Protein AF-0000000079577106 (afdb_homodimer)

InterPro domains:
  IPR001653 Diaminopimelate epimerase, DapF [MF_00197] (1-279)
  IPR001653 Diaminopimelate epimerase, DapF [PF01678] (3-124)
  IPR001653 Diaminopimelate epimerase, DapF [PF01678] (155-271)
  IPR001653 Diaminopimelate epimerase, DapF [PTHR31689] (1-278)
  IPR001653 Diaminopimelate epimerase, DapF [TIGR00652] (1-277)
  IPR018510 Diaminopimelate epimerase, active site [PS01326] (62-76)

Solvent-accessible surface area (backbone atoms only — not comparable to full-atom values): 28554 Å² total; per-residue (Å²): 85,66,36,33,37,31,21,19,36,43,40,21,33,39,36,31,57,42,82,80,44,86,76,88,37,56,37,57,47,11,36,48,42,14,31,55,42,74,31,55,28,32,58,10,28,33,38,41,31,77,44,94,86,33,75,24,24,50,48,42,25,31,38,83,22,50,74,51,49,78,51,64,34,53,51,35,33,50,51,35,46,33,42,63,71,59,76,39,92,66,50,69,46,39,35,33,35,76,77,44,76,36,50,34,41,52,41,70,54,96,85,30,50,50,34,30,34,35,58,66,43,51,74,41,52,44,20,76,80,43,43,36,70,62,96,49,61,54,42,68,68,36,79,41,78,54,96,87,40,80,42,46,31,29,46,29,12,57,91,53,36,34,38,36,30,76,46,78,68,63,88,75,53,62,51,85,66,51,34,56,56,56,24,67,28,83,48,22,82,80,36,27,23,36,36,43,29,32,80,73,46,54,47,32,36,36,43,49,38,27,38,63,96,69,43,70,57,40,52,51,50,59,57,50,46,38,48,50,53,47,31,37,78,69,63,59,33,51,60,88,46,61,29,36,38,36,36,79,35,41,64,34,39,33,33,56,41,72,89,78,46,35,31,34,42,31,33,50,35,42,80,47,36,42,33,41,36,85,60,79,84,54,105,84,67,37,32,37,32,20,17,36,41,42,20,33,38,35,31,56,41,83,83,44,85,75,88,36,57,38,57,47,12,36,48,42,14,31,56,43,75,32,54,29,32,60,11,27,33,38,41,31,79,45,95,87,33,76,25,22,52,48,40,24,31,36,85,22,48,73,52,48,80,49,65,33,53,51,35,33,50,51,35,46,32,42,63,71,60,75,40,92,66,50,70,47,37,34,33,34,75,77,44,74,37,51,34,42,49,40,69,54,97,85,30,51,51,35,29,35,36,60,65,44,50,74,41,50,44,22,76,80,41,42,39,72,64,96,50,62,54,42,67,69,36,80,42,78,52,93,86,40,79,42,47,32,27,46,31,13,58,93,54,36,34,38,36,32,75,46,78,67,64,89,75,51,62,52,84,65,54,34,56,54,56,24,68,28,82,50,22,83,79,35,26,25,36,36,43,28,31,81,73,44,53,47,32,36,36,42,51,40,26,38,62,94,69,42,70,56,39,53,51,48,56,57,52,47,38,48,50,53,46,32,36,76,70,63,59,33,52,62,89,47,60,29,36,40,35,36,78,35,40,64,34,36,32,32,56,43,73,88,78,45,35,31,34,43,32,34,50,37,41,81,48,34,44,34,42,35,84,59,79,84,54,107

Organism: NCBI:txid418240

Sequence (566 aa):
MKFTKMHGIGNDYVYVNCFEETVENPSAVARYVSDRHFGIGSDGLILIKPSKIADCEMDMYNLDGSQGAMCGNGIRCVAKYAYDYGIVNKEHISVATKSGIKYLDLTVENGKVSQVKVNMGSPILTARQIPVVSEKEEVINEPLDVNGKIYYITAVSMGNPHAIVYMDDIDHLDIEKIGPAFENHVAFPDRVNTEFVEVIDEHTVKMRVWERGSGETLACGTGACAVAVASVLNGHVDGDSPVTVKLLGGDLQIFWNRQENLVYMTGPAATVFDGEIDVSFLKMKFTKMHGIGNDYVYVNCFEETVENPSAVARYVSDRHFGIGSDGLILIKPSKIADCEMDMYNLDGSQGAMCGNGIRCVAKYAYDYGIVNKEHISVATKSGIKYLDLTVENGKVSQVKVNMGSPILTARQIPVVSEKEEVINEPLDVNGKIYYITAVSMGNPHAIVYMDDIDHLDIEKIGPAFENHVAFPDRVNTEFVEVIDEHTVKMRVWERGSGETLACGTGACAVAVASVLNGHVDGDSPVTVKLLGGDLQIFWNRQENLVYMTGPAATVFDGEIDVSFLK

Radius of gyration: 26.55 Å; Cα contacts (8 Å, |Δi|>4): 1518; chains: 2; bounding box: 56×74×55 Å

Secondary structure (DSSP, 8-state):
-EEEEEEETTEEEEEEETTT---S-HHHHHHHHH-TTTSS--SEEEEEE--SSSSEEEEEEETTSPEES--HHHHHHHHHHHHHTTS---SEEEEEETTEEEEEEEEEETTEEEEEEEEEEPPB-BTTTTT---SSSB-SSEEEEETTEEEEEEEEESSSEEEEEE-S-GGG--HHHHHHHHHT-TT-TT--EEEEEEEEETTEEEEEEEETTTEE-S--HHHHHHHHHHHHHTTSS-TTS-EEEEETTEEEEEEEETTTTEEEEEEE-EEEEEEEE--GGG-/-EEEEEEETTEEEEEEETTT---S-HHHHHHHHH-TTTSS--SEEEEEE--SSSSEEEEEEETTSPEES--HHHHHHHHHHHHHTTS---SEEEEEETTEEEEEEEEEETTEEEEEEEEEEPPB-BTTTTT---SSSB-SSEEEEETTEEEEEEEEESSSEEEEEE-S-GGG--HHHHHHHHHT-TT-TT--EEEEEEEEETTEEEEEEEETTTEE-S--HHHHHHHHHHHHHTTSS-TTS-EEEEETTEEEEEEEETTTTEEEEEEE-EEEEEEEE--GGG-

pLDDT: mean 97.53, std 2.1, range [79.69, 98.94]

Foldseek 3Di:
DKWFWKWFLAQIEIEDEVVPDDDDQQLLVFLQQCPVPRHVHHQTYWYWAPDPPWLTEIWTAGNNSHTDFDAPTVVFQVLQCCQLVPSDPDQWTWYQTNVGIKIKGFDDDPSGTFKIKTWLFFKDFACVVQVFDDPDRGQAQCWDQFPNDIFGWGWIDSPHIETETEDPPCVPDPQVVRLVSQQPPPRHVNGHKYWYWYQDAQAEIEIWIQDRPPGTDQDGQRHQQRNLVSCVVNVSHDLVAWHWYAGNSGIWTWHQPPVVNIIMIMGGMDTDDMDDDDPVVVD/DKWFWKWFLAQIEIEDEVVPDDDDQQLLVFLQQCPVPRHVHHQTYWYWAPDPPWLTEIWTAGNNSHTDFDAPTVVFQVLQCCQLVPSDPDQWTWYQTNVGIKIKGFDDDPSGTFKIKTWLFFKDFACVVQVFDDPDRGQAQCWDQFPNDIFGWGWIDSPHIETETEDPPCVPDPQVVRLVSQQPPPRHVNGHKYWYWYQDAQAEIEIWIQDRPPGTDQDGQRHQQRNLVSCVVNVSHDLVAWHWYAGNSGIWTWHQPPVVNIIMIMGGMDTDDMDDDDPVVVD

Structure (mmCIF, N/CA/C/O backbone):
data_AF-0000000079577106-model_v1
#
loop_
_entity.id
_entity.type
_entity.pdbx_description
1 polymer 'Diaminopimelate epimerase'
#
loop_
_atom_site.group_PDB
_atom_site.id
_atom_site.type_symbol
_atom_site.label_atom_id
_atom_site.label_alt_id
_atom_site.label_comp_id
_atom_site.label_asym_id
_atom_site.label_entity_id
_atom_site.label_seq_id
_atom_site.pdbx_PDB_ins_code
_atom_site.Cartn_x
_atom_site.Cartn_y
_atom_site.Cartn_z
_atom_site.occupancy
_atom_site.B_iso_or_equiv
_atom_site.auth_seq_id
_atom_site.auth_comp_id
_atom_site.auth_asym_id
_atom_site.auth_atom_id
_atom_site.pdbx_PDB_model_num
ATOM 1 N N . MET A 1 1 ? 18.891 -4.379 8.164 1 97.69 1 MET A N 1
ATOM 2 C CA . MET A 1 1 ? 18.594 -5.539 7.328 1 97.69 1 MET A CA 1
ATOM 3 C C . MET A 1 1 ? 18.5 -5.141 5.859 1 97.69 1 MET A C 1
ATOM 5 O O . MET A 1 1 ? 17.719 -4.258 5.504 1 97.69 1 MET A O 1
ATOM 9 N N . LYS A 1 2 ? 19.359 -5.691 5.031 1 98.69 2 LYS A N 1
ATOM 10 C CA . LYS A 1 2 ? 19.234 -5.52 3.588 1 98.69 2 LYS A CA 1
ATOM 11 C C . LYS A 1 2 ? 18.047 -6.316 3.035 1 98.69 2 LYS A C 1
ATOM 13 O O . LYS A 1 2 ? 17.812 -7.449 3.455 1 98.69 2 LYS A O 1
ATOM 18 N N . PHE A 1 3 ? 17.328 -5.664 2.113 1 98.88 3 PHE A N 1
ATOM 19 C CA . PHE A 1 3 ? 16.172 -6.344 1.543 1 98.88 3 PHE A CA 1
ATOM 20 C C . PHE A 1 3 ? 15.984 -5.957 0.082 1 98.88 3 PHE A C 1
ATOM 22 O O . PHE A 1 3 ? 16.609 -5.008 -0.4 1 98.88 3 PHE A O 1
ATOM 29 N N . THR A 1 4 ? 15.164 -6.754 -0.605 1 98.94 4 THR A N 1
ATOM 30 C CA . THR A 1 4 ? 14.719 -6.457 -1.961 1 98.94 4 THR A CA 1
ATOM 31 C C . THR A 1 4 ? 13.195 -6.531 -2.057 1 98.94 4 THR A C 1
ATOM 33 O O . THR A 1 4 ? 12.578 -7.461 -1.528 1 98.94 4 THR A O 1
ATOM 36 N N . LYS A 1 5 ? 12.586 -5.531 -2.619 1 98.94 5 LYS A N 1
ATOM 37 C CA . LYS A 1 5 ? 11.164 -5.609 -2.938 1 98.94 5 LYS A CA 1
ATOM 38 C C . LYS A 1 5 ? 10.938 -6.129 -4.355 1 98.94 5 LYS A C 1
ATOM 40 O O . LYS A 1 5 ? 11.555 -5.629 -5.305 1 98.94 5 LYS A O 1
ATOM 45 N N . MET A 1 6 ? 10.148 -7.121 -4.492 1 98.94 6 MET A N 1
ATOM 46 C CA . MET A 1 6 ? 9.82 -7.723 -5.781 1 98.94 6 MET A CA 1
ATOM 47 C C . MET A 1 6 ? 8.336 -8.023 -5.887 1 98.94 6 MET A C 1
ATOM 49 O O . MET A 1 6 ? 7.625 -8.039 -4.875 1 98.94 6 MET A O 1
ATOM 53 N N . HIS A 1 7 ? 7.887 -8.211 -7.117 1 98.81 7 HIS A N 1
ATOM 54 C CA . HIS A 1 7 ? 6.504 -8.641 -7.285 1 98.81 7 HIS A CA 1
ATOM 55 C C . HIS A 1 7 ? 6.363 -9.602 -8.461 1 98.81 7 HIS A C 1
ATOM 57 O O . HIS A 1 7 ? 7.141 -9.547 -9.414 1 98.81 7 HIS A O 1
ATOM 63 N N . GLY A 1 8 ? 5.5 -10.547 -8.32 1 98.69 8 GLY A N 1
ATOM 64 C CA . GLY A 1 8 ? 4.957 -11.328 -9.422 1 98.69 8 GLY A CA 1
ATOM 65 C C . GLY A 1 8 ? 3.59 -10.859 -9.875 1 98.69 8 GLY A C 1
ATOM 66 O O . GLY A 1 8 ? 2.568 -11.273 -9.32 1 98.69 8 GLY A O 1
ATOM 67 N N . ILE A 1 9 ? 3.607 -10.008 -10.844 1 98.44 9 ILE A N 1
ATOM 68 C CA . ILE A 1 9 ? 2.434 -9.383 -11.445 1 98.44 9 ILE A CA 1
ATOM 69 C C . ILE A 1 9 ? 1.608 -8.695 -10.359 1 98.44 9 ILE A C 1
ATOM 71 O O . ILE A 1 9 ? 0.389 -8.867 -10.297 1 98.44 9 ILE A O 1
ATOM 75 N N . GLY A 1 10 ? 2.188 -8.008 -9.523 1 98.38 10 GLY A N 1
ATOM 76 C CA . GLY A 1 10 ? 1.524 -7.148 -8.562 1 98.38 10 GLY A CA 1
ATOM 77 C C . GLY A 1 10 ? 1.454 -7.75 -7.172 1 98.38 10 GLY A C 1
ATOM 78 O O . GLY A 1 10 ? 1.202 -7.043 -6.191 1 98.38 10 GLY A O 1
ATOM 79 N N . ASN A 1 11 ? 1.497 -9.102 -7.016 1 98.19 11 ASN A N 1
ATOM 80 C CA . ASN A 1 11 ? 1.684 -9.734 -5.715 1 98.19 11 ASN A CA 1
ATOM 81 C C . ASN A 1 11 ? 3.104 -9.539 -5.191 1 98.19 11 ASN A C 1
ATOM 83 O O . ASN A 1 11 ? 4.051 -10.133 -5.715 1 98.19 11 ASN A O 1
ATOM 87 N N . ASP A 1 12 ? 3.219 -8.641 -4.215 1 98.62 12 ASP A N 1
ATOM 88 C CA . ASP A 1 12 ? 4.547 -8.141 -3.865 1 98.62 12 ASP A CA 1
ATOM 89 C C . ASP A 1 12 ? 4.961 -8.609 -2.473 1 98.62 12 ASP A C 1
ATOM 91 O O . ASP A 1 12 ? 4.129 -8.672 -1.562 1 98.62 12 ASP A O 1
ATOM 95 N N . TYR A 1 13 ? 6.277 -8.984 -2.336 1 98.75 13 TYR A N 1
ATOM 96 C CA . TYR A 1 13 ? 6.879 -9.375 -1.064 1 98.75 13 TYR A CA 1
ATOM 97 C C . TYR A 1 13 ? 8.203 -8.656 -0.845 1 98.75 13 TYR A C 1
ATOM 99 O O . TYR A 1 13 ? 8.789 -8.117 -1.787 1 98.75 13 TYR A O 1
ATOM 107 N N . VAL A 1 14 ? 8.586 -8.586 0.391 1 98.94 14 VAL A N 1
ATOM 108 C CA . VAL A 1 14 ? 9.945 -8.219 0.784 1 98.94 14 VAL A CA 1
ATOM 109 C C . VAL A 1 14 ? 10.812 -9.469 0.884 1 98.94 14 VAL A C 1
ATOM 111 O O . VAL A 1 14 ? 10.453 -10.43 1.572 1 98.94 14 VAL A O 1
ATOM 114 N N . TYR A 1 15 ? 11.891 -9.445 0.155 1 98.94 15 TYR A N 1
ATOM 115 C CA . TYR A 1 15 ? 12.789 -10.602 0.127 1 98.94 15 TYR A CA 1
ATOM 116 C C . TYR A 1 15 ? 14.07 -10.312 0.893 1 98.94 15 TYR A C 1
ATOM 118 O O . TYR A 1 15 ? 14.633 -9.219 0.783 1 98.94 15 TYR A O 1
ATOM 126 N N . VAL A 1 16 ? 14.539 -11.266 1.686 1 98.94 16 VAL A N 1
ATOM 127 C CA . VAL A 1 16 ? 15.789 -11.148 2.43 1 98.94 16 VAL A CA 1
ATOM 128 C C . VAL A 1 16 ? 16.703 -12.328 2.1 1 98.94 16 VAL A C 1
ATOM 130 O O . VAL A 1 16 ? 16.266 -13.477 2.129 1 98.94 16 VAL A O 1
ATOM 133 N N . ASN A 1 17 ? 17.906 -12.039 1.747 1 98.88 17 ASN A N 1
ATOM 134 C CA . ASN A 1 17 ? 18.938 -13.039 1.498 1 98.88 17 ASN A CA 1
ATOM 135 C C . ASN A 1 17 ? 19.547 -13.562 2.801 1 98.88 17 ASN A C 1
ATOM 137 O O . ASN A 1 17 ? 20.484 -12.984 3.33 1 98.88 17 ASN A O 1
ATOM 141 N N . CYS A 1 18 ? 19.078 -14.703 3.205 1 98.75 18 CYS A N 1
ATOM 142 C CA . CYS A 1 18 ? 19.516 -15.242 4.488 1 98.75 18 CYS A CA 1
ATOM 143 C C . CYS A 1 18 ? 20.828 -16.016 4.34 1 98.75 18 CYS A C 1
ATOM 145 O O . CYS A 1 18 ? 21.281 -16.641 5.289 1 98.75 18 CYS A O 1
ATOM 147 N N . PHE A 1 19 ? 21.422 -16.031 3.182 1 98.44 19 PHE A N 1
ATOM 148 C CA . PHE A 1 19 ? 22.797 -16.469 3.043 1 98.44 19 PHE A CA 1
ATOM 149 C C . PHE A 1 19 ? 23.75 -15.461 3.666 1 98.44 19 PHE A C 1
ATOM 151 O O . PHE A 1 19 ? 24.906 -15.797 3.988 1 98.44 19 PHE A O 1
ATOM 158 N N . GLU A 1 20 ? 23.219 -14.211 3.803 1 97.5 20 GLU A N 1
ATOM 159 C CA . GLU A 1 20 ? 24.062 -13.117 4.277 1 97.5 20 GLU A CA 1
ATOM 160 C C . GLU A 1 20 ? 23.453 -12.438 5.496 1 97.5 20 GLU A C 1
ATOM 162 O O . GLU A 1 20 ? 24.156 -11.82 6.293 1 97.5 20 GLU A O 1
ATOM 167 N N . GLU A 1 21 ? 22.156 -12.555 5.586 1 96.5 21 GLU A N 1
ATOM 168 C CA . GLU A 1 21 ? 21.406 -11.898 6.656 1 96.5 21 GLU A CA 1
ATOM 169 C C . GLU A 1 21 ? 20.812 -12.922 7.625 1 96.5 21 GLU A C 1
ATOM 171 O O . GLU A 1 21 ? 20.531 -14.055 7.238 1 96.5 21 GLU A O 1
ATOM 176 N N . THR A 1 22 ? 20.703 -12.492 8.875 1 96.38 22 THR A N 1
ATOM 177 C CA . THR A 1 22 ? 19.969 -13.273 9.867 1 96.38 22 THR A CA 1
ATOM 178 C C . THR A 1 22 ? 18.719 -12.531 10.32 1 96.38 22 THR A C 1
ATOM 180 O O . THR A 1 22 ? 18.781 -11.344 10.656 1 96.38 22 THR A O 1
ATOM 183 N N . VAL A 1 23 ? 17.594 -13.227 10.234 1 97.06 23 VAL A N 1
ATOM 184 C CA . VAL A 1 23 ? 16.328 -12.672 10.703 1 97.06 23 VAL A CA 1
ATOM 185 C C . VAL A 1 23 ? 15.836 -13.469 11.906 1 97.06 23 VAL A C 1
ATOM 187 O O . VAL A 1 23 ? 15.391 -14.609 11.766 1 97.06 23 VAL A O 1
ATOM 190 N N . GLU A 1 24 ? 15.859 -13 13.094 1 94.25 24 GLU A N 1
ATOM 191 C CA . GLU A 1 24 ? 15.594 -13.719 14.336 1 94.25 24 GLU A CA 1
ATOM 192 C C . GLU A 1 24 ? 14.094 -13.914 14.555 1 94.25 24 GLU A C 1
ATOM 194 O O . GLU A 1 24 ? 13.656 -14.984 14.969 1 94.25 24 GLU A O 1
ATOM 199 N N . ASN A 1 25 ? 13.227 -12.953 14.375 1 97.5 25 ASN A N 1
ATOM 200 C CA . ASN A 1 25 ? 11.781 -12.977 14.57 1 97.5 25 ASN A CA 1
ATOM 201 C C . ASN A 1 25 ? 11.039 -12.648 13.273 1 97.5 25 ASN A C 1
ATOM 203 O O . ASN A 1 25 ? 10.438 -11.578 13.156 1 97.5 25 ASN A O 1
ATOM 207 N N . PRO A 1 26 ? 11.062 -13.711 12.391 1 98.25 26 PRO A N 1
ATOM 208 C CA . PRO A 1 26 ? 10.508 -13.43 11.062 1 98.25 26 PRO A CA 1
ATOM 209 C C . PRO A 1 26 ? 9.039 -13 11.117 1 98.25 26 PRO A C 1
ATOM 211 O O . PRO A 1 26 ? 8.609 -12.172 10.312 1 98.25 26 PRO A O 1
ATOM 214 N N . SER A 1 27 ? 8.281 -13.57 12.031 1 98.56 27 SER A N 1
ATOM 215 C CA . SER A 1 27 ? 6.871 -13.211 12.148 1 98.56 27 SER A CA 1
ATOM 216 C C . SER A 1 27 ? 6.711 -11.727 12.492 1 98.56 27 SER A C 1
ATOM 218 O O . SER A 1 27 ? 5.93 -11.023 11.852 1 98.56 27 SER A O 1
ATOM 220 N N . ALA A 1 28 ? 7.441 -11.273 13.477 1 98.56 28 ALA A N 1
ATOM 221 C CA . ALA A 1 28 ? 7.383 -9.867 13.875 1 98.56 28 ALA A CA 1
ATOM 222 C C . ALA A 1 28 ? 7.898 -8.961 12.766 1 98.56 28 ALA A C 1
ATOM 224 O O . ALA A 1 28 ? 7.328 -7.902 12.5 1 98.56 28 ALA A O 1
ATOM 225 N N . VAL A 1 29 ? 9.008 -9.414 12.117 1 98.69 29 VAL A N 1
ATOM 226 C CA . VAL A 1 29 ? 9.586 -8.641 11.031 1 98.69 29 VAL A CA 1
ATOM 227 C C . VAL A 1 29 ? 8.578 -8.531 9.883 1 98.69 29 VAL A C 1
ATOM 229 O O . VAL A 1 29 ? 8.398 -7.457 9.305 1 98.69 29 VAL A O 1
ATOM 232 N N . ALA A 1 30 ? 7.895 -9.602 9.578 1 98.75 30 ALA A N 1
ATOM 233 C CA . ALA A 1 30 ? 6.898 -9.617 8.508 1 98.75 30 ALA A CA 1
ATOM 234 C C . ALA A 1 30 ? 5.797 -8.594 8.773 1 98.75 30 ALA A C 1
ATOM 236 O O . ALA A 1 30 ? 5.43 -7.82 7.879 1 98.75 30 ALA A O 1
ATOM 237 N N . ARG A 1 31 ? 5.254 -8.617 9.992 1 98.5 31 ARG A N 1
ATOM 238 C CA . ARG A 1 31 ? 4.195 -7.676 10.344 1 98.5 31 ARG A CA 1
ATOM 239 C C . ARG A 1 31 ? 4.668 -6.234 10.18 1 98.5 31 ARG A C 1
ATOM 241 O O . ARG A 1 31 ? 3.943 -5.398 9.641 1 98.5 31 ARG A O 1
ATOM 248 N N . TYR A 1 32 ? 5.914 -5.984 10.594 1 98.56 32 TYR A N 1
ATOM 249 C CA . TYR A 1 32 ? 6.457 -4.629 10.562 1 98.56 32 TYR A CA 1
ATOM 250 C C . TYR A 1 32 ? 6.723 -4.18 9.133 1 98.56 32 TYR A C 1
ATOM 252 O O . TYR A 1 32 ? 6.234 -3.131 8.703 1 98.56 32 TYR A O 1
ATOM 260 N N . VAL A 1 33 ? 7.41 -4.938 8.305 1 98.75 33 VAL A N 1
ATOM 261 C CA . VAL A 1 33 ? 7.879 -4.488 7 1 98.75 33 VAL A CA 1
ATOM 262 C C . VAL A 1 33 ? 6.719 -4.492 6.004 1 98.75 33 VAL A C 1
ATOM 264 O O . VAL A 1 33 ? 6.746 -3.768 5.008 1 98.75 33 VAL A O 1
ATOM 267 N N . SER A 1 34 ? 5.691 -5.281 6.316 1 98.62 34 SER A N 1
ATOM 268 C CA . SER A 1 34 ? 4.609 -5.422 5.348 1 98.62 34 SER A CA 1
ATOM 269 C C . SER A 1 34 ? 3.629 -4.258 5.445 1 98.62 34 SER A C 1
ATOM 271 O O . SER A 1 34 ? 2.789 -4.074 4.562 1 98.62 34 SER A O 1
ATOM 273 N N . ASP A 1 35 ? 3.682 -3.488 6.527 1 98.25 35 ASP A N 1
ATOM 274 C CA . ASP A 1 35 ? 2.793 -2.336 6.648 1 98.25 35 ASP A CA 1
ATOM 275 C C . ASP A 1 35 ? 3.043 -1.332 5.527 1 98.25 35 ASP A C 1
ATOM 277 O O . ASP A 1 35 ? 4.164 -0.844 5.359 1 98.25 35 ASP A O 1
ATOM 281 N N . ARG A 1 36 ? 2.064 -1.003 4.816 1 98 36 ARG A N 1
ATOM 282 C CA . ARG A 1 36 ? 2.246 -0.255 3.576 1 98 36 ARG A CA 1
ATOM 283 C C . ARG A 1 36 ? 2.416 1.234 3.855 1 98 36 ARG A C 1
ATOM 285 O O . ARG A 1 36 ? 2.822 1.994 2.973 1 98 36 ARG A O 1
ATOM 292 N N . HIS A 1 37 ? 2.135 1.707 5.07 1 98.19 37 HIS A N 1
ATOM 293 C CA . HIS A 1 37 ? 2.279 3.119 5.406 1 98.19 37 HIS A CA 1
ATOM 294 C C . HIS A 1 37 ? 3.453 3.346 6.352 1 98.19 37 HIS A C 1
ATOM 296 O O . HIS A 1 37 ? 4.18 4.332 6.223 1 98.19 37 HIS A O 1
ATOM 302 N N . PHE A 1 38 ? 3.652 2.412 7.285 1 98.5 38 PHE A N 1
ATOM 303 C CA . PHE A 1 38 ? 4.641 2.59 8.344 1 98.5 38 PHE A CA 1
ATOM 304 C C . PHE A 1 38 ? 5.883 1.752 8.07 1 98.5 38 PHE A C 1
ATOM 306 O O . PHE A 1 38 ? 6.93 1.958 8.695 1 98.5 38 PHE A O 1
ATOM 313 N N . GLY A 1 39 ? 5.781 0.775 7.156 1 98.62 39 GLY A N 1
ATOM 314 C CA . GLY A 1 39 ? 6.875 -0.093 6.762 1 98.62 39 GLY A CA 1
ATOM 315 C C . GLY A 1 39 ? 7.211 0.005 5.285 1 98.62 39 GLY A C 1
ATOM 316 O O . GLY A 1 39 ? 7.043 1.062 4.676 1 98.62 39 GLY A O 1
ATOM 317 N N . ILE A 1 40 ? 7.77 -1.037 4.695 1 98.81 40 ILE A N 1
ATOM 318 C CA . ILE A 1 40 ? 8.117 -1.097 3.283 1 98.81 40 ILE A CA 1
ATOM 319 C C . ILE A 1 40 ? 6.852 -1.228 2.441 1 98.81 40 ILE A C 1
ATOM 321 O O . ILE A 1 40 ? 6.707 -0.552 1.42 1 98.81 40 ILE A O 1
ATOM 325 N N . GLY A 1 41 ? 5.914 -1.979 2.908 1 98.56 41 GLY A N 1
ATOM 326 C CA . GLY A 1 41 ? 4.688 -2.271 2.182 1 98.56 41 GLY A CA 1
ATOM 327 C C . GLY A 1 41 ? 4.805 -3.486 1.282 1 98.56 41 GLY A C 1
ATOM 328 O O . GLY A 1 41 ? 5.539 -3.467 0.292 1 98.56 41 GLY A O 1
ATOM 329 N N . SER A 1 42 ? 4.059 -4.5 1.619 1 98.44 42 SER A N 1
ATOM 330 C CA . SER A 1 42 ? 4.09 -5.746 0.866 1 98.44 42 SER A CA 1
ATOM 331 C C . SER A 1 42 ? 2.957 -6.676 1.292 1 98.44 42 SER A C 1
ATOM 333 O O . SER A 1 42 ? 2.197 -6.359 2.209 1 98.44 42 SER A O 1
ATOM 335 N N . ASP A 1 43 ? 2.812 -7.758 0.591 1 97.5 43 ASP A N 1
ATOM 336 C CA . ASP A 1 43 ? 1.872 -8.812 0.956 1 97.5 43 ASP A CA 1
ATOM 337 C C . ASP A 1 43 ? 2.48 -9.758 1.989 1 97.5 43 ASP A C 1
ATOM 339 O O . ASP A 1 43 ? 1.799 -10.648 2.5 1 97.5 43 ASP A O 1
ATOM 343 N N . GLY A 1 44 ? 3.771 -9.57 2.271 1 98.19 44 GLY A N 1
ATOM 344 C CA . GLY A 1 44 ? 4.445 -10.367 3.279 1 98.19 44 GLY A CA 1
ATOM 345 C C . GLY A 1 44 ? 5.957 -10.336 3.154 1 98.19 44 GLY A C 1
ATOM 346 O O . GLY A 1 44 ? 6.516 -9.422 2.551 1 98.19 44 GLY A O 1
ATOM 347 N N . LEU A 1 45 ? 6.594 -11.328 3.775 1 98.75 45 LEU A N 1
ATOM 348 C CA . LEU A 1 45 ? 8.047 -11.469 3.838 1 98.75 45 LEU A CA 1
ATOM 349 C C . LEU A 1 45 ? 8.477 -12.852 3.381 1 98.75 45 LEU A C 1
ATOM 351 O O . LEU A 1 45 ? 7.879 -13.859 3.777 1 98.75 45 LEU A O 1
ATOM 355 N N . ILE A 1 46 ? 9.438 -12.867 2.52 1 98.88 46 ILE A N 1
ATOM 356 C CA . ILE A 1 46 ? 10 -14.148 2.098 1 98.88 46 ILE A CA 1
ATOM 357 C C . ILE A 1 46 ? 11.5 -14.18 2.389 1 98.88 46 ILE A C 1
ATOM 359 O O . ILE A 1 46 ? 12.242 -13.312 1.93 1 98.88 46 ILE A O 1
ATOM 363 N N . LEU A 1 47 ? 11.914 -15.102 3.17 1 98.88 47 LEU A N 1
ATOM 364 C CA . LEU A 1 47 ? 13.328 -15.352 3.439 1 98.88 47 LEU A CA 1
ATOM 365 C C . LEU A 1 47 ? 13.883 -16.406 2.482 1 98.88 47 LEU A C 1
ATOM 367 O O . LEU A 1 47 ? 13.305 -17.484 2.342 1 98.88 47 LEU A O 1
ATOM 371 N N . ILE A 1 48 ? 14.883 -16.094 1.797 1 98.88 48 ILE A N 1
ATOM 372 C CA . ILE A 1 48 ? 15.617 -17.031 0.963 1 98.88 48 ILE A CA 1
ATOM 373 C C . ILE A 1 48 ? 16.797 -17.609 1.748 1 98.88 48 ILE A C 1
ATOM 375 O O . ILE A 1 48 ? 17.766 -16.906 2.029 1 98.88 48 ILE A O 1
ATOM 379 N N . LYS A 1 49 ? 16.703 -18.891 2.012 1 98.75 49 LYS A N 1
ATOM 380 C CA . LYS A 1 49 ? 17.609 -19.516 2.965 1 98.75 49 LYS A CA 1
ATOM 381 C C . LYS A 1 49 ? 18.453 -20.594 2.297 1 98.75 49 LYS A C 1
ATOM 383 O O . LYS A 1 49 ? 18.062 -21.141 1.262 1 98.75 49 LYS A O 1
ATOM 388 N N . PRO A 1 50 ? 19.594 -20.906 2.918 1 98.56 50 PRO A N 1
ATOM 389 C CA . PRO A 1 50 ? 20.281 -22.141 2.496 1 98.56 50 PRO A CA 1
ATOM 390 C C . PRO A 1 50 ? 19.438 -23.391 2.729 1 98.56 50 PRO A C 1
ATOM 392 O O . PRO A 1 50 ? 18.609 -23.422 3.633 1 98.56 50 PRO A O 1
ATOM 395 N N . SER A 1 51 ? 19.703 -24.391 1.88 1 98.56 51 SER A N 1
ATOM 396 C CA . SER A 1 51 ? 18.953 -25.641 1.986 1 98.56 51 SER A CA 1
ATOM 397 C C . SER A 1 51 ? 19.875 -26.844 1.848 1 98.56 51 SER A C 1
ATOM 399 O O . SER A 1 51 ? 20.859 -26.797 1.097 1 98.56 51 SER A O 1
ATOM 401 N N . LYS A 1 52 ? 19.5 -27.953 2.549 1 97.94 52 LYS A N 1
ATOM 402 C CA . LYS A 1 52 ? 20.25 -29.203 2.449 1 97.94 52 LYS A CA 1
ATOM 403 C C . LYS A 1 52 ? 19.672 -30.109 1.37 1 97.94 52 LYS A C 1
ATOM 405 O O . LYS A 1 52 ? 20.312 -31.078 0.955 1 97.94 52 LYS A O 1
ATOM 410 N N . ILE A 1 53 ? 18.516 -29.781 0.845 1 98.31 53 ILE A N 1
ATOM 411 C CA . ILE A 1 53 ? 17.828 -30.75 0.002 1 98.31 53 ILE A CA 1
ATOM 412 C C . ILE A 1 53 ? 17.5 -30.125 -1.347 1 98.31 53 ILE A C 1
ATOM 414 O O . ILE A 1 53 ? 17 -30.797 -2.248 1 98.31 53 ILE A O 1
ATOM 418 N N . ALA A 1 54 ? 17.703 -28.812 -1.544 1 98.62 54 ALA A N 1
ATOM 419 C CA . ALA A 1 54 ? 17.422 -28.062 -2.764 1 98.62 54 ALA A CA 1
ATOM 420 C C . ALA A 1 54 ? 18.453 -26.953 -2.975 1 98.62 54 ALA A C 1
ATOM 422 O O . ALA A 1 54 ? 19.391 -26.812 -2.176 1 98.62 54 ALA A O 1
ATOM 423 N N . ASP A 1 55 ? 18.312 -26.219 -4.07 1 98.69 55 ASP A N 1
ATOM 424 C CA . ASP A 1 55 ? 19.266 -25.141 -4.332 1 98.69 55 ASP A CA 1
ATOM 425 C C . ASP A 1 55 ? 19.109 -24.016 -3.303 1 98.69 55 ASP A C 1
ATOM 427 O O . ASP A 1 55 ? 20.094 -23.359 -2.955 1 98.69 55 ASP A O 1
ATOM 431 N N . CYS A 1 56 ? 17.906 -23.734 -2.855 1 98.69 56 CYS A N 1
ATOM 432 C CA . CYS A 1 56 ? 17.609 -22.828 -1.743 1 98.69 56 CYS A CA 1
ATOM 433 C C . CYS A 1 56 ? 16.25 -23.141 -1.137 1 98.69 56 CYS A C 1
ATOM 435 O O . CYS A 1 56 ? 15.586 -24.094 -1.552 1 98.69 56 CYS A O 1
ATOM 437 N N . GLU A 1 57 ? 15.938 -22.438 -0.07 1 98.56 57 GLU A N 1
ATOM 438 C CA . GLU A 1 57 ? 14.68 -22.609 0.645 1 98.56 57 GLU A CA 1
ATOM 439 C C . GLU A 1 57 ? 13.906 -21.297 0.744 1 98.56 57 GLU A C 1
ATOM 441 O O . GLU A 1 57 ? 14.5 -20.25 0.98 1 98.56 57 GLU A O 1
ATOM 446 N N . MET A 1 58 ? 12.648 -21.422 0.47 1 98.44 58 MET A N 1
ATOM 447 C CA . MET A 1 58 ? 11.742 -20.281 0.619 1 98.44 58 MET A CA 1
ATOM 448 C C . MET A 1 58 ? 10.945 -20.391 1.919 1 98.44 58 MET A C 1
ATOM 450 O O . MET A 1 58 ? 10.18 -21.344 2.107 1 98.44 58 MET A O 1
ATOM 454 N N . ASP A 1 59 ? 11.164 -19.469 2.787 1 98.25 59 ASP A N 1
ATOM 455 C CA . ASP A 1 59 ? 10.367 -19.312 4 1 98.25 59 ASP A CA 1
ATOM 456 C C . ASP A 1 59 ? 9.477 -18.078 3.904 1 98.25 59 ASP A C 1
ATOM 458 O O . ASP A 1 59 ? 9.961 -16.938 3.949 1 98.25 59 ASP A O 1
ATOM 462 N N . MET A 1 60 ? 8.195 -18.344 3.826 1 98 60 MET A N 1
ATOM 463 C CA . MET A 1 60 ? 7.273 -17.25 3.494 1 98 60 MET A CA 1
ATOM 464 C C . MET A 1 60 ? 6.406 -16.891 4.691 1 98 60 MET A C 1
ATOM 466 O O . MET A 1 60 ? 5.879 -17.781 5.371 1 98 60 MET A O 1
ATOM 470 N N . TYR A 1 61 ? 6.238 -15.664 4.957 1 98.19 61 TYR A N 1
ATOM 471 C CA . TYR A 1 61 ? 5.375 -15.125 6.004 1 98.19 61 TYR A CA 1
ATOM 472 C C . TYR A 1 61 ? 4.371 -14.133 5.43 1 98.19 61 TYR A C 1
ATOM 474 O O . TYR A 1 61 ? 4.738 -13.266 4.637 1 98.19 61 TYR A O 1
ATOM 482 N N . ASN A 1 62 ? 3.113 -14.281 5.84 1 96.44 62 ASN A N 1
ATOM 483 C CA . ASN A 1 62 ? 2.066 -13.344 5.445 1 96.44 62 ASN A CA 1
ATOM 484 C C . ASN A 1 62 ? 2.209 -12.008 6.172 1 96.44 62 ASN A C 1
ATOM 486 O O . ASN A 1 62 ? 2.996 -11.891 7.113 1 96.44 62 ASN A O 1
ATOM 490 N N . LEU A 1 63 ? 1.439 -11.055 5.734 1 96.62 63 LEU A N 1
ATOM 491 C CA . LEU A 1 63 ? 1.547 -9.711 6.297 1 96.62 63 LEU A CA 1
ATOM 492 C C . LEU A 1 63 ? 1.153 -9.711 7.77 1 96.62 63 LEU A C 1
ATOM 494 O O . LEU A 1 63 ? 1.55 -8.812 8.523 1 96.62 63 LEU A O 1
ATOM 498 N N . ASP A 1 64 ? 0.4 -10.742 8.273 1 96.69 64 ASP A N 1
ATOM 499 C CA . ASP A 1 64 ? -0.005 -10.805 9.672 1 96.69 64 ASP A CA 1
ATOM 500 C C . ASP A 1 64 ? 1.011 -11.578 10.508 1 96.69 64 ASP A C 1
ATOM 502 O O . ASP A 1 64 ? 0.803 -11.797 11.703 1 96.69 64 ASP A O 1
ATOM 506 N N . GLY A 1 65 ? 2.008 -12.031 9.836 1 97.75 65 GLY A N 1
ATOM 507 C CA . GLY A 1 65 ? 3.078 -12.711 10.547 1 97.75 65 GLY A CA 1
ATOM 508 C C . GLY A 1 65 ? 2.941 -14.227 10.523 1 97.75 65 GLY A C 1
ATOM 509 O O . GLY A 1 65 ? 3.869 -14.945 10.898 1 97.75 65 GLY A O 1
ATOM 510 N N . SER A 1 66 ? 1.807 -14.719 10.086 1 97 66 SER A N 1
ATOM 511 C CA . SER A 1 66 ? 1.649 -16.172 9.992 1 97 66 SER A CA 1
ATOM 512 C C . SER A 1 66 ? 2.512 -16.75 8.875 1 97 66 SER A C 1
ATOM 514 O O . SER A 1 66 ? 2.691 -16.109 7.832 1 97 66 SER A O 1
ATOM 516 N N . GLN A 1 67 ? 3.01 -17.875 9.109 1 96.56 67 GLN A N 1
ATOM 517 C CA . GLN A 1 67 ? 3.826 -18.516 8.086 1 96.56 67 GLN A CA 1
ATOM 518 C C . GLN A 1 67 ? 2.957 -19.25 7.066 1 96.56 67 GLN A C 1
ATOM 520 O O . GLN A 1 67 ? 2.047 -19.984 7.438 1 96.56 67 GLN A O 1
ATOM 525 N N . GLY A 1 68 ? 3.18 -18.922 5.895 1 93.12 68 GLY A N 1
ATOM 526 C CA . GLY A 1 68 ? 2.488 -19.594 4.809 1 93.12 68 GLY A CA 1
ATOM 527 C C . GLY A 1 68 ? 3.281 -20.766 4.234 1 93.12 68 GLY A C 1
ATOM 528 O O . GLY A 1 68 ? 4.461 -20.938 4.551 1 93.12 68 GLY A O 1
ATOM 529 N N . ALA A 1 69 ? 2.609 -21.547 3.406 1 87.06 69 ALA A N 1
ATOM 530 C CA . ALA A 1 69 ? 3.258 -22.734 2.859 1 87.06 69 ALA A CA 1
ATOM 531 C C . ALA A 1 69 ? 3.975 -22.422 1.551 1 87.06 69 ALA A C 1
ATOM 533 O O . ALA A 1 69 ? 5.133 -22.797 1.36 1 87.06 69 ALA A O 1
ATOM 534 N N . MET A 1 70 ? 3.221 -21.859 0.688 1 85.25 70 MET A N 1
ATOM 535 C CA . MET A 1 70 ? 3.773 -21.578 -0.633 1 85.25 70 MET A CA 1
ATOM 536 C C . MET A 1 70 ? 2.955 -20.5 -1.341 1 85.25 70 MET A C 1
ATOM 538 O O . MET A 1 70 ? 1.749 -20.375 -1.116 1 85.25 70 MET A O 1
ATOM 542 N N . CYS A 1 71 ? 3.607 -19.703 -2.133 1 91.5 71 CYS A N 1
ATOM 543 C CA . CYS A 1 71 ? 3.016 -18.688 -2.994 1 91.5 71 CYS A CA 1
ATOM 544 C C . CYS A 1 71 ? 3.582 -18.781 -4.406 1 91.5 71 CYS A C 1
ATOM 546 O O . CYS A 1 71 ? 4.773 -18.531 -4.617 1 91.5 71 CYS A O 1
ATOM 548 N N . GLY A 1 72 ? 2.719 -19.062 -5.32 1 94.56 72 GLY A N 1
ATOM 549 C CA . GLY A 1 72 ? 3.154 -19.219 -6.699 1 94.56 72 GLY A CA 1
ATOM 550 C C . GLY A 1 72 ? 3.797 -17.969 -7.273 1 94.56 72 GLY A C 1
ATOM 551 O O . GLY A 1 72 ? 4.766 -18.062 -8.031 1 94.56 72 GLY A O 1
ATOM 552 N N . ASN A 1 73 ? 3.287 -16.859 -6.984 1 97.25 73 ASN A N 1
ATOM 553 C CA . ASN A 1 73 ? 3.861 -15.594 -7.449 1 97.25 73 ASN A CA 1
ATOM 554 C C . ASN A 1 73 ? 5.195 -15.305 -6.766 1 97.25 73 ASN A C 1
ATOM 556 O O . ASN A 1 73 ? 6.16 -14.914 -7.422 1 97.25 73 ASN A O 1
ATOM 560 N N . GLY A 1 74 ? 5.246 -15.57 -5.477 1 98.25 74 GLY A N 1
ATOM 561 C CA . GLY A 1 74 ? 6.449 -15.312 -4.703 1 98.25 74 GLY A CA 1
ATOM 562 C C . GLY A 1 74 ? 7.625 -16.172 -5.113 1 98.25 74 GLY A C 1
ATOM 563 O O . GLY A 1 74 ? 8.766 -15.719 -5.121 1 98.25 74 GLY A O 1
ATOM 564 N N . ILE A 1 75 ? 7.328 -17.438 -5.41 1 98.62 75 ILE A N 1
ATOM 565 C CA . ILE A 1 75 ? 8.422 -18.359 -5.699 1 98.62 75 ILE A CA 1
ATOM 566 C C . ILE A 1 75 ? 9.07 -18 -7.031 1 98.62 75 ILE A C 1
ATOM 568 O O . ILE A 1 75 ? 10.258 -18.234 -7.242 1 98.62 75 ILE A O 1
ATOM 572 N N . ARG A 1 76 ? 8.297 -17.406 -7.957 1 98.88 76 ARG A N 1
ATOM 573 C CA . ARG A 1 76 ? 8.914 -16.906 -9.18 1 98.88 76 ARG A CA 1
ATOM 574 C C . ARG A 1 76 ? 9.93 -15.812 -8.867 1 98.88 76 ARG A C 1
ATOM 576 O O . ARG A 1 76 ? 11.008 -15.773 -9.469 1 98.88 76 ARG A O 1
ATOM 583 N N . CYS A 1 77 ? 9.609 -14.969 -7.926 1 98.88 77 CYS A N 1
ATOM 584 C CA . CYS A 1 77 ? 10.547 -13.922 -7.504 1 98.88 77 CYS A CA 1
ATOM 585 C C . CYS A 1 77 ? 11.75 -14.531 -6.801 1 98.88 77 CYS A C 1
ATOM 587 O O . CYS A 1 77 ? 12.875 -14.047 -6.965 1 98.88 77 CYS A O 1
ATOM 589 N N . VAL A 1 78 ? 11.547 -15.594 -5.98 1 98.88 78 VAL A N 1
ATOM 590 C CA . VAL A 1 78 ? 12.664 -16.281 -5.34 1 98.88 78 VAL A CA 1
ATOM 591 C C . VAL A 1 78 ? 13.641 -16.781 -6.402 1 98.88 78 VAL A C 1
ATOM 593 O O . VAL A 1 78 ? 14.852 -16.594 -6.273 1 98.88 78 VAL A O 1
ATOM 596 N N . ALA A 1 79 ? 13.102 -17.375 -7.406 1 98.88 79 ALA A N 1
ATOM 597 C CA . ALA A 1 79 ? 13.93 -17.906 -8.492 1 98.88 79 ALA A CA 1
ATOM 598 C C . ALA A 1 79 ? 14.703 -16.797 -9.188 1 98.88 79 ALA A C 1
ATOM 600 O O . ALA A 1 79 ? 15.906 -16.922 -9.414 1 98.88 79 ALA A O 1
ATOM 601 N N . LYS A 1 80 ? 13.992 -15.758 -9.562 1 98.88 80 LYS A N 1
ATOM 602 C CA . LYS A 1 80 ? 14.656 -14.617 -10.188 1 98.88 80 LYS A CA 1
ATOM 603 C C . LYS A 1 80 ? 15.766 -14.07 -9.297 1 98.88 80 LYS A C 1
ATOM 605 O O . LYS A 1 80 ? 16.875 -13.82 -9.766 1 98.88 80 LYS A O 1
ATOM 610 N N . TYR A 1 81 ? 15.453 -13.883 -8.023 1 98.94 81 TYR A N 1
ATOM 611 C CA . TYR A 1 81 ? 16.438 -13.367 -7.082 1 98.94 81 TYR A CA 1
ATOM 612 C C . TYR A 1 81 ? 17.672 -14.273 -7.035 1 98.94 81 TYR A C 1
ATOM 614 O O . TYR A 1 81 ? 18.797 -13.789 -7.129 1 98.94 81 TYR A O 1
ATOM 622 N N . ALA A 1 82 ? 17.406 -15.562 -6.836 1 98.88 82 ALA A N 1
ATOM 623 C CA . ALA A 1 82 ? 18.5 -16.531 -6.688 1 98.88 82 ALA A CA 1
ATOM 624 C C . ALA A 1 82 ? 19.453 -16.469 -7.879 1 98.88 82 ALA A C 1
ATOM 626 O O . ALA A 1 82 ? 20.672 -16.516 -7.707 1 98.88 82 ALA A O 1
ATOM 627 N N . TYR A 1 83 ? 18.922 -16.344 -9.047 1 98.81 83 TYR A N 1
ATOM 628 C CA . TYR A 1 83 ? 19.734 -16.281 -10.25 1 98.81 83 TYR A CA 1
ATOM 629 C C . TYR A 1 83 ? 20.375 -14.914 -10.406 1 98.81 83 TYR A C 1
ATOM 631 O O . TYR A 1 83 ? 21.609 -14.805 -10.523 1 98.81 83 TYR A O 1
ATOM 639 N N . ASP A 1 84 ? 19.594 -13.852 -10.367 1 98.75 84 ASP A N 1
ATOM 640 C CA . ASP A 1 84 ? 20.031 -12.484 -10.648 1 98.75 84 ASP A CA 1
ATOM 641 C C . ASP A 1 84 ? 21.094 -12.039 -9.648 1 98.75 84 ASP A C 1
ATOM 643 O O . ASP A 1 84 ? 21.969 -11.242 -9.977 1 98.75 84 ASP A O 1
ATOM 647 N N . TYR A 1 85 ? 20.969 -12.578 -8.43 1 98.25 85 TYR A N 1
ATOM 648 C CA . TYR A 1 85 ? 21.875 -12.133 -7.383 1 98.25 85 TYR A CA 1
ATOM 649 C C . TYR A 1 85 ? 22.953 -13.18 -7.117 1 98.25 85 TYR A C 1
ATOM 651 O O . TYR A 1 85 ? 23.719 -13.07 -6.152 1 98.25 85 TYR A O 1
ATOM 659 N N . GLY A 1 86 ? 22.969 -14.242 -7.836 1 98.06 86 GLY A N 1
ATOM 660 C CA . GLY A 1 86 ? 24.125 -15.117 -7.898 1 98.06 86 GLY A CA 1
ATOM 661 C C . GLY A 1 86 ? 24.078 -16.25 -6.887 1 98.06 86 GLY A C 1
ATOM 662 O O . GLY A 1 86 ? 25.109 -16.859 -6.586 1 98.06 86 GLY A O 1
ATOM 663 N N . ILE A 1 87 ? 22.938 -16.5 -6.297 1 98.19 87 ILE A N 1
ATOM 664 C CA . ILE A 1 87 ? 22.812 -17.656 -5.41 1 98.19 87 ILE A CA 1
ATOM 665 C C . ILE A 1 87 ? 22.938 -18.953 -6.219 1 98.19 87 ILE A C 1
ATOM 667 O O . ILE A 1 87 ? 23.516 -19.938 -5.754 1 98.19 87 ILE A O 1
ATOM 671 N N . VAL A 1 88 ? 22.328 -18.938 -7.406 1 98.06 88 VAL A N 1
ATOM 672 C CA . VAL A 1 88 ? 22.453 -20.047 -8.336 1 98.06 88 VAL A CA 1
ATOM 673 C C . VAL A 1 88 ? 22.938 -19.547 -9.688 1 98.06 88 VAL A C 1
ATOM 675 O O . VAL A 1 88 ? 22.828 -18.359 -10 1 98.06 88 VAL A O 1
ATOM 678 N N . ASN A 1 89 ? 23.438 -20.438 -10.523 1 97.69 89 ASN A N 1
ATOM 679 C CA . ASN A 1 89 ? 23.938 -20.078 -11.844 1 97.69 89 ASN A CA 1
ATOM 680 C C . ASN A 1 89 ? 23.406 -21.016 -12.922 1 97.69 89 ASN A C 1
ATOM 682 O O . ASN A 1 89 ? 24.062 -21.234 -13.945 1 97.69 89 ASN A O 1
ATOM 686 N N . LYS A 1 90 ? 22.359 -21.641 -12.672 1 97.94 90 LYS A N 1
ATOM 687 C CA . LYS A 1 90 ? 21.703 -22.562 -13.609 1 97.94 90 LYS A CA 1
ATOM 688 C C . LYS A 1 90 ? 20.25 -22.172 -13.828 1 97.94 90 LYS A C 1
ATOM 690 O O . LYS A 1 90 ? 19.656 -21.438 -13.031 1 97.94 90 LYS A O 1
ATOM 695 N N . GLU A 1 91 ? 19.609 -22.656 -14.867 1 98.31 91 GLU A N 1
ATOM 696 C CA . GLU A 1 91 ? 18.281 -22.219 -15.289 1 98.31 91 GLU A CA 1
ATOM 697 C C . GLU A 1 91 ? 17.203 -23.219 -14.883 1 98.31 91 GLU A C 1
ATOM 699 O O . GLU A 1 91 ? 16.016 -22.969 -15.062 1 98.31 91 GLU A O 1
ATOM 704 N N . HIS A 1 92 ? 17.594 -24.344 -14.406 1 98.56 92 HIS A N 1
ATOM 705 C CA . HIS A 1 92 ? 16.719 -25.328 -13.773 1 98.56 92 HIS A CA 1
ATOM 706 C C . HIS A 1 92 ? 17.047 -25.5 -12.297 1 98.56 92 HIS A C 1
ATOM 708 O O . HIS A 1 92 ? 18.109 -26.016 -11.945 1 98.56 92 HIS A O 1
ATOM 714 N N . ILE A 1 93 ? 16.094 -25.016 -11.453 1 98.69 93 ILE A N 1
ATOM 715 C CA . ILE A 1 93 ? 16.469 -24.969 -10.039 1 98.69 93 ILE A CA 1
ATOM 716 C C . ILE A 1 93 ? 15.383 -25.641 -9.203 1 98.69 93 ILE A C 1
ATOM 718 O O . ILE A 1 93 ? 14.273 -25.875 -9.688 1 98.69 93 ILE A O 1
ATOM 722 N N . SER A 1 94 ? 15.789 -26 -8 1 98.62 94 SER A N 1
ATOM 723 C CA . SER A 1 94 ? 14.867 -26.531 -7 1 98.62 94 SER A CA 1
ATOM 724 C C . SER A 1 94 ? 14.805 -25.625 -5.777 1 98.62 94 SER A C 1
ATOM 726 O O . SER A 1 94 ? 15.82 -25.062 -5.359 1 98.62 94 SER A O 1
ATOM 728 N N . VAL A 1 95 ? 13.664 -25.422 -5.246 1 98.56 95 VAL A N 1
ATOM 729 C CA . VAL A 1 95 ? 13.445 -24.609 -4.051 1 98.56 95 VAL A CA 1
ATOM 730 C C . VAL A 1 95 ? 12.648 -25.406 -3.027 1 98.56 95 VAL A C 1
ATOM 732 O O . VAL A 1 95 ? 11.555 -25.906 -3.328 1 98.56 95 VAL A O 1
ATOM 735 N N . ALA A 1 96 ? 13.18 -25.562 -1.853 1 98.44 96 ALA A N 1
ATOM 736 C CA . ALA A 1 96 ? 12.438 -26.188 -0.756 1 98.44 96 ALA A CA 1
ATOM 737 C C . ALA A 1 96 ? 11.406 -25.219 -0.175 1 98.44 96 ALA A C 1
ATOM 739 O O . ALA A 1 96 ? 11.688 -24.031 -0.001 1 98.44 96 ALA A O 1
ATOM 740 N N . THR A 1 97 ? 10.227 -25.672 0.026 1 97.19 97 THR A N 1
ATOM 741 C CA . THR A 1 97 ? 9.141 -24.922 0.656 1 97.19 97 THR A CA 1
ATOM 742 C C . THR A 1 97 ? 8.438 -25.781 1.704 1 97.19 97 THR A C 1
ATOM 744 O O . THR A 1 97 ? 8.719 -26.969 1.829 1 97.19 97 THR A O 1
ATOM 747 N N . LYS A 1 98 ? 7.539 -25.203 2.443 1 95.19 98 LYS A N 1
ATOM 748 C CA . LYS A 1 98 ? 6.73 -25.969 3.389 1 95.19 98 LYS A CA 1
ATOM 749 C C . LYS A 1 98 ? 5.762 -26.891 2.662 1 95.19 98 LYS A C 1
ATOM 751 O O . LYS A 1 98 ? 5.234 -27.844 3.256 1 95.19 98 LYS A O 1
ATOM 756 N N . SER A 1 99 ? 5.547 -26.672 1.393 1 92.56 99 SER A N 1
ATOM 757 C CA . SER A 1 99 ? 4.668 -27.5 0.581 1 92.56 99 SER A CA 1
ATOM 758 C C . SER A 1 99 ? 5.469 -28.531 -0.215 1 92.56 99 SER A C 1
ATOM 760 O O . SER A 1 99 ? 4.961 -29.109 -1.18 1 92.56 99 SER A O 1
ATOM 762 N N . GLY A 1 100 ? 6.734 -28.719 0.149 1 94.56 100 GLY A N 1
ATOM 763 C CA . GLY A 1 100 ? 7.598 -29.625 -0.591 1 94.56 100 GLY A CA 1
ATOM 764 C C . GLY A 1 100 ? 8.547 -28.906 -1.53 1 94.56 100 GLY A C 1
ATOM 765 O O . GLY A 1 100 ? 8.57 -27.672 -1.574 1 94.56 100 GLY A O 1
ATOM 766 N N . ILE A 1 101 ? 9.367 -29.656 -2.229 1 97.38 101 ILE A N 1
ATOM 767 C CA . ILE A 1 101 ? 10.336 -29.094 -3.16 1 97.38 101 ILE A CA 1
ATOM 768 C C . ILE A 1 101 ? 9.633 -28.719 -4.469 1 97.38 101 ILE A C 1
ATOM 770 O O . ILE A 1 101 ? 8.852 -29.516 -5.004 1 97.38 101 ILE A O 1
ATOM 774 N N . LYS A 1 102 ? 9.891 -27.531 -4.926 1 97.38 102 LYS A N 1
ATOM 775 C CA . LYS A 1 102 ? 9.391 -27.078 -6.219 1 97.38 102 LYS A CA 1
ATOM 776 C C . LYS A 1 102 ? 10.516 -26.984 -7.246 1 97.38 102 LYS A C 1
ATOM 778 O O . LYS A 1 102 ? 11.633 -26.578 -6.922 1 97.38 102 LYS A O 1
ATOM 783 N N . TYR A 1 103 ? 10.172 -27.391 -8.43 1 97.81 103 TYR A N 1
ATOM 784 C CA . TYR A 1 103 ? 11.117 -27.297 -9.539 1 97.81 103 TYR A CA 1
ATOM 785 C C . TYR A 1 103 ? 10.719 -26.188 -10.508 1 97.81 103 TYR A C 1
ATOM 787 O O . TYR A 1 103 ? 9.555 -26.062 -10.883 1 97.81 103 TYR A O 1
ATOM 795 N N . LEU A 1 104 ? 11.727 -25.375 -10.844 1 98.62 104 LEU A N 1
ATOM 796 C CA . LEU A 1 104 ? 11.461 -24.172 -11.633 1 98.62 104 LEU A CA 1
ATOM 797 C C . LEU A 1 104 ? 12.406 -24.094 -12.82 1 98.62 104 LEU A C 1
ATOM 799 O O . LEU A 1 104 ? 13.594 -24.422 -12.711 1 98.62 104 LEU A O 1
ATOM 803 N N . ASP A 1 105 ? 11.906 -23.688 -13.953 1 98.81 105 ASP A N 1
ATOM 804 C CA . ASP A 1 105 ? 12.688 -23.391 -15.148 1 98.81 105 ASP A CA 1
ATOM 805 C C . ASP A 1 105 ? 12.734 -21.891 -15.422 1 98.81 105 ASP A C 1
ATOM 807 O O . ASP A 1 105 ? 11.695 -21.234 -15.508 1 98.81 105 ASP A O 1
ATOM 811 N N . LEU A 1 106 ? 13.906 -21.359 -15.602 1 98.81 106 LEU A N 1
ATOM 812 C CA . LEU A 1 106 ? 14.117 -19.922 -15.758 1 98.81 106 LEU A CA 1
ATOM 813 C C . LEU A 1 106 ? 14.352 -19.578 -17.219 1 98.81 106 LEU A C 1
ATOM 815 O O . LEU A 1 106 ? 15.078 -20.281 -17.922 1 98.81 106 LEU A O 1
ATOM 819 N N . THR A 1 107 ? 13.695 -18.594 -17.734 1 98.75 107 THR A N 1
ATOM 820 C CA . THR A 1 107 ? 14.047 -17.938 -18.984 1 98.75 107 THR A CA 1
ATOM 821 C C . THR A 1 107 ? 14.883 -16.703 -18.734 1 98.75 107 THR A C 1
ATOM 823 O O . THR A 1 107 ? 14.453 -15.789 -18.016 1 98.75 107 THR A O 1
ATOM 826 N N . VAL A 1 108 ? 16.047 -16.656 -19.281 1 98.31 108 VAL A N 1
ATOM 827 C CA . VAL A 1 108 ? 16.984 -15.562 -19.047 1 98.31 108 VAL A CA 1
ATOM 828 C C . VAL A 1 108 ? 17.125 -14.711 -20.297 1 98.31 108 VAL A C 1
ATOM 830 O O . VAL A 1 108 ? 17.359 -15.234 -21.391 1 98.31 108 VAL A O 1
ATOM 833 N N . GLU A 1 109 ? 16.859 -13.492 -20.156 1 97.44 109 GLU A N 1
ATOM 834 C CA . GLU A 1 109 ? 17.047 -12.492 -21.203 1 97.44 109 GLU A CA 1
ATOM 835 C C . GLU A 1 109 ? 17.984 -11.383 -20.734 1 97.44 109 GLU A C 1
ATOM 837 O O . GLU A 1 109 ? 17.781 -10.789 -19.672 1 97.44 109 GLU A O 1
ATOM 842 N N . ASN A 1 110 ? 19.062 -11.039 -21.484 1 96.06 110 ASN A N 1
ATOM 843 C CA . ASN A 1 110 ? 20.031 -10.008 -21.156 1 96.06 110 ASN A CA 1
ATOM 844 C C . ASN A 1 110 ? 20.641 -10.227 -19.781 1 96.06 110 ASN A C 1
ATOM 846 O O . ASN A 1 110 ? 20.75 -9.281 -18.984 1 96.06 110 ASN A O 1
ATOM 850 N N . GLY A 1 111 ? 20.844 -11.469 -19.422 1 96.69 111 GLY A N 1
ATOM 851 C CA . GLY A 1 111 ? 21.562 -11.82 -18.219 1 96.69 111 GLY A CA 1
ATOM 852 C C . GLY A 1 111 ? 20.688 -11.82 -16.969 1 96.69 111 GLY A C 1
ATOM 853 O O . GLY A 1 111 ? 21.172 -12.039 -15.859 1 96.69 111 GLY A O 1
ATOM 854 N N . LYS A 1 112 ? 19.359 -11.617 -17.172 1 98.19 112 LYS A N 1
ATOM 855 C CA . LYS A 1 112 ? 18.422 -11.586 -16.047 1 98.19 112 LYS A CA 1
ATOM 856 C C . LYS A 1 112 ? 17.219 -12.477 -16.328 1 98.19 112 LYS A C 1
ATOM 858 O O . LYS A 1 112 ? 16.812 -12.641 -17.469 1 98.19 112 LYS A O 1
ATOM 863 N N . VAL A 1 113 ? 16.688 -13.016 -15.297 1 98.75 113 VAL A N 1
ATOM 864 C CA . VAL A 1 113 ? 15.508 -13.852 -15.438 1 98.75 113 VAL A CA 1
ATOM 865 C C . VAL A 1 113 ? 14.305 -13 -15.828 1 98.75 113 VAL A C 1
ATOM 867 O O . VAL A 1 113 ? 14.016 -11.984 -15.18 1 98.75 113 VAL A O 1
ATOM 870 N N . SER A 1 114 ? 13.648 -13.391 -16.891 1 98.38 114 SER A N 1
ATOM 871 C CA . SER A 1 114 ? 12.477 -12.656 -17.359 1 98.38 114 SER A CA 1
ATOM 872 C C . SER A 1 114 ? 11.188 -13.414 -17.062 1 98.38 114 SER A C 1
ATOM 874 O O . SER A 1 114 ? 10.156 -12.812 -16.766 1 98.38 114 SER A O 1
ATOM 876 N N . GLN A 1 115 ? 11.258 -14.742 -17.156 1 98.69 115 GLN A N 1
ATOM 877 C CA . GLN A 1 115 ? 10.125 -15.625 -16.906 1 98.69 115 GLN A CA 1
ATOM 878 C C . GLN A 1 115 ? 10.531 -16.828 -16.062 1 98.69 115 GLN A C 1
ATOM 880 O O . GLN A 1 115 ? 11.688 -17.25 -16.094 1 98.69 115 GLN A O 1
ATOM 885 N N . VAL A 1 116 ? 9.594 -17.297 -15.32 1 98.94 116 VAL A N 1
ATOM 886 C CA . VAL A 1 116 ? 9.812 -18.484 -14.508 1 98.94 116 VAL A CA 1
ATOM 887 C C . VAL A 1 116 ? 8.648 -19.453 -14.688 1 98.94 116 VAL A C 1
ATOM 889 O O . VAL A 1 116 ? 7.484 -19.062 -14.57 1 98.94 116 VAL A O 1
ATOM 892 N N . LYS A 1 117 ? 8.93 -20.641 -15.016 1 98.88 117 LYS A N 1
ATOM 893 C CA . LYS A 1 117 ? 7.961 -21.734 -15.07 1 98.88 117 LYS A CA 1
ATOM 894 C C . LYS A 1 117 ? 7.992 -22.562 -13.789 1 98.88 117 LYS A C 1
ATOM 896 O O . LYS A 1 117 ? 9.047 -23.047 -13.383 1 98.88 117 LYS A O 1
ATOM 901 N N . VAL A 1 118 ? 6.895 -22.719 -13.211 1 98.5 118 VAL A N 1
ATOM 902 C CA . VAL A 1 118 ? 6.766 -23.422 -11.938 1 98.5 118 VAL A CA 1
ATOM 903 C C . VAL A 1 118 ? 5.898 -24.672 -12.125 1 98.5 118 VAL A C 1
ATOM 905 O O . VAL A 1 118 ? 4.832 -24.609 -12.742 1 98.5 118 VAL A O 1
ATOM 908 N N . ASN A 1 119 ? 6.328 -25.812 -11.625 1 97.88 119 ASN A N 1
ATOM 909 C CA . ASN A 1 119 ? 5.469 -26.984 -11.461 1 97.88 119 ASN A CA 1
ATOM 910 C C . ASN A 1 119 ? 4.547 -26.828 -10.258 1 97.88 119 ASN A C 1
ATOM 912 O O . ASN A 1 119 ? 4.992 -26.953 -9.109 1 97.88 119 ASN A O 1
ATOM 916 N N . MET A 1 120 ? 3.26 -26.656 -10.5 1 97 120 MET A N 1
ATOM 917 C CA . MET A 1 120 ? 2.305 -26.328 -9.453 1 97 120 MET A CA 1
ATOM 918 C C . MET A 1 120 ? 1.627 -27.578 -8.906 1 97 120 MET A C 1
ATOM 920 O O . MET A 1 120 ? 0.808 -27.5 -7.992 1 97 120 MET A O 1
ATOM 924 N N . GLY A 1 121 ? 2.002 -28.688 -9.477 1 96.06 121 GLY A N 1
ATOM 925 C CA . GLY A 1 121 ? 1.432 -29.938 -9.023 1 96.06 121 GLY A CA 1
ATOM 926 C C . GLY A 1 121 ? 0.133 -30.297 -9.727 1 96.06 121 GLY A C 1
ATOM 927 O O . GLY A 1 121 ? -0.206 -29.703 -10.75 1 96.06 121 GLY A O 1
ATOM 928 N N . SER A 1 122 ? -0.574 -31.312 -9.188 1 97.94 122 SER A N 1
ATOM 929 C CA . SER A 1 122 ? -1.79 -31.828 -9.797 1 97.94 122 SER A CA 1
ATOM 930 C C . SER A 1 122 ? -3.031 -31.156 -9.234 1 97.94 122 SER A C 1
ATOM 932 O O . SER A 1 122 ? -3.111 -30.891 -8.031 1 97.94 122 SER A O 1
ATOM 934 N N . PRO A 1 123 ? -3.945 -30.875 -10.078 1 98.38 123 PRO A N 1
ATOM 935 C CA . PRO A 1 123 ? -5.223 -30.391 -9.555 1 98.38 123 PRO A CA 1
ATOM 936 C C . PRO A 1 123 ? -6.039 -31.484 -8.875 1 98.38 123 PRO A C 1
ATOM 938 O O . PRO A 1 123 ? -5.902 -32.656 -9.211 1 98.38 123 PRO A O 1
ATOM 941 N N . ILE A 1 124 ? -6.773 -31.062 -7.918 1 98.12 124 ILE A N 1
ATOM 942 C CA . ILE A 1 124 ? -7.75 -31.922 -7.27 1 98.12 124 ILE A CA 1
ATOM 943 C C . ILE A 1 124 ? -9.156 -31.594 -7.77 1 98.12 124 ILE A C 1
ATOM 945 O O . ILE A 1 124 ? -9.578 -30.438 -7.711 1 98.12 124 ILE A O 1
ATOM 949 N N . LEU A 1 125 ? -9.891 -32.625 -8.18 1 98.06 125 LEU A N 1
ATOM 950 C CA . LEU A 1 125 ? -11.164 -32.375 -8.836 1 98.06 125 LEU A CA 1
ATOM 951 C C . LEU A 1 125 ? -12.32 -33 -8.047 1 98.06 125 LEU A C 1
ATOM 953 O O . LEU A 1 125 ? -13.484 -32.688 -8.305 1 98.06 125 LEU A O 1
ATOM 957 N N . THR A 1 126 ? -11.945 -33.781 -7.027 1 97.62 126 THR A N 1
ATOM 958 C CA . THR A 1 126 ? -12.984 -34.438 -6.242 1 97.62 126 THR A CA 1
ATOM 959 C C . THR A 1 126 ? -13.578 -33.5 -5.219 1 97.62 126 THR A C 1
ATOM 961 O O . THR A 1 126 ? -12.859 -32.938 -4.398 1 97.62 126 THR A O 1
ATOM 964 N N . ALA A 1 127 ? -14.883 -33.406 -5.207 1 97.25 127 ALA A N 1
ATOM 965 C CA . ALA A 1 127 ? -15.602 -32.438 -4.406 1 97.25 127 ALA A CA 1
ATOM 966 C C . ALA A 1 127 ? -15.234 -32.531 -2.93 1 97.25 127 ALA A C 1
ATOM 968 O O . ALA A 1 127 ? -14.922 -31.547 -2.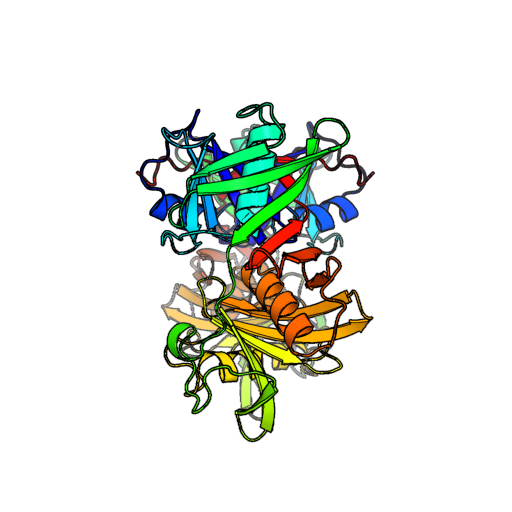279 1 97.25 127 ALA A O 1
ATOM 969 N N . ARG A 1 128 ? -15.18 -33.719 -2.416 1 95.75 128 ARG A N 1
ATOM 970 C CA . ARG A 1 128 ? -14.914 -33.969 -1.001 1 95.75 128 ARG A CA 1
ATOM 971 C C . ARG A 1 128 ? -13.516 -33.5 -0.616 1 95.75 128 ARG A C 1
ATOM 973 O O . ARG A 1 128 ? -13.305 -33 0.496 1 95.75 128 ARG A O 1
ATOM 980 N N . GLN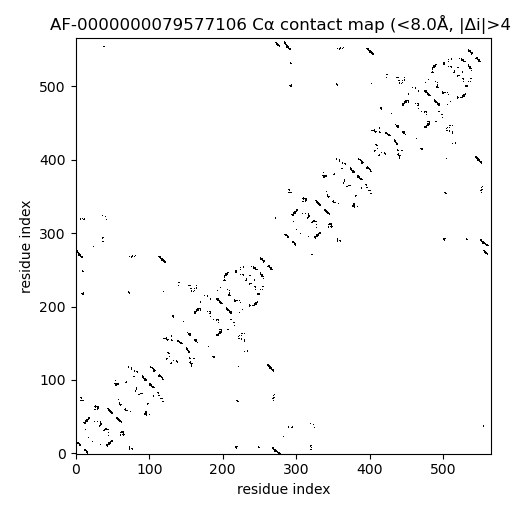 A 1 129 ? -12.586 -33.594 -1.566 1 96.31 129 GLN A N 1
ATOM 981 C CA . GLN A 1 129 ? -11.211 -33.219 -1.295 1 96.31 129 GLN A CA 1
ATOM 982 C C . GLN A 1 129 ? -11.008 -31.719 -1.474 1 96.31 129 GLN A C 1
ATOM 984 O O . GLN A 1 129 ? -10.055 -31.156 -0.939 1 96.31 129 GLN A O 1
ATOM 989 N N . ILE A 1 130 ? -11.789 -31.062 -2.264 1 95.75 130 ILE A N 1
ATOM 990 C CA . ILE A 1 130 ? -11.789 -29.609 -2.424 1 95.75 130 ILE A CA 1
ATOM 991 C C . ILE A 1 130 ? -12.57 -28.969 -1.276 1 95.75 130 ILE A C 1
ATOM 993 O O . ILE A 1 130 ? -12.352 -27.797 -0.951 1 95.75 130 ILE A O 1
ATOM 997 N N . PRO A 1 131 ? -13.25 -29.531 -0.513 1 93.75 131 PRO A N 1
ATOM 998 C CA . PRO A 1 131 ? -14.398 -29.469 0.396 1 93.75 131 PRO A CA 1
ATOM 999 C C . PRO A 1 131 ? -15.523 -28.578 -0.138 1 93.75 131 PRO A C 1
ATOM 1001 O O . PRO A 1 131 ? -15.617 -27.406 0.236 1 93.75 131 PRO A O 1
ATOM 1004 N N . VAL A 1 132 ? -16.266 -29.109 -1.004 1 95.94 132 VAL A N 1
ATOM 1005 C CA . VAL A 1 132 ? -17.484 -28.562 -1.549 1 95.94 132 VAL A CA 1
ATOM 1006 C C . VAL A 1 132 ? -18.656 -29.516 -1.295 1 95.94 132 VAL A C 1
ATOM 1008 O O . VAL A 1 132 ? -18.531 -30.719 -1.533 1 95.94 132 VAL A O 1
ATOM 1011 N N . VAL A 1 133 ? -19.656 -28.953 -0.807 1 96.19 133 VAL A N 1
ATOM 1012 C CA . VAL A 1 133 ? -20.828 -29.766 -0.568 1 96.19 133 VAL A CA 1
ATOM 1013 C C . VAL A 1 133 ? -21.547 -30.031 -1.889 1 96.19 133 VAL A C 1
ATOM 1015 O O . VAL A 1 133 ? -22.094 -29.125 -2.504 1 96.19 133 VAL A O 1
ATOM 1018 N N . SER A 1 134 ? -21.5 -31.266 -2.307 1 94.19 134 SER A N 1
ATOM 1019 C CA . SER A 1 134 ? -22.156 -31.672 -3.549 1 94.19 134 SER A CA 1
ATOM 1020 C C . SER A 1 134 ? -22.5 -33.156 -3.525 1 94.19 134 SER A C 1
ATOM 1022 O O . SER A 1 134 ? -21.812 -33.938 -2.869 1 94.19 134 SER A O 1
ATOM 1024 N N . GLU A 1 135 ? -23.547 -33.531 -4.238 1 92.69 135 GLU A N 1
ATOM 1025 C CA . GLU A 1 135 ? -23.906 -34.938 -4.398 1 92.69 135 GLU A CA 1
ATOM 1026 C C . GLU A 1 135 ? -23.062 -35.625 -5.48 1 92.69 135 GLU A C 1
ATOM 1028 O O . GLU A 1 135 ? -23.016 -36.844 -5.562 1 92.69 135 GLU A O 1
ATOM 1033 N N . LYS A 1 136 ? -22.422 -34.812 -6.258 1 95.31 136 LYS A N 1
ATOM 1034 C CA . LYS A 1 136 ? -21.609 -35.312 -7.352 1 95.31 136 LYS A CA 1
ATOM 1035 C C . LYS A 1 136 ? -20.141 -35.438 -6.938 1 95.31 136 LYS A C 1
ATOM 1037 O O . LYS A 1 136 ? -19.688 -34.75 -6.016 1 95.31 136 LYS A O 1
ATOM 1042 N N . GLU A 1 137 ? -19.422 -36.281 -7.613 1 96.56 137 GLU A N 1
ATOM 1043 C CA . GLU A 1 137 ? -18 -36.5 -7.344 1 96.56 137 GLU A CA 1
ATOM 1044 C C . GLU A 1 137 ? -17.188 -35.281 -7.754 1 96.56 137 GLU A C 1
ATOM 1046 O O . GLU A 1 137 ? -16.234 -34.906 -7.059 1 96.56 137 GLU A O 1
ATOM 1051 N N . GLU A 1 138 ? -17.531 -34.812 -8.938 1 97.81 138 GLU A N 1
ATOM 1052 C CA . GLU A 1 138 ? -16.906 -33.594 -9.453 1 97.81 138 GLU A CA 1
ATOM 1053 C C . GLU A 1 138 ? -17.953 -32.5 -9.648 1 97.81 138 GLU A C 1
ATOM 1055 O O . GLU A 1 138 ? -19.094 -32.781 -10 1 97.81 138 GLU A O 1
ATOM 1060 N N . VAL A 1 139 ? -17.562 -31.344 -9.32 1 98.12 139 VAL A N 1
ATOM 1061 C CA . VAL A 1 139 ? -18.438 -30.188 -9.516 1 98.12 139 VAL A CA 1
ATOM 1062 C C . VAL A 1 139 ? -18 -29.406 -10.758 1 98.12 139 VAL A C 1
ATOM 1064 O O . VAL A 1 139 ? -17.094 -28.594 -10.695 1 98.12 139 VAL A O 1
ATOM 1067 N N . ILE A 1 140 ? -18.656 -29.688 -11.82 1 98.5 140 ILE A N 1
ATOM 1068 C CA . ILE A 1 140 ? -18.359 -29.062 -13.094 1 98.5 140 ILE A CA 1
ATOM 1069 C C . ILE A 1 140 ? -19.625 -28.422 -13.664 1 98.5 140 ILE A C 1
ATOM 1071 O O . ILE A 1 140 ? -20.578 -29.109 -14.008 1 98.5 140 ILE A O 1
ATOM 1075 N N . ASN A 1 141 ? -19.562 -27.156 -13.711 1 98.25 141 ASN A N 1
ATOM 1076 C CA . ASN A 1 141 ? -20.688 -26.391 -14.25 1 98.25 141 ASN A CA 1
ATOM 1077 C C . ASN A 1 141 ? -21.984 -26.719 -13.516 1 98.25 141 ASN A C 1
ATOM 1079 O O . ASN A 1 141 ? -23 -26.984 -14.148 1 98.25 141 ASN A O 1
ATOM 1083 N N . GLU A 1 142 ? -21.953 -26.672 -12.273 1 97.88 142 GLU A N 1
ATOM 1084 C CA . GLU A 1 142 ? -23.109 -26.984 -11.438 1 97.88 142 GLU A CA 1
ATOM 1085 C C . GLU A 1 142 ? -23.766 -25.719 -10.898 1 97.88 142 GLU A C 1
ATOM 1087 O O . GLU A 1 142 ? -23.078 -24.75 -10.539 1 97.88 142 GLU A O 1
ATOM 1092 N N . PRO A 1 143 ? -25.031 -25.734 -10.812 1 97.56 143 PRO A N 1
ATOM 1093 C CA . PRO A 1 143 ? -25.719 -24.531 -10.312 1 97.56 143 PRO A CA 1
ATOM 1094 C C . PRO A 1 143 ? -25.531 -24.328 -8.812 1 97.56 143 PRO A C 1
ATOM 1096 O O . PRO A 1 143 ? -25.516 -25.297 -8.055 1 97.56 143 PRO A O 1
ATOM 1099 N N . LEU A 1 144 ? -25.344 -23.141 -8.43 1 97.62 144 LEU A N 1
ATOM 1100 C CA . LEU A 1 144 ? -25.266 -22.703 -7.039 1 97.62 144 LEU A CA 1
ATOM 1101 C C . LEU A 1 144 ? -26.094 -21.438 -6.82 1 97.62 144 LEU A C 1
ATOM 1103 O O . LEU A 1 144 ? -25.922 -20.453 -7.535 1 97.62 144 LEU A O 1
ATOM 1107 N N . ASP A 1 145 ? -26.984 -21.469 -5.867 1 97.62 145 ASP A N 1
ATOM 1108 C CA . ASP A 1 145 ? -27.766 -20.297 -5.508 1 97.62 145 ASP A CA 1
ATOM 1109 C C . ASP A 1 145 ? -26.984 -19.391 -4.551 1 97.62 145 ASP A C 1
ATOM 1111 O O . ASP A 1 145 ? -26.703 -19.766 -3.414 1 97.62 145 ASP A O 1
ATOM 1115 N N . VAL A 1 146 ? -26.672 -18.234 -5.027 1 97.19 146 VAL A N 1
ATOM 1116 C CA . VAL A 1 146 ? -25.984 -17.25 -4.199 1 97.19 146 VAL A CA 1
ATOM 1117 C C . VAL A 1 146 ? -26.844 -15.992 -4.066 1 97.19 146 VAL A C 1
ATOM 1119 O O . VAL A 1 146 ? -26.969 -15.211 -5.016 1 97.19 146 VAL A O 1
ATOM 1122 N N . ASN A 1 147 ? -27.391 -15.766 -2.906 1 95.44 147 ASN A N 1
ATOM 1123 C CA . ASN A 1 147 ? -28.234 -14.617 -2.611 1 95.44 147 ASN A CA 1
ATOM 1124 C C . ASN A 1 147 ? -29.391 -14.508 -3.605 1 95.44 147 ASN A C 1
ATOM 1126 O O . ASN A 1 147 ? -29.672 -13.422 -4.117 1 95.44 147 ASN A O 1
ATOM 1130 N N . GLY A 1 148 ? -29.891 -15.594 -4.004 1 96 148 GLY A N 1
ATOM 1131 C CA . GLY A 1 148 ? -31.078 -15.602 -4.848 1 96 148 GLY A CA 1
ATOM 1132 C C . GLY A 1 148 ? -30.766 -15.633 -6.332 1 96 148 GLY A C 1
ATOM 1133 O O . GLY A 1 148 ? -31.656 -15.688 -7.168 1 96 148 GLY A O 1
ATOM 1134 N N . LYS A 1 149 ? -29.562 -15.586 -6.641 1 96.19 149 LYS A N 1
ATOM 1135 C CA . LYS A 1 149 ? -29.125 -15.664 -8.031 1 96.19 149 LYS A CA 1
ATOM 1136 C C . LYS A 1 149 ? -28.375 -16.969 -8.297 1 96.19 149 LYS A C 1
ATOM 1138 O O . LYS A 1 149 ? -27.516 -17.359 -7.504 1 96.19 149 LYS A O 1
ATOM 1143 N N . ILE A 1 150 ? -28.688 -17.609 -9.422 1 97.69 150 ILE A N 1
ATOM 1144 C CA . ILE A 1 150 ? -28.062 -18.875 -9.758 1 97.69 150 ILE A CA 1
ATOM 1145 C C . ILE A 1 150 ? -26.781 -18.625 -10.539 1 97.69 150 ILE A C 1
ATOM 1147 O O . ILE A 1 150 ? -26.797 -17.938 -11.57 1 97.69 150 ILE A O 1
ATOM 1151 N N . TYR A 1 151 ? -25.703 -19.188 -10.047 1 97.88 151 TYR A N 1
ATOM 1152 C CA . TYR A 1 151 ? -24.422 -19.219 -10.742 1 97.88 151 TYR A CA 1
ATOM 1153 C C . TYR A 1 151 ? -24.016 -20.656 -11.062 1 97.88 151 TYR A C 1
ATOM 1155 O O . TYR A 1 151 ? -24.438 -21.594 -10.391 1 97.88 151 TYR A O 1
ATOM 1163 N N . TYR A 1 152 ? -23.312 -20.797 -12.062 1 98.19 152 TYR A N 1
ATOM 1164 C CA . TYR A 1 152 ? -22.75 -22.094 -12.391 1 98.19 152 TYR A CA 1
ATOM 1165 C C . TYR A 1 152 ? -21.266 -22.172 -12.039 1 98.19 152 TYR A C 1
ATOM 1167 O O . TYR A 1 152 ? -20.469 -21.375 -12.539 1 98.19 152 TYR A O 1
ATOM 1175 N N . ILE A 1 153 ? -20.938 -23.203 -11.227 1 98.5 153 ILE A N 1
ATOM 1176 C CA . ILE A 1 153 ? -19.578 -23.188 -10.688 1 98.5 153 ILE A CA 1
ATOM 1177 C C . ILE A 1 153 ? -18.844 -24.469 -11.094 1 98.5 153 ILE A C 1
ATOM 1179 O O . ILE A 1 153 ? -19.484 -25.516 -11.289 1 98.5 153 ILE A O 1
ATOM 1183 N N . THR A 1 154 ? -17.609 -24.391 -11.297 1 98.81 154 THR A N 1
ATOM 1184 C CA . THR A 1 154 ? -16.656 -25.484 -11.336 1 98.81 154 THR A CA 1
ATOM 1185 C C . THR A 1 154 ? -15.664 -25.375 -10.188 1 98.81 154 THR A C 1
ATOM 1187 O O . THR A 1 154 ? -15.07 -24.312 -9.961 1 98.81 154 THR A O 1
ATOM 1190 N N . ALA A 1 155 ? -15.508 -26.453 -9.414 1 98.75 155 ALA A N 1
ATOM 1191 C CA . ALA A 1 155 ? -14.625 -26.438 -8.258 1 98.75 155 ALA A CA 1
ATOM 1192 C C . ALA A 1 155 ? -13.328 -27.188 -8.547 1 98.75 155 ALA A C 1
ATOM 1194 O O . ALA A 1 155 ? -13.344 -28.281 -9.109 1 98.75 155 ALA A O 1
ATOM 1195 N N . VAL A 1 156 ? -12.25 -26.562 -8.258 1 98.75 156 VAL A N 1
ATOM 1196 C CA . VAL A 1 156 ? -10.914 -27.109 -8.414 1 98.75 156 VAL A CA 1
ATOM 1197 C C . VAL A 1 156 ? -10.062 -26.766 -7.191 1 98.75 156 VAL A C 1
ATOM 1199 O O . VAL A 1 156 ? -10.211 -25.688 -6.613 1 98.75 156 VAL A O 1
ATOM 1202 N N . SER A 1 157 ? -9.219 -27.656 -6.777 1 98.06 157 SER A N 1
ATOM 1203 C CA . SER A 1 157 ? -8.25 -27.344 -5.734 1 98.06 157 SER A CA 1
ATOM 1204 C C . SER A 1 157 ? -6.82 -27.469 -6.254 1 98.06 157 SER A C 1
ATOM 1206 O O . SER A 1 157 ? -6.504 -28.391 -7.008 1 98.06 157 SER A O 1
ATOM 1208 N N . MET A 1 158 ? -6.023 -26.547 -5.98 1 96.62 158 MET A N 1
ATOM 1209 C CA . MET A 1 158 ? -4.578 -26.609 -6.18 1 96.62 158 MET A CA 1
ATOM 1210 C C . MET A 1 158 ? -3.85 -26.719 -4.844 1 96.62 158 MET A C 1
ATOM 1212 O O . MET A 1 158 ? -2.748 -26.188 -4.688 1 96.62 158 MET A O 1
ATOM 1216 N N . GLY A 1 159 ? -4.406 -27.375 -3.852 1 93.06 159 GLY A N 1
ATOM 1217 C CA . GLY A 1 159 ? -3.982 -27.375 -2.459 1 93.06 159 GLY A CA 1
ATOM 1218 C C . GLY A 1 159 ? -4.816 -26.469 -1.58 1 93.06 159 GLY A C 1
ATOM 1219 O O . GLY A 1 159 ? -4.789 -26.578 -0.353 1 93.06 159 GLY A O 1
ATOM 1220 N N . ASN A 1 160 ? -5.531 -25.609 -2.182 1 94.44 160 ASN A N 1
ATOM 1221 C CA . ASN A 1 160 ? -6.555 -24.734 -1.617 1 94.44 160 ASN A CA 1
ATOM 1222 C C . ASN A 1 160 ? -7.785 -24.656 -2.516 1 94.44 160 ASN A C 1
ATOM 1224 O O . ASN A 1 160 ? -7.68 -24.812 -3.734 1 94.44 160 ASN A O 1
ATOM 1228 N N . PRO A 1 161 ? -8.93 -24.438 -1.986 1 97.75 161 PRO A N 1
ATOM 1229 C CA . PRO A 1 161 ? -10.156 -24.562 -2.768 1 97.75 161 PRO A CA 1
ATOM 1230 C C . PRO A 1 161 ? -10.43 -23.328 -3.637 1 97.75 161 PRO A C 1
ATOM 1232 O O . PRO A 1 161 ? -10.258 -22.203 -3.182 1 97.75 161 PRO A O 1
ATOM 1235 N N . HIS A 1 162 ? -10.906 -23.562 -4.859 1 98.5 162 HIS A N 1
ATOM 1236 C CA . HIS A 1 162 ? -11.305 -22.531 -5.805 1 98.5 162 HIS A CA 1
ATOM 1237 C C . HIS A 1 162 ? -12.656 -22.828 -6.434 1 98.5 162 HIS A C 1
ATOM 1239 O O . HIS A 1 162 ? -12.922 -23.984 -6.809 1 98.5 162 HIS A O 1
ATOM 1245 N N . ALA A 1 163 ? -13.516 -21.875 -6.473 1 98.81 163 ALA A N 1
ATOM 1246 C CA . ALA A 1 163 ? -14.766 -21.922 -7.234 1 98.81 163 ALA A CA 1
ATOM 1247 C C . ALA A 1 163 ? -14.711 -20.969 -8.438 1 98.81 163 ALA A C 1
ATOM 1249 O O . ALA A 1 163 ? -14.57 -19.766 -8.273 1 98.81 163 ALA A O 1
ATOM 1250 N N . ILE A 1 164 ? -14.844 -21.531 -9.617 1 98.88 164 ILE A N 1
ATOM 1251 C CA . ILE A 1 164 ? -14.727 -20.75 -10.852 1 98.88 164 ILE A CA 1
ATOM 1252 C C . ILE A 1 164 ? -16.109 -20.484 -11.422 1 98.88 164 ILE A C 1
ATOM 1254 O O . ILE A 1 164 ? -16.922 -21.406 -11.578 1 98.88 164 ILE A O 1
ATOM 1258 N N . VAL A 1 165 ? -16.375 -19.266 -11.695 1 98.75 165 VAL A N 1
ATOM 1259 C CA . VAL A 1 165 ? -17.641 -18.828 -12.273 1 98.75 165 VAL A CA 1
ATOM 1260 C C . VAL A 1 165 ? -17.391 -18.141 -13.609 1 98.75 165 VAL A C 1
ATOM 1262 O O . VAL A 1 165 ? -16.641 -17.172 -13.68 1 98.75 165 VAL A O 1
ATOM 1265 N N . TYR A 1 166 ? -18.031 -18.672 -14.664 1 98.62 166 TYR A N 1
ATOM 1266 C CA . TYR A 1 166 ? -17.922 -18.031 -15.969 1 98.62 166 TYR A CA 1
ATOM 1267 C C . TYR A 1 166 ? -19.047 -17.016 -16.172 1 98.62 166 TYR A C 1
ATOM 1269 O O . TYR A 1 166 ? -20.219 -17.312 -15.945 1 98.62 166 TYR A O 1
ATOM 1277 N N . MET A 1 167 ? -18.641 -15.82 -16.531 1 97.5 167 MET A N 1
ATOM 1278 C CA . MET A 1 167 ? -19.641 -14.781 -16.766 1 97.5 167 MET A CA 1
ATOM 1279 C C . MET A 1 167 ? -19.078 -13.68 -17.672 1 97.5 167 MET A C 1
ATOM 1281 O O . MET A 1 167 ? -17.859 -13.57 -17.828 1 97.5 167 MET A O 1
ATOM 1285 N N . ASP A 1 168 ? -19.984 -12.828 -18.188 1 95.81 168 ASP A N 1
ATOM 1286 C CA . ASP A 1 168 ? -19.578 -11.719 -19.031 1 95.81 168 ASP A CA 1
ATOM 1287 C C . ASP A 1 168 ? -19.375 -10.445 -18.219 1 95.81 168 ASP A C 1
ATOM 1289 O O . ASP A 1 168 ? -19.859 -10.344 -17.078 1 95.81 168 ASP A O 1
ATOM 1293 N N . ASP A 1 169 ? -18.641 -9.539 -18.688 1 95.25 169 ASP A N 1
ATOM 1294 C CA . ASP A 1 169 ? -18.5 -8.18 -18.188 1 95.25 169 ASP A CA 1
ATOM 1295 C C . ASP A 1 169 ? -17.953 -8.172 -16.766 1 95.25 169 ASP A C 1
ATOM 1297 O O . ASP A 1 169 ? -18.5 -7.488 -15.883 1 95.25 169 ASP A O 1
ATOM 1301 N N . ILE A 1 170 ? -16.938 -8.977 -16.594 1 97.31 170 ILE A N 1
ATOM 1302 C CA . ILE A 1 170 ? -16.406 -9.07 -15.242 1 97.31 170 ILE A CA 1
ATOM 1303 C C . ILE A 1 170 ? -15.742 -7.754 -14.859 1 97.31 170 ILE A C 1
ATOM 1305 O O . ILE A 1 170 ? -15.508 -7.492 -13.672 1 97.31 170 ILE A O 1
ATOM 1309 N N . ASP A 1 171 ? -15.438 -6.848 -15.781 1 96 171 ASP A N 1
ATOM 1310 C CA . ASP A 1 171 ? -14.82 -5.555 -15.492 1 96 171 ASP A CA 1
ATOM 1311 C C . ASP A 1 171 ? -15.734 -4.691 -14.633 1 96 171 ASP A C 1
ATOM 1313 O O . ASP A 1 171 ? -15.258 -3.867 -13.844 1 96 171 ASP A O 1
ATOM 1317 N N . HIS A 1 172 ? -17.016 -4.84 -14.703 1 94.94 172 HIS A N 1
ATOM 1318 C CA . HIS A 1 172 ? -17.969 -3.998 -13.992 1 94.94 172 HIS A CA 1
ATOM 1319 C C . HIS A 1 172 ? -18.625 -4.754 -12.836 1 94.94 172 HIS A C 1
ATOM 1321 O O . HIS A 1 172 ? -19.562 -4.266 -12.219 1 94.94 172 HIS A O 1
ATOM 1327 N N . LEU A 1 173 ? -18.062 -5.898 -12.547 1 95.62 173 LEU A N 1
ATOM 1328 C CA . LEU A 1 173 ? -18.562 -6.727 -11.453 1 95.62 173 LEU A CA 1
ATOM 1329 C C . LEU A 1 173 ? -18.344 -6.043 -10.109 1 95.62 173 LEU A C 1
ATOM 1331 O O . LEU A 1 173 ? -17.25 -5.539 -9.836 1 95.62 173 LEU A O 1
ATOM 1335 N N . ASP A 1 174 ? -19.375 -5.957 -9.312 1 94.44 174 ASP A N 1
ATOM 1336 C CA . ASP A 1 174 ? -19.234 -5.492 -7.934 1 94.44 174 ASP A CA 1
ATOM 1337 C C . ASP A 1 174 ? -18.672 -6.598 -7.039 1 94.44 174 ASP A C 1
ATOM 1339 O O . ASP A 1 174 ? -19.391 -7.164 -6.219 1 94.44 174 ASP A O 1
ATOM 1343 N N . ILE A 1 175 ? -17.469 -6.836 -7.152 1 96.75 175 ILE A N 1
ATOM 1344 C CA . ILE A 1 175 ? -16.828 -8.008 -6.57 1 96.75 175 ILE A CA 1
ATOM 1345 C C . ILE A 1 175 ? -16.844 -7.902 -5.047 1 96.75 175 ILE A C 1
ATOM 1347 O O . ILE A 1 175 ? -16.875 -8.914 -4.348 1 96.75 175 ILE A O 1
ATOM 1351 N N . GLU A 1 176 ? -16.812 -6.684 -4.5 1 93.62 176 GLU A N 1
ATOM 1352 C CA . GLU A 1 176 ? -16.844 -6.484 -3.053 1 93.62 176 GLU A CA 1
ATOM 1353 C C . GLU A 1 176 ? -18.172 -6.957 -2.453 1 93.62 176 GLU A C 1
ATOM 1355 O O . GLU A 1 176 ? -18.234 -7.289 -1.268 1 93.62 176 GLU A O 1
ATOM 1360 N N . LYS A 1 177 ? -19.156 -6.91 -3.24 1 91.62 177 LYS A N 1
ATOM 1361 C CA . LYS A 1 177 ? -20.469 -7.367 -2.781 1 91.62 177 LYS A CA 1
ATOM 1362 C C . LYS A 1 177 ? -20.641 -8.867 -3.002 1 91.62 177 LYS A C 1
ATOM 1364 O O . LYS A 1 177 ? -21.078 -9.586 -2.105 1 91.62 177 LYS A O 1
ATOM 1369 N N . ILE A 1 178 ? -20.234 -9.383 -4.109 1 96.62 178 ILE A N 1
ATOM 1370 C CA . ILE A 1 178 ? -20.516 -10.758 -4.492 1 96.62 178 ILE A CA 1
ATOM 1371 C C . ILE A 1 178 ? -19.453 -11.68 -3.887 1 96.62 178 ILE A C 1
ATOM 1373 O O . ILE A 1 178 ? -19.75 -12.836 -3.551 1 96.62 178 ILE A O 1
ATOM 1377 N N . GLY A 1 179 ? -18.219 -11.203 -3.73 1 97.56 179 GLY A N 1
ATOM 1378 C CA . GLY A 1 179 ? -17.109 -11.992 -3.221 1 97.56 179 GLY A CA 1
ATOM 1379 C C . GLY A 1 179 ? -17.406 -12.641 -1.878 1 97.56 179 GLY A C 1
ATOM 1380 O O . GLY A 1 179 ? -17.344 -13.859 -1.744 1 97.56 179 GLY A O 1
ATOM 1381 N N . PRO A 1 180 ? -17.859 -11.828 -0.976 1 97.62 180 PRO A N 1
ATOM 1382 C CA . PRO A 1 180 ? -18.156 -12.367 0.353 1 97.62 180 PRO A CA 1
ATOM 1383 C C . PRO A 1 180 ? -19.281 -13.398 0.334 1 97.62 180 PRO A C 1
ATOM 1385 O O . PRO A 1 180 ? -19.281 -14.328 1.139 1 97.62 180 PRO A O 1
ATOM 1388 N N . ALA A 1 181 ? -20.203 -13.195 -0.542 1 97.62 181 ALA A N 1
ATOM 1389 C CA . ALA A 1 181 ? -21.328 -14.125 -0.64 1 97.62 181 ALA A CA 1
ATOM 1390 C C . ALA A 1 181 ? -20.859 -15.516 -1.041 1 97.62 181 ALA A C 1
ATOM 1392 O O . ALA A 1 181 ? -21.406 -16.516 -0.59 1 97.62 181 ALA A O 1
ATOM 1393 N N . PHE A 1 182 ? -19.844 -15.633 -1.854 1 98.25 182 PHE A N 1
ATOM 1394 C CA . PHE A 1 182 ? -19.266 -16.922 -2.223 1 98.25 182 PHE A CA 1
ATOM 1395 C C . PHE A 1 182 ? -18.359 -17.438 -1.113 1 98.25 182 PHE A C 1
ATOM 1397 O O . PHE A 1 182 ? -18.438 -18.609 -0.733 1 98.25 182 PHE A O 1
ATOM 1404 N N . GLU A 1 183 ? -17.516 -16.547 -0.642 1 98.31 183 GLU A N 1
ATOM 1405 C CA . GLU A 1 183 ? -16.516 -16.922 0.345 1 98.31 183 GLU A CA 1
ATOM 1406 C C . GLU A 1 183 ? -17.141 -17.641 1.531 1 98.31 183 GLU A C 1
ATOM 1408 O O . GLU A 1 183 ? -16.594 -18.641 2.021 1 98.31 183 GLU A O 1
ATOM 1413 N N . ASN A 1 184 ? -18.344 -17.203 1.9 1 97.38 184 ASN A N 1
ATOM 1414 C CA . ASN A 1 184 ? -18.969 -17.703 3.129 1 97.38 184 ASN A CA 1
ATOM 1415 C C . ASN A 1 184 ? -20.188 -18.547 2.838 1 97.38 184 ASN A C 1
ATOM 1417 O O . ASN A 1 184 ? -20.984 -18.844 3.738 1 97.38 184 ASN A O 1
ATOM 1421 N N . HIS A 1 185 ? -20.359 -18.938 1.693 1 97.56 185 HIS A N 1
ATOM 1422 C CA . HIS A 1 185 ? -21.5 -19.734 1.296 1 97.56 185 HIS A CA 1
ATOM 1423 C C . HIS A 1 185 ? -21.484 -21.109 1.976 1 97.56 185 HIS A C 1
ATOM 1425 O O . HIS A 1 185 ? -20.422 -21.703 2.121 1 97.56 185 HIS A O 1
ATOM 1431 N N . VAL A 1 186 ? -22.578 -21.688 2.256 1 97.12 186 VAL A N 1
ATOM 1432 C CA . VAL A 1 186 ? -22.719 -22.922 3.002 1 97.12 186 VAL A CA 1
ATOM 1433 C C . VAL A 1 1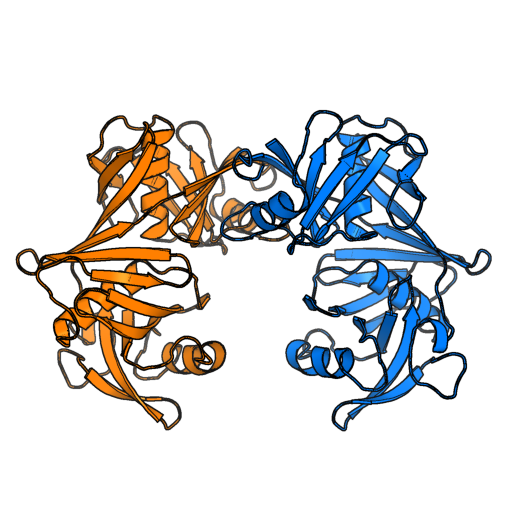86 ? -22.172 -24.094 2.184 1 97.12 186 VAL A C 1
ATOM 1435 O O . VAL A 1 186 ? -21.75 -25.109 2.742 1 97.12 186 VAL A O 1
ATOM 1438 N N . ALA A 1 187 ? -22.109 -23.938 0.889 1 97.75 187 ALA A N 1
ATOM 1439 C CA . ALA A 1 187 ? -21.578 -24.969 0.013 1 97.75 187 ALA A CA 1
ATOM 1440 C C . ALA A 1 187 ? -20.078 -25.156 0.21 1 97.75 187 ALA A C 1
ATOM 1442 O O . ALA A 1 187 ? -19.5 -26.141 -0.248 1 97.75 187 ALA A O 1
ATOM 1443 N N . PHE A 1 188 ? -19.453 -24.219 0.859 1 98.25 188 PHE A N 1
ATOM 1444 C CA . PHE A 1 188 ? -18 -24.234 1.061 1 98.25 188 PHE A CA 1
ATOM 1445 C C . PHE A 1 188 ? -17.656 -24.172 2.545 1 98.25 188 PHE A C 1
ATOM 1447 O O . PHE A 1 188 ? -17.281 -23.109 3.053 1 98.25 188 PHE A O 1
ATOM 1454 N N . PRO A 1 189 ? -17.641 -25.25 3.232 1 97.06 189 PRO A N 1
ATOM 1455 C CA . PRO A 1 189 ? -17.469 -25.281 4.688 1 97.06 189 PRO A CA 1
ATOM 1456 C C . PRO A 1 189 ? -16.156 -24.641 5.133 1 97.06 189 PRO A C 1
ATOM 1458 O O . PRO A 1 189 ? -16.078 -24.109 6.246 1 97.06 189 PRO A O 1
ATOM 1461 N N . ASP A 1 190 ? -15.125 -24.766 4.312 1 96.12 190 ASP A N 1
ATOM 1462 C CA . ASP A 1 190 ? -13.836 -24.156 4.629 1 96.12 190 ASP A CA 1
ATOM 1463 C C . ASP A 1 190 ? -13.648 -22.844 3.871 1 96.12 190 ASP A C 1
ATOM 1465 O O . ASP A 1 190 ? -12.523 -22.438 3.582 1 96.12 190 ASP A O 1
ATOM 1469 N N . ARG A 1 191 ? -14.711 -22.219 3.467 1 97.5 191 ARG A N 1
ATOM 1470 C CA . ARG A 1 191 ? -14.664 -21.016 2.641 1 97.5 191 ARG A CA 1
ATOM 1471 C C . ARG A 1 191 ? -13.961 -21.297 1.313 1 97.5 191 ARG A C 1
ATOM 1473 O O . ARG A 1 191 ? -13.57 -22.438 1.039 1 97.5 191 ARG A O 1
ATOM 1480 N N . VAL A 1 192 ? -13.891 -20.266 0.438 1 98.06 192 VAL A N 1
ATOM 1481 C CA . VAL A 1 192 ? -13.375 -20.578 -0.892 1 98.06 192 VAL A CA 1
ATOM 1482 C C . VAL A 1 192 ? -12.852 -19.297 -1.55 1 98.06 192 VAL A C 1
ATOM 1484 O O . VAL A 1 192 ? -13.328 -18.203 -1.259 1 98.06 192 VAL A O 1
ATOM 1487 N N . ASN A 1 193 ? -11.766 -19.531 -2.316 1 98.12 193 ASN A N 1
ATOM 1488 C CA . ASN A 1 193 ? -11.438 -18.516 -3.316 1 98.12 193 ASN A CA 1
ATOM 1489 C C . ASN A 1 193 ? -12.383 -18.578 -4.512 1 98.12 193 ASN A C 1
ATOM 1491 O O . ASN A 1 193 ? -12.727 -19.672 -4.98 1 98.12 193 ASN A O 1
ATOM 1495 N N . THR A 1 194 ? -12.781 -17.391 -4.977 1 98.81 194 THR A N 1
ATOM 1496 C CA . THR A 1 194 ? -13.695 -17.406 -6.113 1 98.81 194 THR A CA 1
ATOM 1497 C C . THR A 1 194 ? -13.109 -16.609 -7.281 1 98.81 194 THR A C 1
ATOM 1499 O O . THR A 1 194 ? -12.703 -15.461 -7.113 1 98.81 194 THR A O 1
ATOM 1502 N N . GLU A 1 195 ? -13.039 -17.297 -8.383 1 98.88 195 GLU A N 1
ATOM 1503 C CA . GLU A 1 195 ? -12.602 -16.672 -9.625 1 98.88 195 GLU A CA 1
ATOM 1504 C C . GLU A 1 195 ? -13.781 -16.391 -10.555 1 98.88 195 GLU A C 1
ATOM 1506 O O . GLU A 1 195 ? -14.539 -17.297 -10.891 1 98.88 195 GLU A O 1
ATOM 1511 N N . PHE A 1 196 ? -13.945 -15.172 -10.93 1 98.88 196 PHE A N 1
ATOM 1512 C CA . PHE A 1 196 ? -14.898 -14.766 -11.953 1 98.88 196 PHE A CA 1
ATOM 1513 C C . PHE A 1 196 ? -14.211 -14.617 -13.305 1 98.88 196 PHE A C 1
ATOM 1515 O O . PHE A 1 196 ? -13.281 -13.812 -13.445 1 98.88 196 PHE A O 1
ATOM 1522 N N . VAL A 1 197 ? -14.742 -15.383 -14.297 1 98.88 197 VAL A N 1
ATOM 1523 C CA . VAL A 1 197 ? -13.922 -15.586 -15.492 1 98.88 197 VAL A CA 1
ATOM 1524 C C . VAL A 1 197 ? -14.727 -15.211 -16.734 1 98.88 197 VAL A C 1
ATOM 1526 O O . VAL A 1 197 ? -15.898 -15.578 -16.859 1 98.88 197 VAL A O 1
ATOM 1529 N N . GLU A 1 198 ? -14.109 -14.477 -17.547 1 98.81 198 GLU A N 1
ATOM 1530 C CA . GLU A 1 198 ? -14.609 -14.211 -18.891 1 98.81 198 GLU A CA 1
ATOM 1531 C C . GLU A 1 198 ? -13.75 -14.906 -19.953 1 98.81 198 GLU A C 1
ATOM 1533 O O . GLU A 1 198 ? -12.531 -14.727 -19.984 1 98.81 198 GLU A O 1
ATOM 1538 N N . VAL A 1 199 ? -14.367 -15.727 -20.812 1 98.69 199 VAL A N 1
ATOM 1539 C CA . VAL A 1 199 ? -13.648 -16.391 -21.891 1 98.69 199 VAL A CA 1
ATOM 1540 C C . VAL A 1 199 ? -13.438 -15.43 -23.047 1 98.69 199 VAL A C 1
ATOM 1542 O O . VAL A 1 199 ? -14.391 -14.867 -23.594 1 98.69 199 VAL A O 1
ATOM 1545 N N . ILE A 1 200 ? -12.211 -15.211 -23.406 1 98.44 200 ILE A N 1
ATOM 1546 C CA . ILE A 1 200 ? -11.883 -14.273 -24.484 1 98.44 200 ILE A CA 1
ATOM 1547 C C . ILE A 1 200 ? -11.766 -15.023 -25.812 1 98.44 200 ILE A C 1
ATOM 1549 O O . ILE A 1 200 ? -12.359 -14.625 -26.812 1 98.44 200 ILE A O 1
ATOM 1553 N N . ASP A 1 201 ? -11 -16.094 -25.875 1 98 201 ASP A N 1
ATOM 1554 C CA . ASP A 1 201 ? -10.859 -16.984 -27.016 1 98 201 ASP A CA 1
ATOM 1555 C C . ASP A 1 201 ? -10.352 -18.359 -26.578 1 98 201 ASP A C 1
ATOM 1557 O O . ASP A 1 201 ? -10.312 -18.672 -25.391 1 98 201 ASP A O 1
ATOM 1561 N N . GLU A 1 202 ? -9.977 -19.172 -27.516 1 97.81 202 GLU A N 1
ATOM 1562 C CA . GLU A 1 202 ? -9.664 -20.562 -27.234 1 97.81 202 GLU A CA 1
ATOM 1563 C C . GLU A 1 202 ? -8.336 -20.688 -26.5 1 97.81 202 GLU A C 1
ATOM 1565 O O . GLU A 1 202 ? -7.957 -21.797 -26.078 1 97.81 202 GLU A O 1
ATOM 1570 N N . HIS A 1 203 ? -7.586 -19.578 -26.281 1 98.38 203 HIS A N 1
ATOM 1571 C CA . HIS A 1 203 ? -6.285 -19.641 -25.625 1 98.38 203 HIS A CA 1
ATOM 1572 C C . HIS A 1 203 ? -6.156 -18.562 -24.562 1 98.38 203 HIS A C 1
ATOM 1574 O O . HIS A 1 203 ? -5.07 -18.344 -24 1 98.38 203 HIS A O 1
ATOM 1580 N N . THR A 1 204 ? -7.258 -17.859 -24.312 1 98.81 204 THR A N 1
ATOM 1581 C CA . THR A 1 204 ? -7.148 -16.703 -23.422 1 98.81 204 THR A CA 1
ATOM 1582 C C . THR A 1 204 ? -8.422 -16.547 -22.594 1 98.81 204 THR A C 1
ATOM 1584 O O . THR A 1 204 ? -9.531 -16.578 -23.125 1 98.81 204 THR A O 1
ATOM 1587 N N . VAL A 1 205 ? -8.266 -16.453 -21.281 1 98.81 205 VAL A N 1
ATOM 1588 C CA . VAL A 1 205 ? -9.352 -16.078 -20.375 1 98.81 205 VAL A CA 1
ATOM 1589 C C . VAL A 1 205 ? -8.922 -14.898 -19.5 1 98.81 205 VAL A C 1
ATOM 1591 O O . VAL A 1 205 ? -7.73 -14.609 -19.375 1 98.81 205 VAL A O 1
ATOM 1594 N N . LYS A 1 206 ? -9.875 -14.125 -19.047 1 98.69 206 LYS A N 1
ATOM 1595 C CA . LYS A 1 206 ? -9.695 -13.031 -18.094 1 98.69 206 LYS A CA 1
ATOM 1596 C C . LYS A 1 206 ? -10.352 -13.352 -16.766 1 98.69 206 LYS A C 1
ATOM 1598 O O . LYS A 1 206 ? -11.438 -13.938 -16.719 1 98.69 206 LYS A O 1
ATOM 1603 N N . MET A 1 207 ? -9.672 -12.953 -15.68 1 98.56 207 MET A N 1
ATOM 1604 C CA . MET A 1 207 ? -10.297 -13.289 -14.406 1 98.56 207 MET A CA 1
ATOM 1605 C C . MET A 1 207 ? -10.141 -12.148 -13.406 1 98.56 207 MET A C 1
ATOM 1607 O O . MET A 1 207 ? -9.203 -11.359 -13.5 1 98.56 207 MET A O 1
ATOM 1611 N N . ARG A 1 208 ? -11.055 -12 -12.547 1 98.75 208 ARG A N 1
ATOM 1612 C CA . ARG A 1 208 ? -11 -11.32 -11.25 1 98.75 208 ARG A CA 1
ATOM 1613 C C . ARG A 1 208 ? -11.195 -12.312 -10.109 1 98.75 208 ARG A C 1
ATOM 1615 O O . ARG A 1 208 ? -11.914 -13.297 -10.25 1 98.75 208 ARG A O 1
ATOM 1622 N N . VAL A 1 209 ? -10.531 -12.094 -9 1 98.5 209 VAL A N 1
ATOM 1623 C CA . VAL A 1 209 ? -10.539 -13.125 -7.965 1 98.5 209 VAL A CA 1
ATOM 1624 C C . VAL A 1 209 ? -10.844 -12.484 -6.609 1 98.5 209 VAL A C 1
ATOM 1626 O O . VAL A 1 209 ? -10.336 -11.406 -6.293 1 98.5 209 VAL A O 1
ATOM 1629 N N . TRP A 1 210 ? -11.703 -13.086 -5.875 1 98.38 210 TRP A N 1
ATOM 1630 C CA . TRP A 1 210 ? -11.898 -12.859 -4.449 1 98.38 210 TRP A CA 1
ATOM 1631 C C . TRP A 1 210 ? -11.25 -13.961 -3.623 1 98.38 210 TRP A C 1
ATOM 1633 O O . TRP A 1 210 ? -11.734 -15.102 -3.607 1 98.38 210 TRP A O 1
ATOM 1643 N N . GLU A 1 211 ? -10.219 -13.586 -2.947 1 96.19 211 GLU A N 1
ATOM 1644 C CA . GLU A 1 211 ? -9.484 -14.586 -2.168 1 96.19 211 GLU A CA 1
ATOM 1645 C C . GLU A 1 211 ? -10.008 -14.656 -0.736 1 96.19 211 GLU A C 1
ATOM 1647 O O . GLU A 1 211 ? -10.203 -13.625 -0.089 1 96.19 211 GLU A O 1
ATOM 1652 N N . ARG A 1 212 ? -10.148 -15.906 -0.328 1 94.06 212 ARG A N 1
ATOM 1653 C CA . ARG A 1 212 ? -10.586 -16.203 1.03 1 94.06 212 ARG A CA 1
ATOM 1654 C C . ARG A 1 212 ? -9.719 -15.484 2.059 1 94.06 212 ARG A C 1
ATOM 1656 O O . ARG A 1 212 ? -8.508 -15.703 2.113 1 94.06 212 ARG A O 1
ATOM 1663 N N . GLY A 1 213 ? -10.328 -14.594 2.795 1 89.81 213 GLY A N 1
ATOM 1664 C CA . GLY A 1 213 ? -9.617 -13.914 3.869 1 89.81 213 GLY A CA 1
ATOM 1665 C C . GLY A 1 213 ? -8.859 -12.688 3.4 1 89.81 213 GLY A C 1
ATOM 1666 O O . GLY A 1 213 ? -8.297 -11.953 4.215 1 89.81 213 GLY A O 1
ATOM 1667 N N . SER A 1 214 ? -8.867 -12.297 2.125 1 91.25 214 SER A N 1
ATOM 1668 C CA . SER A 1 214 ? -8.031 -11.219 1.619 1 91.25 214 SER A CA 1
ATOM 1669 C C . SER A 1 214 ? -8.844 -10.219 0.801 1 91.25 214 SER A C 1
ATOM 1671 O 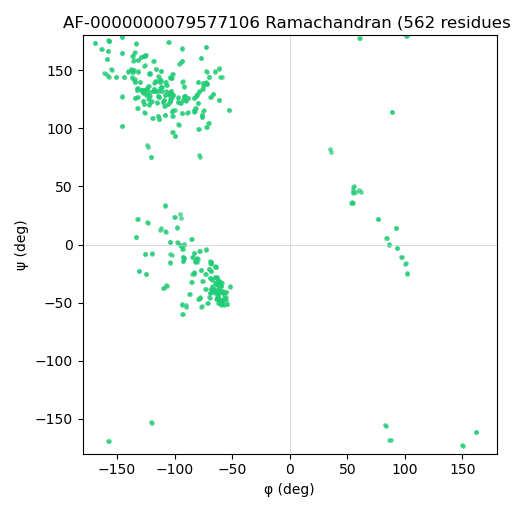O . SER A 1 214 ? -8.453 -9.062 0.651 1 91.25 214 SER A O 1
ATOM 1673 N N . GLY A 1 215 ? -9.977 -10.656 0.284 1 95.44 215 GLY A N 1
ATOM 1674 C CA . GLY A 1 215 ? -10.703 -9.828 -0.666 1 95.44 215 GLY A CA 1
ATOM 1675 C C . GLY A 1 215 ? -10.18 -9.953 -2.086 1 95.44 215 GLY A C 1
ATOM 1676 O O . GLY A 1 215 ? -9.648 -10.992 -2.465 1 95.44 215 GLY A O 1
ATOM 1677 N N . GLU A 1 216 ? -10.398 -8.938 -2.9 1 97.62 216 GLU A N 1
ATOM 1678 C CA . GLU A 1 216 ? -9.898 -8.992 -4.27 1 97.62 216 GLU A CA 1
ATOM 1679 C C . GLU A 1 216 ? -8.383 -8.766 -4.312 1 97.62 216 GLU A C 1
ATOM 1681 O O . GLU A 1 216 ? -7.863 -7.891 -3.623 1 97.62 216 GLU A O 1
ATOM 1686 N N . THR A 1 217 ? -7.688 -9.547 -5.094 1 96.94 217 THR A N 1
ATOM 1687 C CA . THR A 1 217 ? -6.242 -9.406 -5.211 1 96.94 217 THR A CA 1
ATOM 1688 C C . THR A 1 217 ? -5.828 -9.25 -6.672 1 96.94 217 THR A C 1
ATOM 1690 O O . THR A 1 217 ? -6.605 -9.555 -7.578 1 96.94 217 THR A O 1
ATOM 1693 N N . LEU A 1 218 ? -4.66 -8.766 -6.91 1 97.62 218 LEU A N 1
ATOM 1694 C CA . LEU A 1 218 ? -4.152 -8.484 -8.25 1 97.62 218 LEU A CA 1
ATOM 1695 C C . LEU A 1 218 ? -3.754 -9.773 -8.961 1 97.62 218 LEU A C 1
ATOM 1697 O O . LEU A 1 218 ? -3.77 -9.836 -10.195 1 97.62 218 LEU A O 1
ATOM 1701 N N . ALA A 1 219 ? -3.324 -10.68 -8.109 1 97.06 219 ALA A N 1
ATOM 1702 C CA . ALA A 1 219 ? -2.83 -11.938 -8.664 1 97.06 219 ALA A CA 1
ATOM 1703 C C . ALA A 1 219 ? -3.035 -13.086 -7.676 1 97.06 219 ALA A C 1
ATOM 1705 O O . ALA A 1 219 ? -2.865 -12.906 -6.465 1 97.06 219 ALA A O 1
ATOM 1706 N N . CYS A 1 220 ? -3.328 -14.195 -8.195 1 96.94 220 CYS A N 1
ATOM 1707 C CA . CYS A 1 220 ? -3.486 -15.453 -7.469 1 96.94 220 CYS A CA 1
ATOM 1708 C C . CYS A 1 220 ? -3.016 -16.625 -8.312 1 96.94 220 CYS A C 1
ATOM 1710 O O . CYS A 1 220 ? -3.764 -17.141 -9.156 1 96.94 220 CYS A O 1
ATOM 1712 N N . GLY A 1 221 ? -1.845 -17.109 -8.023 1 97.5 221 GLY A N 1
ATOM 1713 C CA . GLY A 1 221 ? -1.254 -18.172 -8.828 1 97.5 221 GLY A CA 1
ATOM 1714 C C . GLY A 1 221 ? -2.096 -19.438 -8.867 1 97.5 221 GLY A C 1
ATOM 1715 O O . GLY A 1 221 ? -2.387 -19.953 -9.945 1 97.5 221 GLY A O 1
ATOM 1716 N N . THR A 1 222 ? -2.465 -19.906 -7.68 1 97.31 222 THR A N 1
ATOM 1717 C CA . THR A 1 222 ? -3.277 -21.125 -7.625 1 97.31 222 THR A CA 1
ATOM 1718 C C . THR A 1 222 ? -4.629 -20.891 -8.297 1 97.31 222 THR A C 1
ATOM 1720 O O . THR A 1 222 ? -5.156 -21.781 -8.961 1 97.31 222 THR A O 1
ATOM 1723 N N . GLY A 1 223 ? -5.137 -19.672 -8.148 1 98.19 223 GLY A N 1
ATOM 1724 C CA . GLY A 1 223 ? -6.383 -19.328 -8.82 1 98.19 223 GLY A CA 1
ATOM 1725 C C . GLY A 1 223 ? -6.285 -19.391 -10.328 1 98.19 223 GLY A C 1
ATOM 1726 O O . GLY A 1 223 ? -7.172 -19.938 -10.992 1 98.19 223 GLY A O 1
ATOM 1727 N N . ALA A 1 224 ? -5.242 -18.875 -10.82 1 98.81 224 ALA A N 1
ATOM 1728 C CA . ALA A 1 224 ? -5.023 -18.906 -12.266 1 98.81 224 ALA A CA 1
ATOM 1729 C C . ALA A 1 224 ? -4.926 -20.344 -12.766 1 98.81 224 ALA A C 1
ATOM 1731 O O . ALA A 1 224 ? -5.473 -20.688 -13.82 1 98.81 224 ALA A O 1
ATOM 1732 N N . CYS A 1 225 ? -4.234 -21.141 -12.023 1 98.69 225 CYS A N 1
ATOM 1733 C CA . CYS A 1 225 ? -4.117 -22.547 -12.375 1 98.69 225 CYS A CA 1
ATOM 1734 C C . CYS A 1 225 ? -5.48 -23.234 -12.367 1 98.69 225 CYS A C 1
ATOM 1736 O O . CYS A 1 225 ? -5.824 -23.969 -13.289 1 98.69 225 CYS A O 1
ATOM 1738 N N . ALA A 1 226 ? -6.215 -22.969 -11.328 1 98.75 226 ALA A N 1
ATOM 1739 C CA . ALA A 1 226 ? -7.555 -23.547 -11.211 1 98.75 226 ALA A CA 1
ATOM 1740 C C . ALA A 1 226 ? -8.438 -23.109 -12.383 1 98.75 226 ALA A C 1
ATOM 1742 O O . ALA A 1 226 ? -9.195 -23.922 -12.922 1 98.75 226 ALA A O 1
ATOM 1743 N N . VAL A 1 227 ? -8.328 -21.922 -12.773 1 98.88 227 VAL A N 1
ATOM 1744 C CA . VAL A 1 227 ? -9.109 -21.375 -13.883 1 98.88 227 VAL A CA 1
ATOM 1745 C C . VAL A 1 227 ? -8.742 -22.109 -15.172 1 98.88 227 VAL A C 1
ATOM 1747 O O . VAL A 1 227 ? -9.625 -22.484 -15.953 1 98.88 227 VAL A O 1
ATOM 1750 N N . ALA A 1 228 ? -7.473 -22.281 -15.414 1 98.88 228 ALA A N 1
ATOM 1751 C CA . ALA A 1 228 ? -7.047 -23 -16.609 1 98.88 228 ALA A CA 1
ATOM 1752 C C . ALA A 1 228 ? -7.609 -24.422 -16.641 1 98.88 228 ALA A C 1
ATOM 1754 O O . ALA A 1 228 ? -8.172 -24.844 -17.656 1 98.88 228 ALA A O 1
ATOM 1755 N N . VAL A 1 229 ? -7.477 -25.109 -15.539 1 98.88 229 VAL A N 1
ATOM 1756 C CA . VAL A 1 229 ? -7.984 -26.469 -15.43 1 98.88 229 VAL A CA 1
ATOM 1757 C C . VAL A 1 229 ? -9.492 -26.484 -15.672 1 98.88 229 VAL A C 1
ATOM 1759 O O . VAL A 1 229 ? -9.984 -27.25 -16.5 1 98.88 229 VAL A O 1
ATOM 1762 N N . ALA A 1 230 ? -10.188 -25.609 -14.992 1 98.88 230 ALA A N 1
ATOM 1763 C CA . ALA A 1 230 ? -11.641 -25.531 -15.133 1 98.88 230 ALA A CA 1
ATOM 1764 C C . ALA A 1 230 ? -12.039 -25.219 -16.578 1 98.88 230 ALA A C 1
ATOM 1766 O O . ALA A 1 230 ? -13.023 -25.766 -17.078 1 98.88 230 ALA A O 1
ATOM 1767 N N . SER A 1 231 ? -11.32 -24.375 -17.188 1 98.88 231 SER A N 1
ATOM 1768 C CA . SER A 1 231 ? -11.641 -23.984 -18.547 1 98.88 231 SER A CA 1
ATOM 1769 C C . SER A 1 231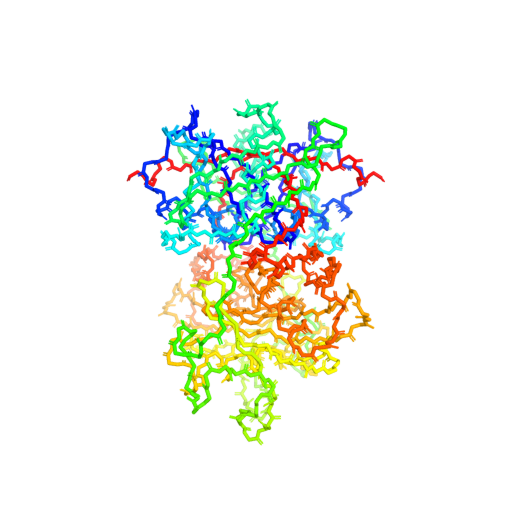 ? -11.484 -25.156 -19.516 1 98.88 231 SER A C 1
ATOM 1771 O O . SER A 1 231 ? -12.266 -25.297 -20.453 1 98.88 231 SER A O 1
ATOM 1773 N N . VAL A 1 232 ? -10.477 -25.938 -19.312 1 98.69 232 VAL A N 1
ATOM 1774 C CA . VAL A 1 232 ? -10.289 -27.141 -20.109 1 98.69 232 VAL A CA 1
ATOM 1775 C C . VAL A 1 232 ? -11.445 -28.094 -19.875 1 98.69 232 VAL A C 1
ATOM 1777 O O . VAL A 1 232 ? -12.047 -28.609 -20.828 1 98.69 232 VAL A O 1
ATOM 1780 N N . LEU A 1 233 ? -11.82 -28.312 -18.594 1 98.44 233 LEU A N 1
ATOM 1781 C CA . LEU A 1 233 ? -12.867 -29.25 -18.219 1 98.44 233 LEU A CA 1
ATOM 1782 C C . LEU A 1 233 ? -14.203 -28.844 -18.828 1 98.44 233 LEU A C 1
ATOM 1784 O O . LEU A 1 233 ? -15.016 -29.703 -19.188 1 98.44 233 LEU A O 1
ATOM 1788 N N . ASN A 1 234 ? -14.406 -27.547 -19 1 98.5 234 ASN A N 1
ATOM 1789 C CA . ASN A 1 234 ? -15.672 -27.031 -19.516 1 98.5 234 ASN A CA 1
ATOM 1790 C C . ASN A 1 234 ? -15.625 -26.859 -21.031 1 98.5 234 ASN A C 1
ATOM 1792 O O . ASN A 1 234 ? -16.609 -26.438 -21.641 1 98.5 234 ASN A O 1
ATOM 1796 N N . GLY A 1 235 ? -14.484 -27.109 -21.609 1 98.12 235 GLY A N 1
ATOM 1797 C CA . GLY A 1 235 ? -14.359 -27.031 -23.047 1 98.12 235 GLY A CA 1
ATOM 1798 C C . GLY A 1 235 ? -14.281 -25.594 -23.562 1 98.12 235 GLY A C 1
ATOM 1799 O O . GLY A 1 235 ? -14.586 -25.328 -24.734 1 98.12 235 GLY A O 1
ATOM 1800 N N . HIS A 1 236 ? -13.883 -24.672 -22.688 1 98.19 236 HIS A N 1
ATOM 1801 C CA . HIS A 1 236 ? -13.828 -23.266 -23.078 1 98.19 236 HIS A CA 1
ATOM 1802 C C . HIS A 1 236 ? -12.531 -22.938 -23.812 1 98.19 236 HIS A C 1
ATOM 1804 O O . HIS A 1 236 ? -12.469 -21.984 -24.578 1 98.19 236 HIS A O 1
ATOM 1810 N N . VAL A 1 237 ? -11.492 -23.766 -23.547 1 98.25 237 VAL A N 1
ATOM 1811 C CA . VAL A 1 237 ? -10.188 -23.484 -24.141 1 98.25 237 VAL A CA 1
ATOM 1812 C C . VAL A 1 237 ? -9.594 -24.781 -24.688 1 98.25 237 VAL A C 1
ATOM 1814 O O . VAL A 1 237 ? -10.062 -25.875 -24.375 1 98.25 237 VAL A O 1
ATOM 1817 N N . ASP A 1 238 ? -8.547 -24.578 -25.547 1 96.94 238 ASP A N 1
ATOM 1818 C CA . ASP A 1 238 ? -7.773 -25.703 -26.062 1 96.94 238 ASP A CA 1
ATOM 1819 C C . ASP A 1 238 ? -6.84 -26.266 -25 1 96.94 238 ASP A C 1
ATOM 1821 O O . ASP A 1 238 ? -5.875 -25.609 -24.594 1 96.94 238 ASP A O 1
ATOM 1825 N N . GLY A 1 239 ? -7.062 -27.5 -24.609 1 95.06 239 GLY A N 1
ATOM 1826 C CA . GLY A 1 239 ? -6.316 -28.125 -23.516 1 95.06 239 GLY A CA 1
ATOM 1827 C C . GLY A 1 239 ? -4.938 -28.594 -23.938 1 95.06 239 GLY A C 1
ATOM 1828 O O . GLY A 1 239 ? -4.133 -29 -23.109 1 95.06 239 GLY A O 1
ATOM 1829 N N . ASP A 1 240 ? -4.645 -28.484 -25.219 1 96.5 240 ASP A N 1
ATOM 1830 C CA . ASP A 1 240 ? -3.377 -29 -25.719 1 96.5 240 ASP A CA 1
ATOM 1831 C C . ASP A 1 240 ? -2.336 -27.891 -25.844 1 96.5 240 ASP A C 1
ATOM 1833 O O . ASP A 1 240 ? -1.216 -28.141 -26.297 1 96.5 240 ASP A O 1
ATOM 1837 N N . SER A 1 241 ? -2.691 -26.734 -25.469 1 96.56 241 SER A N 1
ATOM 1838 C CA . SER A 1 241 ? -1.775 -25.594 -25.5 1 96.56 241 SER A CA 1
ATOM 1839 C C . SER A 1 241 ? -1.887 -24.766 -24.219 1 96.56 241 SER A C 1
ATOM 1841 O O . SER A 1 241 ? -2.875 -24.875 -23.484 1 96.56 241 SER A O 1
ATOM 1843 N N . PRO A 1 242 ? -0.815 -24 -23.922 1 97.94 242 PRO A N 1
ATOM 1844 C CA . PRO A 1 242 ? -0.925 -23.125 -22.766 1 97.94 242 PRO A CA 1
ATOM 1845 C C . PRO A 1 242 ? -2.074 -22.125 -22.891 1 97.94 242 PRO A C 1
ATOM 1847 O O . PRO A 1 242 ? -2.357 -21.641 -23.984 1 97.94 242 PRO A O 1
ATOM 1850 N N . VAL A 1 243 ? -2.664 -21.875 -21.781 1 98.44 243 VAL A N 1
ATOM 1851 C CA . VAL A 1 243 ? -3.748 -20.906 -21.672 1 98.44 243 VAL A CA 1
ATOM 1852 C C . VAL A 1 243 ? -3.232 -19.625 -21.016 1 98.44 243 VAL A C 1
ATOM 1854 O O . VAL A 1 243 ? -2.551 -19.672 -19.984 1 98.44 243 VAL A O 1
ATOM 1857 N N . THR A 1 244 ? -3.498 -18.469 -21.688 1 98.88 244 THR A N 1
ATOM 1858 C CA . THR A 1 244 ? -3.205 -17.172 -21.062 1 98.88 244 THR A CA 1
ATOM 1859 C C . THR A 1 244 ? -4.324 -16.766 -20.109 1 98.88 244 THR A C 1
ATOM 1861 O O . THR A 1 244 ? -5.484 -16.672 -20.516 1 98.88 244 THR A O 1
ATOM 1864 N N . VAL A 1 245 ? -4 -16.641 -18.859 1 98.88 245 VAL A N 1
ATOM 1865 C CA . VAL A 1 245 ? -4.938 -16.094 -17.875 1 98.88 245 VAL A CA 1
ATOM 1866 C C . VAL A 1 245 ? -4.582 -14.641 -17.562 1 98.88 245 VAL A C 1
ATOM 1868 O O . VAL A 1 245 ? -3.51 -14.359 -17.031 1 98.88 245 VAL A O 1
ATOM 1871 N N . LYS A 1 246 ? -5.465 -13.758 -17.938 1 98.81 246 LYS A N 1
ATOM 1872 C CA . LYS A 1 246 ? -5.273 -12.328 -17.672 1 98.81 246 LYS A CA 1
ATOM 1873 C C . LYS A 1 246 ? -5.836 -11.938 -16.312 1 98.81 246 LYS A C 1
ATOM 1875 O O . LYS A 1 246 ? -7.035 -12.07 -16.062 1 98.81 246 LYS A O 1
ATOM 1880 N N . LEU A 1 247 ? -4.973 -11.562 -15.477 1 98.62 247 LEU A N 1
ATOM 1881 C CA . LEU A 1 247 ? -5.363 -11.07 -14.156 1 98.62 247 LEU A CA 1
ATOM 1882 C C . LEU A 1 247 ? -5.207 -9.555 -14.078 1 98.62 247 LEU A C 1
ATOM 1884 O O . LEU A 1 247 ? -4.684 -8.93 -15 1 98.62 247 LEU A O 1
ATOM 1888 N N . LEU A 1 248 ? -5.648 -8.969 -12.961 1 97.94 248 LEU A N 1
ATOM 1889 C CA . LEU A 1 248 ? -5.555 -7.527 -12.781 1 97.94 248 LEU A CA 1
ATOM 1890 C C . LEU A 1 248 ? -4.102 -7.066 -12.82 1 97.94 248 LEU A C 1
ATOM 1892 O O . LEU A 1 248 ? -3.795 -6.004 -13.359 1 97.94 248 LEU A O 1
ATOM 1896 N N . GLY A 1 249 ? -3.199 -7.918 -12.281 1 98.38 249 GLY A N 1
ATOM 1897 C CA . GLY A 1 249 ? -1.811 -7.516 -12.117 1 98.38 249 GLY A CA 1
ATOM 1898 C C . GLY A 1 249 ? -0.938 -7.898 -13.297 1 98.38 249 GLY A C 1
ATOM 1899 O O . GLY A 1 249 ? 0.23 -7.512 -13.367 1 98.38 249 GLY A O 1
ATOM 1900 N N . GLY A 1 250 ? -1.488 -8.703 -14.164 1 98.56 250 GLY A N 1
ATOM 1901 C CA . GLY A 1 250 ? -0.721 -9.156 -15.312 1 98.56 250 GLY A CA 1
ATOM 1902 C C . GLY A 1 250 ? -1.122 -10.539 -15.781 1 98.56 250 GLY A C 1
ATOM 1903 O O . GLY A 1 250 ? -2.074 -11.125 -15.266 1 98.56 250 GLY A O 1
ATOM 1904 N N . ASP A 1 251 ? -0.344 -11.047 -16.734 1 98.81 251 ASP A N 1
ATOM 1905 C CA . ASP A 1 251 ? -0.716 -12.289 -17.406 1 98.81 251 ASP A CA 1
ATOM 1906 C C . ASP A 1 251 ? 0.125 -13.461 -16.891 1 98.81 251 ASP A C 1
ATOM 1908 O O . ASP A 1 251 ? 1.314 -13.297 -16.609 1 98.81 251 ASP A O 1
ATOM 1912 N N . LEU A 1 252 ? -0.533 -14.555 -16.812 1 98.88 252 LEU A N 1
ATOM 1913 C CA . LEU A 1 252 ? 0.128 -15.836 -16.594 1 98.88 252 LEU A CA 1
ATOM 1914 C C . LEU A 1 252 ? -0.183 -16.812 -17.719 1 98.88 252 LEU A C 1
ATOM 1916 O O . LEU A 1 252 ? -1.268 -16.766 -18.312 1 98.88 252 LEU A O 1
ATOM 1920 N N . GLN A 1 253 ? 0.794 -17.672 -18.016 1 98.88 253 GLN A N 1
ATOM 1921 C CA . GLN A 1 253 ? 0.601 -18.797 -18.938 1 98.88 253 GLN A CA 1
ATOM 1922 C C . GLN A 1 253 ? 0.515 -20.109 -18.172 1 98.88 253 GLN A C 1
ATOM 1924 O O . GLN A 1 253 ? 1.47 -20.516 -17.5 1 98.88 253 GLN A O 1
ATOM 1929 N N . ILE A 1 254 ? -0.602 -20.781 -18.344 1 98.88 254 ILE A N 1
ATOM 1930 C CA . ILE A 1 254 ? -0.824 -22.016 -17.609 1 98.88 254 ILE A CA 1
ATOM 1931 C C . ILE A 1 254 ? -0.974 -23.172 -18.578 1 98.88 254 ILE A C 1
ATOM 1933 O O . ILE A 1 254 ? -1.722 -23.094 -19.562 1 98.88 254 ILE A O 1
ATOM 1937 N N . PHE A 1 255 ? -0.275 -24.234 -18.312 1 98.81 255 PHE A N 1
ATOM 1938 C CA . PHE A 1 255 ? -0.408 -25.453 -19.109 1 98.81 255 PHE A CA 1
ATOM 1939 C C . PHE A 1 255 ? -0.704 -26.656 -18.203 1 98.81 255 PHE A C 1
ATOM 1941 O O . PHE A 1 255 ? 0.06 -26.953 -17.281 1 98.81 255 PHE A O 1
ATOM 1948 N N . TRP A 1 256 ? -1.802 -27.25 -18.469 1 98.75 256 TRP A N 1
ATOM 1949 C CA . TRP A 1 256 ? -2.135 -28.516 -17.797 1 98.75 256 TRP A CA 1
ATOM 1950 C C . TRP A 1 256 ? -1.754 -29.703 -18.656 1 98.75 256 TRP A C 1
ATOM 1952 O O . TRP A 1 256 ? -2.436 -30.016 -19.641 1 98.75 256 TRP A O 1
ATOM 1962 N N . ASN A 1 257 ? -0.671 -30.328 -18.312 1 98.06 257 ASN A N 1
ATOM 1963 C CA . ASN A 1 257 ? -0.329 -31.609 -18.938 1 98.06 257 ASN A CA 1
ATOM 1964 C C . ASN A 1 257 ? -1.235 -32.719 -18.453 1 98.06 257 ASN A C 1
ATOM 1966 O O . ASN A 1 257 ? -1.007 -33.312 -17.391 1 98.06 257 ASN A O 1
ATOM 1970 N N . ARG A 1 258 ? -2.178 -33.062 -19.234 1 95.88 258 ARG A N 1
ATOM 1971 C CA . ARG A 1 258 ? -3.205 -34 -18.812 1 95.88 258 ARG A CA 1
ATOM 1972 C C . ARG A 1 258 ? -2.654 -35.438 -18.75 1 95.88 258 ARG A C 1
ATOM 1974 O O . ARG A 1 258 ? -3.154 -36.25 -18 1 95.88 258 ARG A O 1
ATOM 1981 N N . GLN A 1 259 ? -1.641 -35.688 -19.516 1 95.88 259 GLN A N 1
ATOM 1982 C CA . GLN A 1 259 ? -1.022 -37 -19.469 1 95.88 259 GLN A CA 1
ATOM 1983 C C . GLN A 1 259 ? -0.312 -37.219 -18.141 1 95.88 259 GLN A C 1
ATOM 1985 O O . GLN A 1 259 ? -0.462 -38.281 -17.547 1 95.88 259 GLN A O 1
ATOM 1990 N N . GLU A 1 260 ? 0.357 -36.219 -17.656 1 96.5 260 GLU A N 1
ATOM 1991 C CA . GLU A 1 260 ? 1.082 -36.312 -16.391 1 96.5 260 GLU A CA 1
ATOM 1992 C C . GLU A 1 260 ? 0.23 -35.844 -15.234 1 96.5 260 GLU A C 1
ATOM 1994 O O . GLU A 1 260 ? 0.573 -36.062 -14.07 1 96.5 260 GLU A O 1
ATOM 1999 N N . ASN A 1 261 ? -0.836 -35.188 -15.578 1 97.81 261 ASN A N 1
ATOM 2000 C CA . ASN A 1 261 ? -1.714 -34.531 -14.617 1 97.81 261 ASN A CA 1
ATOM 2001 C C . ASN A 1 261 ? -0.951 -33.5 -13.758 1 97.81 261 ASN A C 1
ATOM 2003 O O . ASN A 1 261 ? -1.063 -33.531 -12.531 1 97.81 261 ASN A O 1
ATOM 2007 N N . LEU A 1 262 ? -0.15 -32.719 -14.422 1 97.88 262 LEU A N 1
ATOM 2008 C CA . LEU A 1 262 ? 0.613 -31.672 -13.773 1 97.88 262 LEU A CA 1
ATOM 2009 C C . LEU A 1 262 ? 0.298 -30.312 -14.406 1 97.88 262 LEU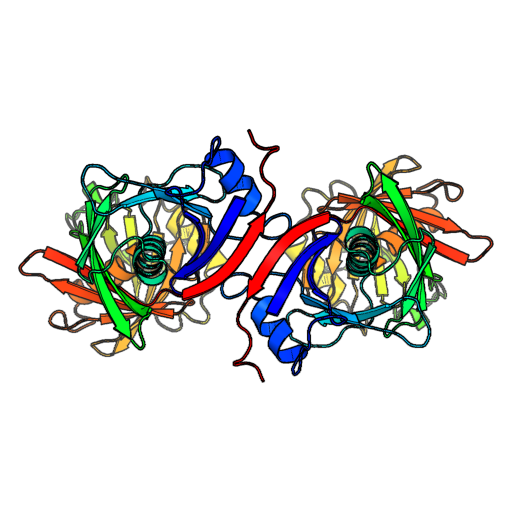 A C 1
ATOM 2011 O O . LEU A 1 262 ? 0.192 -30.203 -15.633 1 97.88 262 LEU A O 1
ATOM 2015 N N . VAL A 1 263 ? 0.124 -29.312 -13.562 1 98.38 263 VAL A N 1
ATOM 2016 C CA . VAL A 1 263 ? -0.132 -27.953 -14.023 1 98.38 263 VAL A CA 1
ATOM 2017 C C . VAL A 1 263 ? 1.149 -27.125 -13.93 1 98.38 263 VAL A C 1
ATOM 2019 O O . VAL A 1 263 ? 1.825 -27.125 -12.898 1 98.38 263 VAL A O 1
ATOM 2022 N N . TYR A 1 264 ? 1.495 -26.469 -15.031 1 98.62 264 TYR A N 1
ATOM 2023 C CA . TYR A 1 264 ? 2.654 -25.594 -15.078 1 98.62 264 TYR A CA 1
ATOM 2024 C C . TYR A 1 264 ? 2.227 -24.141 -15.227 1 98.62 264 TYR A C 1
ATOM 2026 O O . TYR A 1 264 ? 1.368 -23.812 -16.047 1 98.62 264 TYR A O 1
ATOM 2034 N N . MET A 1 265 ? 2.805 -23.297 -14.406 1 98.81 265 MET A N 1
ATOM 2035 C CA . MET A 1 265 ? 2.527 -21.859 -14.438 1 98.81 265 MET A CA 1
ATOM 2036 C C . MET A 1 265 ? 3.777 -21.078 -14.828 1 98.81 265 MET A C 1
ATOM 2038 O O . MET A 1 265 ? 4.824 -21.203 -14.195 1 98.81 265 MET A O 1
ATOM 2042 N N . THR A 1 266 ? 3.703 -20.328 -15.836 1 98.88 266 THR A N 1
ATOM 2043 C CA . THR A 1 266 ? 4.785 -19.453 -16.281 1 98.88 266 THR A CA 1
ATOM 2044 C C . THR A 1 266 ? 4.375 -17.984 -16.172 1 98.88 266 THR A C 1
ATOM 2046 O O . THR A 1 266 ? 3.271 -17.625 -16.578 1 98.88 266 THR A O 1
ATOM 2049 N N . GLY A 1 267 ? 5.211 -17.203 -15.617 1 98.81 267 GLY A N 1
ATOM 2050 C CA . GLY A 1 267 ? 4.938 -15.781 -15.516 1 98.81 267 GLY A CA 1
ATOM 2051 C C . GLY A 1 267 ? 6.172 -14.961 -15.195 1 98.81 267 GLY A C 1
ATOM 2052 O O . GLY A 1 267 ? 7.23 -15.516 -14.898 1 98.81 267 GLY A O 1
ATOM 2053 N N . PRO A 1 268 ? 6.012 -13.688 -15.328 1 98.81 268 PRO A N 1
ATOM 2054 C CA . PRO A 1 268 ? 7.137 -12.797 -15.039 1 98.81 268 PRO A CA 1
ATOM 2055 C C . PRO A 1 268 ? 7.363 -12.594 -13.539 1 98.81 268 PRO A C 1
ATOM 2057 O O . PRO A 1 268 ? 6.5 -12.945 -12.727 1 98.81 268 PRO A O 1
ATOM 2060 N N . ALA A 1 269 ? 8.508 -12.172 -13.156 1 98.56 269 ALA A N 1
ATOM 2061 C CA . ALA A 1 269 ? 8.898 -11.648 -11.844 1 98.56 269 ALA A CA 1
ATOM 2062 C C . ALA A 1 269 ? 9.734 -10.383 -11.984 1 98.56 269 ALA A C 1
ATOM 2064 O O . ALA A 1 269 ? 10.586 -10.289 -12.875 1 98.56 269 ALA A O 1
ATOM 2065 N N . ALA A 1 270 ? 9.484 -9.43 -11.133 1 98.44 270 ALA A N 1
ATOM 2066 C CA . ALA A 1 270 ? 10.156 -8.141 -11.281 1 98.44 270 ALA A CA 1
ATOM 2067 C C . ALA A 1 270 ? 10.812 -7.715 -9.977 1 98.44 270 ALA A C 1
ATOM 2069 O O . ALA A 1 270 ? 10.234 -7.871 -8.898 1 98.44 270 ALA A O 1
ATOM 2070 N N . THR A 1 271 ? 12.094 -7.293 -10.086 1 98.75 271 THR A N 1
ATOM 2071 C CA . THR A 1 271 ? 12.734 -6.586 -8.984 1 98.75 271 THR A CA 1
ATOM 2072 C C . THR A 1 271 ? 12.352 -5.109 -8.992 1 98.75 271 THR A C 1
ATOM 2074 O O . THR A 1 271 ? 12.492 -4.43 -10.016 1 98.75 271 THR A O 1
ATOM 2077 N N . VAL A 1 272 ? 11.875 -4.59 -7.898 1 98.75 272 VAL A N 1
ATOM 2078 C CA . VAL A 1 272 ? 11.461 -3.193 -7.84 1 98.75 272 VAL A CA 1
ATOM 2079 C C . VAL A 1 272 ? 12.617 -2.33 -7.344 1 98.75 272 VAL A C 1
ATOM 2081 O O . VAL A 1 272 ? 13.055 -1.407 -8.039 1 98.75 272 VAL A O 1
ATOM 2084 N N . PHE A 1 273 ? 13.117 -2.613 -6.129 1 98.88 273 PHE A N 1
ATOM 2085 C CA . PHE A 1 273 ? 14.234 -1.862 -5.574 1 98.88 273 PHE A CA 1
ATOM 2086 C C . PHE A 1 273 ? 14.938 -2.662 -4.484 1 98.88 273 PHE A C 1
ATOM 2088 O O . PHE A 1 273 ? 14.383 -3.639 -3.971 1 98.88 273 PHE A O 1
ATOM 2095 N N . ASP A 1 274 ? 16.172 -2.314 -4.195 1 98.88 274 ASP A N 1
ATOM 2096 C CA . ASP A 1 274 ? 16.922 -2.787 -3.035 1 98.88 274 ASP A CA 1
ATOM 2097 C C . ASP A 1 274 ? 16.953 -1.727 -1.938 1 98.88 274 ASP A C 1
ATOM 2099 O O . ASP A 1 274 ? 16.922 -0.528 -2.223 1 98.88 274 ASP A O 1
ATOM 2103 N N . GLY A 1 275 ? 16.953 -2.18 -0.671 1 98.75 275 GLY A N 1
ATOM 2104 C CA . GLY A 1 275 ? 17 -1.203 0.406 1 98.75 275 GLY A CA 1
ATOM 2105 C C . GLY A 1 275 ? 17.531 -1.771 1.704 1 98.75 275 GLY A C 1
ATOM 2106 O O . GLY A 1 275 ? 17.969 -2.926 1.751 1 98.75 275 GLY A O 1
ATOM 2107 N N . GLU A 1 276 ? 17.688 -0.932 2.68 1 98.75 276 GLU A N 1
ATOM 2108 C CA . GLU A 1 276 ? 18.094 -1.273 4.039 1 98.75 276 GLU A CA 1
ATOM 2109 C C . GLU A 1 276 ? 17.156 -0.663 5.07 1 98.75 276 GLU A C 1
ATOM 2111 O O . GLU A 1 276 ? 16.766 0.502 4.949 1 98.75 276 GLU A O 1
ATOM 2116 N N . ILE A 1 277 ? 16.75 -1.48 6.016 1 98.62 277 ILE A N 1
ATOM 2117 C CA . ILE A 1 277 ? 15.797 -1.047 7.031 1 98.62 277 ILE A CA 1
ATOM 2118 C C . ILE A 1 277 ? 16.266 -1.508 8.406 1 98.62 277 ILE A C 1
ATOM 2120 O O . ILE A 1 277 ? 16.828 -2.6 8.547 1 98.62 277 ILE A O 1
ATOM 2124 N N . ASP A 1 278 ? 16.078 -0.688 9.43 1 97.62 278 ASP A N 1
ATOM 2125 C CA . ASP A 1 278 ? 16.406 -1.076 10.797 1 97.62 278 ASP A CA 1
ATOM 2126 C C . ASP A 1 278 ? 15.289 -1.893 11.43 1 97.62 278 ASP A C 1
ATOM 2128 O O . ASP A 1 278 ? 14.172 -1.395 11.602 1 97.62 278 ASP A O 1
ATOM 2132 N N . VAL A 1 279 ? 15.547 -3.141 11.742 1 97.19 279 VAL A N 1
ATOM 2133 C CA . VAL A 1 279 ? 14.562 -3.988 12.414 1 97.19 279 VAL A CA 1
ATOM 2134 C C . VAL A 1 279 ? 15.164 -4.539 13.703 1 97.19 279 VAL A C 1
ATOM 2136 O O . VAL A 1 279 ? 14.688 -5.543 14.234 1 97.19 279 VAL A O 1
ATOM 2139 N N . SER A 1 280 ? 16.188 -3.98 14.242 1 95.56 280 SER A N 1
ATOM 2140 C CA . SER A 1 280 ? 16.922 -4.477 15.406 1 95.56 280 SER A CA 1
ATOM 2141 C C . SER A 1 280 ? 16.047 -4.453 16.656 1 95.56 280 SER A C 1
ATOM 2143 O O . SER A 1 280 ? 16.266 -5.223 17.594 1 95.56 280 SER A O 1
ATOM 2145 N N . PHE A 1 281 ? 15 -3.691 16.594 1 94 281 PHE A N 1
ATOM 2146 C CA . PHE A 1 281 ? 14.133 -3.541 17.75 1 94 281 PHE A CA 1
ATOM 2147 C C . PHE A 1 281 ? 13.109 -4.672 17.812 1 94 281 PHE A C 1
ATOM 2149 O O . PHE A 1 281 ? 12.398 -4.82 18.812 1 94 281 PHE A O 1
ATOM 2156 N N . LEU A 1 282 ? 13.016 -5.41 16.797 1 93.75 282 LEU A N 1
ATOM 2157 C CA . LEU A 1 282 ? 12.047 -6.5 16.719 1 93.75 282 LEU A CA 1
ATOM 2158 C C . LEU A 1 282 ? 12.68 -7.816 17.156 1 93.75 282 LEU A C 1
ATOM 2160 O O . LEU A 1 282 ? 12.078 -8.883 17.016 1 93.75 282 LEU A O 1
ATOM 2164 N N . LYS A 1 283 ? 13.734 -7.836 17.922 1 79.69 283 LYS A N 1
ATOM 2165 C CA . LYS A 1 283 ? 14.398 -9.07 18.328 1 79.69 283 LYS A CA 1
ATOM 2166 C C . LYS A 1 283 ? 13.656 -9.727 19.5 1 79.69 283 LYS A C 1
ATOM 2168 O O . LYS A 1 283 ? 12.969 -9.047 20.266 1 79.69 283 LYS A O 1
ATOM 2173 N N . MET B 1 1 ? 18.297 5.684 -8.727 1 97.69 1 MET B N 1
ATOM 2174 C CA . MET B 1 1 ? 17.938 6.82 -7.883 1 97.69 1 MET B CA 1
ATOM 2175 C C . MET B 1 1 ? 17.906 6.422 -6.41 1 97.69 1 MET B C 1
ATOM 2177 O O . MET B 1 1 ? 17.203 5.484 -6.031 1 97.69 1 MET B O 1
ATOM 2181 N N . LYS B 1 2 ? 18.75 7.031 -5.609 1 98.69 2 LYS B N 1
ATOM 2182 C CA . LYS B 1 2 ? 18.688 6.855 -4.164 1 98.69 2 LYS B CA 1
ATOM 2183 C C . LYS B 1 2 ? 17.469 7.566 -3.578 1 98.69 2 LYS B C 1
ATOM 2185 O O . LYS B 1 2 ? 17.141 8.68 -3.992 1 98.69 2 LYS B O 1
ATOM 2190 N N . PHE B 1 3 ? 16.812 6.867 -2.637 1 98.88 3 PHE B N 1
ATOM 2191 C CA . PHE B 1 3 ? 15.633 7.465 -2.035 1 98.88 3 PHE B CA 1
ATOM 2192 C C . PHE B 1 3 ? 15.508 7.062 -0.57 1 98.88 3 PHE B C 1
ATOM 2194 O O . PHE B 1 3 ? 16.203 6.164 -0.106 1 98.88 3 PHE B O 1
ATOM 2201 N N . THR B 1 4 ? 14.664 7.801 0.134 1 98.94 4 THR B N 1
ATOM 2202 C CA . THR B 1 4 ? 14.273 7.473 1.499 1 98.94 4 THR B CA 1
ATOM 2203 C C . THR B 1 4 ? 12.758 7.441 1.633 1 98.94 4 THR B C 1
ATOM 2205 O O . THR B 1 4 ? 12.062 8.32 1.118 1 98.94 4 THR B O 1
ATOM 2208 N N . LYS B 1 5 ? 12.219 6.402 2.215 1 98.94 5 LYS B N 1
ATOM 2209 C CA . LYS B 1 5 ? 10.797 6.383 2.57 1 98.94 5 LYS B CA 1
ATOM 2210 C C . LYS B 1 5 ? 10.586 6.887 3.994 1 98.94 5 LYS B C 1
ATOM 2212 O O . LYS B 1 5 ? 11.25 6.434 4.926 1 98.94 5 LYS B O 1
ATOM 2217 N N . MET B 1 6 ? 9.734 7.824 4.145 1 98.94 6 MET B N 1
ATOM 2218 C CA . MET B 1 6 ? 9.406 8.406 5.445 1 98.94 6 MET B CA 1
ATOM 2219 C C . MET B 1 6 ? 7.898 8.594 5.59 1 98.94 6 MET B C 1
ATOM 2221 O O . MET B 1 6 ? 7.164 8.555 4.602 1 98.94 6 MET B O 1
ATOM 2225 N N . HIS B 1 7 ? 7.469 8.758 6.84 1 98.81 7 HIS B N 1
ATOM 2226 C CA . HIS B 1 7 ? 6.062 9.086 7.043 1 98.81 7 HIS B CA 1
ATOM 2227 C C . HIS B 1 7 ? 5.887 10.039 8.219 1 98.81 7 HIS B C 1
ATOM 2229 O O . HIS B 1 7 ? 6.691 10.039 9.156 1 98.81 7 HIS B O 1
ATOM 2235 N N . GLY B 1 8 ? 4.961 10.914 8.109 1 98.69 8 GLY B N 1
ATOM 2236 C CA . GLY B 1 8 ? 4.395 11.664 9.227 1 98.69 8 GLY B CA 1
ATOM 2237 C C . GLY B 1 8 ? 3.074 11.094 9.711 1 98.69 8 GLY B C 1
ATOM 2238 O O . GLY B 1 8 ? 2.014 11.438 9.18 1 98.69 8 GLY B O 1
ATOM 2239 N N . ILE B 1 9 ? 3.17 10.258 10.68 1 98.44 9 ILE B N 1
ATOM 2240 C CA . ILE B 1 9 ? 2.057 9.562 11.305 1 98.44 9 ILE B CA 1
ATOM 2241 C C . ILE B 1 9 ? 1.258 8.805 10.242 1 98.44 9 ILE B C 1
ATOM 2243 O O . ILE B 1 9 ? 0.028 8.891 10.203 1 98.44 9 ILE B O 1
ATOM 2247 N N . GLY B 1 10 ? 1.864 8.164 9.398 1 98.38 10 GLY B N 1
ATOM 2248 C CA . GLY B 1 10 ? 1.243 7.25 8.445 1 98.38 10 GLY B CA 1
ATOM 2249 C C . GLY B 1 10 ? 1.098 7.844 7.059 1 98.38 10 GLY B C 1
ATOM 2250 O O . GLY B 1 10 ? 0.877 7.117 6.086 1 98.38 10 GLY B O 1
ATOM 2251 N N . ASN B 1 11 ? 1.038 9.188 6.902 1 98.19 11 ASN B N 1
ATOM 2252 C CA . ASN B 1 11 ? 1.143 9.836 5.598 1 98.19 11 ASN B CA 1
ATOM 2253 C C . ASN B 1 11 ? 2.559 9.734 5.035 1 98.19 11 ASN B C 1
ATOM 2255 O O . ASN B 1 11 ? 3.473 10.398 5.527 1 98.19 11 ASN B O 1
ATOM 2259 N N . ASP B 1 12 ? 2.713 8.844 4.059 1 98.62 12 ASP B N 1
ATOM 2260 C CA . ASP B 1 12 ? 4.062 8.438 3.672 1 98.62 12 ASP B CA 1
ATOM 2261 C C . ASP B 1 12 ? 4.402 8.922 2.268 1 98.62 12 ASP B C 1
ATOM 2263 O O . ASP B 1 12 ? 3.547 8.922 1.379 1 98.62 12 ASP B O 1
ATOM 2267 N N . TYR B 1 13 ? 5.68 9.398 2.096 1 98.75 13 TYR B N 1
ATOM 2268 C CA . TYR B 1 13 ? 6.215 9.828 0.81 1 98.75 13 TYR B CA 1
ATOM 2269 C C . TYR B 1 13 ? 7.582 9.203 0.554 1 98.75 13 TYR B C 1
ATOM 2271 O O . TYR B 1 13 ? 8.227 8.711 1.48 1 98.75 13 TYR B O 1
ATOM 2279 N N . VAL B 1 14 ? 7.945 9.156 -0.699 1 98.94 14 VAL B N 1
ATOM 2280 C CA . VAL B 1 14 ? 9.312 8.883 -1.128 1 98.94 14 VAL B CA 1
ATOM 2281 C C . VAL B 1 14 ? 10.086 10.195 -1.251 1 98.94 14 VAL B C 1
ATOM 2283 O O . VAL B 1 14 ? 9.641 11.125 -1.931 1 98.94 14 VAL B O 1
ATOM 2286 N N . TYR B 1 15 ? 11.18 10.258 -0.542 1 98.94 15 TYR B N 1
ATOM 2287 C CA . TYR B 1 15 ? 11.992 11.469 -0.536 1 98.94 15 TYR B CA 1
ATOM 2288 C C . TYR B 1 15 ? 13.273 11.273 -1.335 1 98.94 15 TYR B C 1
ATOM 2290 O O . TYR B 1 15 ? 13.922 10.227 -1.234 1 98.94 15 TYR B O 1
ATOM 2298 N N . VAL B 1 16 ? 13.648 12.25 -2.141 1 98.94 16 VAL B N 1
ATOM 2299 C CA . VAL B 1 16 ? 14.883 12.219 -2.92 1 98.94 16 VAL B CA 1
ATOM 2300 C C . VAL B 1 16 ? 15.711 13.461 -2.615 1 98.94 16 VAL B C 1
ATOM 2302 O O . VAL B 1 16 ? 15.195 14.586 -2.635 1 98.94 16 VAL B O 1
ATOM 2305 N N . ASN B 1 17 ? 16.953 13.273 -2.299 1 98.88 17 ASN B N 1
ATOM 2306 C CA . ASN B 1 17 ? 17.922 14.344 -2.076 1 98.88 17 ASN B CA 1
ATOM 2307 C C . ASN B 1 17 ? 18.438 14.906 -3.395 1 98.88 17 ASN B C 1
ATOM 2309 O O . ASN B 1 17 ? 19.422 14.391 -3.947 1 98.88 17 ASN B O 1
ATOM 2313 N N . CYS B 1 18 ? 17.891 16 -3.791 1 98.75 18 CYS B N 1
ATOM 2314 C CA . CYS B 1 18 ? 18.25 16.562 -5.086 1 98.75 18 CYS B CA 1
ATOM 2315 C C . CYS B 1 18 ? 19.5 17.438 -4.973 1 98.75 18 CYS B C 1
ATOM 2317 O O . CYS B 1 18 ? 19.891 18.094 -5.934 1 98.75 18 CYS B O 1
ATOM 2319 N N . PHE B 1 19 ? 20.125 17.5 -3.824 1 98.44 19 PHE B N 1
ATOM 2320 C CA . PHE B 1 19 ? 21.469 18.031 -3.725 1 98.44 19 PHE B CA 1
ATOM 2321 C C . PHE B 1 19 ? 22.484 17.094 -4.375 1 98.44 19 PHE B C 1
ATOM 2323 O O . PHE B 1 19 ? 23.578 17.516 -4.738 1 98.44 19 PHE B O 1
ATOM 2330 N N . GLU B 1 20 ? 22.047 15.805 -4.492 1 97.44 20 GLU B N 1
ATOM 2331 C CA . GLU B 1 20 ? 22.953 14.773 -4.988 1 97.44 20 GLU B CA 1
ATOM 2332 C C . GLU B 1 20 ? 22.359 14.047 -6.191 1 97.44 20 GLU B C 1
ATOM 2334 O O . GLU B 1 20 ? 23.094 13.469 -7 1 97.44 20 GLU B O 1
ATOM 2339 N N . GLU B 1 21 ? 21.047 14.07 -6.234 1 96.44 21 GLU B N 1
ATOM 2340 C CA . GLU B 1 21 ? 20.328 13.359 -7.285 1 96.44 21 GLU B CA 1
ATOM 2341 C C . GLU B 1 21 ? 19.641 14.336 -8.242 1 96.44 21 GLU B C 1
ATOM 2343 O O . GLU B 1 21 ? 19.281 15.453 -7.848 1 96.44 21 GLU B O 1
ATOM 2348 N N . THR B 1 22 ? 19.531 13.898 -9.492 1 96.44 22 THR B N 1
ATOM 2349 C CA . THR B 1 22 ? 18.719 14.617 -10.461 1 96.44 22 THR B CA 1
ATOM 2350 C C . THR B 1 22 ? 17.516 13.789 -10.883 1 96.44 22 THR B C 1
ATOM 2352 O O . THR B 1 22 ? 17.656 12.609 -11.234 1 96.44 22 THR B O 1
ATOM 2355 N N . VAL B 1 23 ? 16.344 14.406 -10.766 1 97.12 23 VAL B N 1
ATOM 2356 C CA . VAL B 1 23 ? 15.109 13.758 -11.203 1 97.12 23 VAL B CA 1
ATOM 2357 C C . VAL B 1 23 ? 14.531 14.508 -12.406 1 97.12 23 VAL B C 1
ATOM 2359 O O . VAL B 1 23 ? 14.016 15.625 -12.258 1 97.12 23 VAL B O 1
ATOM 2362 N N . GLU B 1 24 ? 14.547 14.039 -13.586 1 94.38 24 GLU B N 1
ATOM 2363 C CA . GLU B 1 24 ? 14.203 14.727 -14.828 1 94.38 24 GLU B CA 1
ATOM 2364 C C . GLU B 1 24 ? 12.688 14.82 -15 1 94.38 24 GLU B C 1
ATOM 2366 O O . GLU B 1 24 ? 12.172 15.859 -15.414 1 94.38 24 GLU B O 1
ATOM 2371 N N . ASN B 1 25 ? 11.891 13.812 -14.805 1 97.5 25 ASN B N 1
ATOM 2372 C CA . ASN B 1 25 ? 10.438 13.734 -14.961 1 97.5 25 ASN B CA 1
AT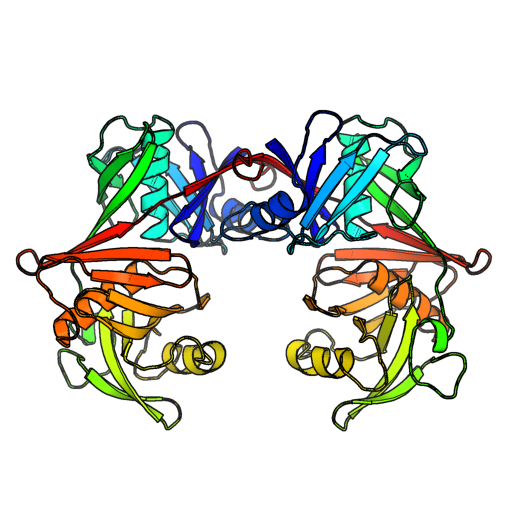OM 2373 C C . ASN B 1 25 ? 9.758 13.359 -13.648 1 97.5 25 ASN B C 1
ATOM 2375 O O . ASN B 1 25 ? 9.234 12.25 -13.508 1 97.5 25 ASN B O 1
ATOM 2379 N N . PRO B 1 26 ? 9.734 14.43 -12.766 1 98.25 26 PRO B N 1
ATOM 2380 C CA . PRO B 1 26 ? 9.234 14.109 -11.422 1 98.25 26 PRO B CA 1
ATOM 2381 C C . PRO B 1 26 ? 7.801 13.578 -11.438 1 98.25 26 PRO B C 1
ATOM 2383 O O . PRO B 1 26 ? 7.449 12.727 -10.625 1 98.25 26 PRO B O 1
ATOM 2386 N N . SER B 1 27 ? 6.977 14.094 -12.32 1 98.56 27 SER B N 1
ATOM 2387 C CA . SER B 1 27 ? 5.594 13.633 -12.406 1 98.56 27 SER B CA 1
ATOM 2388 C C . SER B 1 27 ? 5.531 12.141 -12.742 1 98.56 27 SER B C 1
ATOM 2390 O O . SER B 1 27 ? 4.82 11.383 -12.078 1 98.56 27 SER B O 1
ATOM 2392 N N . ALA B 1 28 ? 6.266 11.734 -13.75 1 98.56 28 ALA B N 1
ATOM 2393 C CA . ALA B 1 28 ? 6.293 10.328 -14.141 1 98.56 28 ALA B CA 1
ATOM 2394 C C . ALA B 1 28 ? 6.906 9.469 -13.047 1 98.56 28 ALA B C 1
ATOM 2396 O O . ALA B 1 28 ? 6.418 8.367 -12.766 1 98.56 28 ALA B O 1
ATOM 2397 N N . VAL B 1 29 ? 7.996 10 -12.438 1 98.69 29 VAL B N 1
ATOM 2398 C CA . VAL B 1 29 ? 8.656 9.266 -11.359 1 98.69 29 VAL B CA 1
ATOM 2399 C C . VAL B 1 29 ? 7.691 9.094 -10.188 1 98.69 29 VAL B C 1
ATOM 2401 O O . VAL B 1 29 ? 7.602 8.008 -9.609 1 98.69 29 VAL B O 1
ATOM 2404 N N . ALA B 1 30 ? 6.934 10.102 -9.867 1 98.75 30 ALA B N 1
ATOM 2405 C CA . ALA B 1 30 ? 5.969 10.047 -8.766 1 98.75 30 ALA B CA 1
ATOM 2406 C C . ALA B 1 30 ? 4.938 8.945 -9 1 98.75 30 ALA B C 1
ATOM 2408 O O . ALA B 1 30 ? 4.652 8.156 -8.102 1 98.75 30 ALA B O 1
ATOM 2409 N N . ARG B 1 31 ? 4.359 8.938 -10.211 1 98.56 31 ARG B N 1
ATOM 2410 C CA . ARG B 1 31 ? 3.365 7.918 -10.531 1 98.56 31 ARG B CA 1
ATOM 2411 C C . ARG B 1 31 ? 3.943 6.516 -10.383 1 98.56 31 ARG B C 1
ATOM 2413 O O . ARG B 1 31 ? 3.291 5.629 -9.82 1 98.56 31 ARG B O 1
ATOM 2420 N N . TYR B 1 32 ? 5.195 6.355 -10.82 1 98.56 32 TYR B N 1
ATOM 2421 C CA . TYR B 1 32 ? 5.832 5.043 -10.797 1 98.56 32 TYR B CA 1
ATOM 2422 C C . TYR B 1 32 ? 6.164 4.617 -9.375 1 98.56 32 TYR B C 1
ATOM 2424 O O . TYR B 1 32 ? 5.754 3.543 -8.922 1 98.56 32 TYR B O 1
ATOM 2432 N N . VAL B 1 33 ? 6.812 5.426 -8.562 1 98.75 33 VAL B N 1
ATOM 2433 C CA . VAL B 1 33 ? 7.344 5.02 -7.27 1 98.75 33 VAL B CA 1
ATOM 2434 C C . VAL B 1 33 ? 6.211 4.945 -6.246 1 98.75 33 VAL B C 1
ATOM 2436 O O . VAL B 1 33 ? 6.312 4.227 -5.25 1 98.75 33 VAL B O 1
ATOM 2439 N N . SER B 1 34 ? 5.133 5.656 -6.539 1 98.62 34 SER B N 1
ATOM 2440 C CA . SER B 1 34 ? 4.066 5.719 -5.543 1 98.62 34 SER B CA 1
ATOM 2441 C C . SER B 1 34 ? 3.168 4.492 -5.621 1 98.62 34 SER B C 1
ATOM 2443 O O . SER B 1 34 ? 2.361 4.25 -4.719 1 98.62 34 SER B O 1
ATOM 2445 N N . ASP B 1 35 ? 3.26 3.723 -6.699 1 98.25 35 ASP B N 1
ATOM 2446 C CA . ASP B 1 35 ? 2.453 2.51 -6.801 1 98.25 35 ASP B CA 1
ATOM 2447 C C . ASP B 1 35 ? 2.797 1.527 -5.684 1 98.25 35 ASP B C 1
ATOM 2449 O O . ASP B 1 35 ? 3.953 1.121 -5.543 1 98.25 35 ASP B O 1
ATOM 2453 N N . ARG B 1 36 ? 1.856 1.132 -4.949 1 98 36 ARG B N 1
ATOM 2454 C CA . ARG B 1 36 ? 2.115 0.405 -3.713 1 98 36 ARG B CA 1
ATOM 2455 C C . ARG B 1 36 ? 2.387 -1.07 -3.988 1 98 36 ARG B C 1
ATOM 2457 O O . ARG B 1 36 ? 2.863 -1.794 -3.113 1 98 36 ARG B O 1
ATOM 2464 N N . HIS B 1 37 ? 2.115 -1.559 -5.199 1 98.25 37 HIS B N 1
ATOM 2465 C CA . HIS B 1 37 ? 2.355 -2.959 -5.531 1 98.25 37 HIS B CA 1
ATOM 2466 C C . HIS B 1 37 ? 3.516 -3.1 -6.512 1 98.25 37 HIS B C 1
ATOM 2468 O O . HIS B 1 37 ? 4.32 -4.027 -6.398 1 98.25 37 HIS B O 1
ATOM 2474 N N . PHE B 1 38 ? 3.619 -2.164 -7.457 1 98.56 38 PHE B N 1
ATOM 2475 C CA . PHE B 1 38 ? 4.586 -2.275 -8.539 1 98.56 38 PHE B CA 1
ATOM 2476 C C . PHE B 1 38 ? 5.777 -1.353 -8.305 1 98.56 38 PHE B C 1
ATOM 2478 O O . PHE B 1 38 ? 6.812 -1.483 -8.961 1 98.56 38 PHE B O 1
ATOM 2485 N N . GLY B 1 39 ? 5.629 -0.393 -7.379 1 98.62 39 GLY B N 1
ATOM 2486 C CA . GLY B 1 39 ? 6.676 0.549 -7.012 1 98.62 39 GLY B CA 1
ATOM 2487 C C . GLY B 1 39 ? 7.055 0.478 -5.547 1 98.62 39 GLY B C 1
ATOM 2488 O O . GLY B 1 39 ? 6.984 -0.589 -4.934 1 98.62 39 GLY B O 1
ATOM 2489 N N . ILE B 1 40 ? 7.539 1.569 -4.973 1 98.81 40 ILE B N 1
ATOM 2490 C CA . ILE B 1 40 ? 7.918 1.657 -3.566 1 98.81 40 ILE B CA 1
ATOM 2491 C C . ILE B 1 40 ? 6.664 1.702 -2.695 1 98.81 40 ILE B C 1
ATOM 2493 O O . ILE B 1 40 ? 6.59 1.021 -1.669 1 98.81 40 ILE B O 1
ATOM 2497 N N . GLY B 1 41 ? 5.668 2.385 -3.139 1 98.62 41 GLY B N 1
ATOM 2498 C CA . GLY B 1 41 ? 4.441 2.594 -2.383 1 98.62 41 GLY B CA 1
ATOM 2499 C C . GLY B 1 41 ? 4.496 3.816 -1.486 1 98.62 41 GLY B C 1
ATOM 2500 O O . GLY B 1 41 ? 5.258 3.85 -0.519 1 98.62 41 GLY B O 1
ATOM 2501 N N . SER B 1 42 ? 3.678 4.785 -1.803 1 98.44 42 SER B N 1
ATOM 2502 C CA . SER B 1 42 ? 3.637 6.031 -1.049 1 98.44 42 SER B CA 1
ATOM 2503 C C . SER B 1 42 ? 2.436 6.879 -1.447 1 98.44 42 SER B C 1
ATOM 2505 O O . SER B 1 42 ? 1.683 6.516 -2.354 1 98.44 42 SER B O 1
ATOM 2507 N N . ASP B 1 43 ? 2.227 7.949 -0.743 1 97.5 43 ASP B N 1
ATOM 2508 C CA . ASP B 1 43 ? 1.206 8.938 -1.085 1 97.5 43 ASP B CA 1
ATOM 2509 C C . ASP B 1 43 ? 1.72 9.914 -2.137 1 97.5 43 ASP B C 1
ATOM 2511 O O . ASP B 1 43 ? 0.967 10.758 -2.627 1 97.5 43 ASP B O 1
ATOM 2515 N N . GLY B 1 44 ? 3.021 9.812 -2.451 1 98.19 44 GLY B N 1
ATOM 2516 C CA . GLY B 1 44 ? 3.611 10.656 -3.479 1 98.19 44 GLY B CA 1
ATOM 2517 C C . GLY B 1 44 ? 5.125 10.727 -3.395 1 98.19 44 GLY B C 1
ATOM 2518 O O . GLY B 1 44 ? 5.762 9.859 -2.797 1 98.19 44 GLY B O 1
ATOM 2519 N N . LEU B 1 45 ? 5.672 11.75 -4.035 1 98.75 45 LEU B N 1
ATOM 2520 C CA . LEU B 1 45 ? 7.105 11.992 -4.141 1 98.75 45 LEU B CA 1
ATOM 2521 C C . LEU B 1 45 ? 7.453 13.414 -3.691 1 98.75 45 LEU B C 1
ATOM 2523 O O . LEU B 1 45 ? 6.777 14.367 -4.07 1 98.75 45 LEU B O 1
ATOM 2527 N N . ILE B 1 46 ? 8.43 13.492 -2.85 1 98.88 46 ILE B N 1
ATOM 2528 C CA . ILE B 1 46 ? 8.906 14.805 -2.441 1 98.88 46 ILE B CA 1
ATOM 2529 C C . ILE B 1 46 ? 10.391 14.945 -2.77 1 98.88 46 ILE B C 1
ATOM 2531 O O . ILE B 1 46 ? 11.211 14.133 -2.326 1 98.88 46 ILE B O 1
ATOM 2535 N N . LEU B 1 47 ? 10.727 15.891 -3.564 1 98.88 47 LEU B N 1
ATOM 2536 C CA . LEU B 1 47 ? 12.109 16.234 -3.867 1 98.88 47 LEU B CA 1
ATOM 2537 C C . LEU B 1 47 ? 12.609 17.328 -2.926 1 98.88 47 LEU B C 1
ATOM 2539 O O . LEU B 1 47 ? 11.961 18.359 -2.768 1 98.88 47 LEU B O 1
ATOM 2543 N N . ILE B 1 48 ? 13.641 17.094 -2.262 1 98.88 48 ILE B N 1
ATOM 2544 C CA . ILE B 1 48 ? 14.328 18.094 -1.446 1 98.88 48 ILE B CA 1
ATOM 2545 C C . ILE B 1 48 ? 15.438 18.75 -2.26 1 98.88 48 ILE B C 1
ATOM 2547 O O . ILE B 1 48 ? 16.453 18.109 -2.564 1 98.88 48 ILE B O 1
ATOM 2551 N N . LYS B 1 49 ? 15.242 20.016 -2.527 1 98.81 49 LYS B N 1
ATOM 2552 C CA . LYS B 1 49 ? 16.094 20.703 -3.506 1 98.81 49 LYS B CA 1
ATOM 2553 C C . LYS B 1 49 ? 16.859 21.844 -2.861 1 98.81 49 LYS B C 1
ATOM 2555 O O . LYS B 1 49 ? 16.469 22.359 -1.814 1 98.81 49 LYS B O 1
ATOM 2560 N N . PRO B 1 50 ? 17.969 22.234 -3.51 1 98.56 50 PRO B N 1
ATOM 2561 C CA . PRO B 1 50 ? 18.578 23.5 -3.105 1 98.56 50 PRO B CA 1
ATOM 2562 C C . PRO B 1 50 ? 17.641 24.703 -3.318 1 98.56 50 PRO B C 1
ATOM 2564 O O . PRO B 1 50 ? 16.781 24.656 -4.199 1 98.56 50 PRO B O 1
ATOM 2567 N N . SER B 1 51 ? 17.844 25.719 -2.473 1 98.56 51 SER B N 1
ATOM 2568 C CA . SER B 1 51 ? 17.016 26.906 -2.561 1 98.56 51 SER B CA 1
ATOM 2569 C C . SER B 1 51 ? 17.859 28.172 -2.447 1 98.56 51 SER B C 1
ATOM 2571 O O . SER B 1 51 ? 18.859 28.203 -1.722 1 98.56 51 SER B O 1
ATOM 2573 N N . LYS B 1 52 ? 17.406 29.25 -3.143 1 97.94 52 LYS B N 1
ATOM 2574 C CA . LYS B 1 52 ? 18.062 30.547 -3.062 1 97.94 52 LYS B CA 1
ATOM 2575 C C . LYS B 1 52 ? 17.453 31.406 -1.969 1 97.94 52 LYS B C 1
ATOM 2577 O O . LYS B 1 52 ? 18.031 32.438 -1.57 1 97.94 52 LYS B O 1
ATOM 2582 N N . ILE B 1 53 ? 16.344 31.016 -1.421 1 98.38 53 ILE B N 1
ATOM 2583 C CA . ILE B 1 53 ? 15.602 31.938 -0.561 1 98.38 53 ILE B CA 1
ATOM 2584 C C . ILE B 1 53 ? 15.352 31.281 0.796 1 98.38 53 ILE B C 1
ATOM 2586 O O . ILE B 1 53 ? 14.82 31.922 1.71 1 98.38 53 ILE B O 1
ATOM 2590 N N . ALA B 1 54 ? 15.648 30 0.998 1 98.62 54 ALA B N 1
ATOM 2591 C CA . ALA B 1 54 ? 15.461 29.234 2.225 1 98.62 54 ALA B CA 1
ATOM 2592 C C . ALA B 1 54 ? 16.562 28.203 2.41 1 98.62 54 ALA B C 1
ATOM 2594 O O . ALA B 1 54 ? 17.484 28.125 1.589 1 98.62 54 ALA B O 1
ATOM 2595 N N . ASP B 1 55 ? 16.5 27.469 3.506 1 98.69 55 ASP B N 1
ATOM 2596 C CA . ASP B 1 55 ? 17.531 26.453 3.748 1 98.69 55 ASP B CA 1
ATOM 2597 C C . ASP B 1 55 ? 17.438 25.328 2.725 1 98.69 55 ASP B C 1
ATOM 2599 O O . ASP B 1 55 ? 18.453 24.719 2.359 1 98.69 55 ASP B O 1
ATOM 2603 N N . CYS B 1 56 ? 16.234 24.953 2.307 1 98.69 56 CYS B N 1
ATOM 2604 C CA . CYS B 1 56 ? 15.984 24.031 1.204 1 98.69 56 CYS B CA 1
ATOM 2605 C C . CYS B 1 56 ? 14.586 24.234 0.634 1 98.69 56 CYS B C 1
ATOM 2607 O O . CYS B 1 56 ? 13.859 25.125 1.067 1 98.69 56 CYS B O 1
ATOM 2609 N N . GLU B 1 57 ? 14.297 23.5 -0.426 1 98.62 57 GLU B N 1
ATOM 2610 C CA . GLU B 1 57 ? 13.016 23.594 -1.107 1 98.62 57 GLU B CA 1
ATOM 2611 C C . GLU B 1 57 ? 12.336 22.219 -1.186 1 98.62 57 GLU B C 1
ATOM 2613 O O . GLU B 1 57 ? 12.992 21.203 -1.44 1 98.62 57 GLU B O 1
ATOM 2618 N N . MET B 1 58 ? 11.086 22.25 -0.867 1 98.44 58 MET B N 1
ATOM 2619 C CA . MET B 1 58 ? 10.25 21.062 -0.997 1 98.44 58 MET B CA 1
ATOM 2620 C C . MET B 1 58 ? 9.422 21.109 -2.281 1 98.44 58 MET B C 1
ATOM 2622 O O . MET B 1 58 ? 8.594 22 -2.457 1 98.44 58 MET B O 1
ATOM 2626 N N . ASP B 1 59 ? 9.688 20.203 -3.143 1 98.31 59 ASP B N 1
ATOM 2627 C CA . ASP B 1 59 ? 8.891 19.984 -4.344 1 98.31 59 ASP B CA 1
ATOM 2628 C C . ASP B 1 59 ? 8.086 18.688 -4.242 1 98.31 59 ASP B C 1
ATOM 2630 O O . ASP B 1 59 ? 8.656 17.594 -4.316 1 98.31 59 ASP B O 1
ATOM 2634 N N . MET B 1 60 ? 6.781 18.859 -4.137 1 98 60 MET B N 1
ATOM 2635 C CA . MET B 1 60 ? 5.949 17.719 -3.777 1 98 60 MET B CA 1
ATOM 2636 C C . MET B 1 60 ? 5.074 17.297 -4.953 1 98 60 MET B C 1
ATOM 2638 O O . MET B 1 60 ? 4.473 18.141 -5.621 1 98 60 MET B O 1
ATOM 2642 N N . TYR B 1 61 ? 4.988 16.047 -5.215 1 98.19 61 TYR B N 1
ATOM 2643 C CA . TYR B 1 61 ? 4.137 15.453 -6.234 1 98.19 61 TYR B CA 1
ATOM 2644 C C . TYR B 1 61 ? 3.219 14.398 -5.629 1 98.19 61 TYR B C 1
ATOM 2646 O O . TYR B 1 61 ? 3.664 13.555 -4.844 1 98.19 61 TYR B O 1
ATOM 2654 N N . ASN B 1 62 ? 1.937 14.453 -6.004 1 96.44 62 ASN B N 1
ATOM 2655 C CA . ASN B 1 62 ? 0.97 13.445 -5.582 1 96.44 62 ASN B CA 1
ATOM 2656 C C . ASN B 1 62 ? 1.186 12.125 -6.312 1 96.44 62 ASN B C 1
ATOM 2658 O O . ASN B 1 62 ? 1.956 12.055 -7.273 1 96.44 62 ASN B O 1
ATOM 2662 N N . LEU B 1 63 ? 0.499 11.109 -5.859 1 96.69 63 LEU B N 1
ATOM 2663 C CA . LEU B 1 63 ? 0.685 9.781 -6.426 1 96.69 63 LEU B CA 1
ATOM 2664 C C . LEU B 1 63 ? 0.254 9.75 -7.887 1 96.69 63 LEU B C 1
ATOM 2666 O O . LEU B 1 63 ? 0.698 8.883 -8.648 1 96.69 63 LEU B O 1
ATOM 2670 N N . ASP B 1 64 ? -0.585 10.727 -8.359 1 96.75 64 ASP B N 1
ATOM 2671 C CA . ASP B 1 64 ? -1.032 10.75 -9.75 1 96.75 64 ASP B CA 1
ATOM 2672 C C . ASP B 1 64 ? -0.099 11.602 -10.609 1 96.75 64 ASP B C 1
ATOM 2674 O O . ASP B 1 64 ? -0.357 11.805 -11.797 1 96.75 64 ASP B O 1
ATOM 2678 N N . GLY B 1 65 ? 0.884 12.117 -9.977 1 97.75 65 GLY B N 1
ATOM 2679 C CA . GLY B 1 65 ? 1.885 12.875 -10.711 1 97.75 65 GLY B CA 1
ATOM 2680 C C . GLY B 1 65 ? 1.642 14.375 -10.68 1 97.75 65 GLY B C 1
ATOM 2681 O O . GLY B 1 65 ? 2.506 15.156 -11.086 1 97.75 65 GLY B O 1
ATOM 2682 N N . SER B 1 66 ? 0.483 14.789 -10.211 1 97.06 66 SER B N 1
ATOM 2683 C CA . SER B 1 66 ? 0.228 16.219 -10.109 1 97.06 66 SER B CA 1
ATOM 2684 C C . SER B 1 66 ? 1.077 16.859 -9.016 1 97.06 66 SER B C 1
ATOM 2686 O O . SER B 1 66 ? 1.333 16.25 -7.984 1 97.06 66 SER B O 1
ATOM 2688 N N . GLN B 1 67 ? 1.485 18.016 -9.266 1 96.56 67 GLN B N 1
ATOM 2689 C CA . GLN B 1 67 ? 2.283 18.719 -8.266 1 96.56 67 GLN B CA 1
ATOM 2690 C C . GLN B 1 67 ? 1.395 19.391 -7.219 1 96.56 67 GLN B C 1
ATOM 2692 O O . GLN B 1 67 ? 0.417 20.062 -7.559 1 96.56 67 GLN B O 1
ATOM 2697 N N . GLY B 1 68 ? 1.675 19.078 -6.051 1 93.12 68 GLY B N 1
ATOM 2698 C CA . GLY B 1 68 ? 0.971 19.703 -4.941 1 93.12 68 GLY B CA 1
ATOM 2699 C C . GLY B 1 68 ? 1.692 20.922 -4.391 1 93.12 68 GLY B C 1
ATOM 2700 O O . GLY B 1 68 ? 2.846 21.172 -4.742 1 93.12 68 GLY B O 1
ATOM 2701 N N . ALA B 1 69 ? 0.983 21.672 -3.543 1 87.19 69 ALA B N 1
ATOM 2702 C CA . ALA B 1 69 ? 1.56 22.906 -3.02 1 87.19 69 ALA B CA 1
ATOM 2703 C C . ALA B 1 69 ? 2.324 22.641 -1.724 1 87.19 69 ALA B C 1
ATOM 2705 O O . ALA B 1 69 ? 3.447 23.125 -1.552 1 87.19 69 ALA B O 1
ATOM 2706 N N . MET B 1 70 ? 1.654 22.016 -0.847 1 85.44 70 MET B N 1
ATOM 2707 C CA . MET B 1 70 ? 2.256 21.781 0.461 1 85.44 70 MET B CA 1
ATOM 2708 C C . MET B 1 70 ? 1.532 20.656 1.194 1 85.44 70 MET B C 1
ATOM 2710 O O . MET B 1 70 ? 0.33 20.453 1.007 1 85.44 70 MET B O 1
ATOM 2714 N N . CYS B 1 71 ? 2.26 19.922 1.977 1 91.5 71 CYS B N 1
ATOM 2715 C CA . CYS B 1 71 ? 1.766 18.859 2.852 1 91.5 71 CYS B CA 1
ATOM 2716 C C . CYS B 1 71 ? 2.361 18.984 4.25 1 91.5 71 CYS B C 1
ATOM 2718 O O . CYS B 1 71 ? 3.568 18.828 4.43 1 91.5 71 CYS B O 1
ATOM 2720 N N . GLY B 1 72 ? 1.512 19.203 5.188 1 94.62 72 GLY B N 1
ATOM 2721 C CA . GLY B 1 72 ? 1.973 19.406 6.551 1 94.62 72 GLY B CA 1
ATOM 2722 C C . GLY B 1 72 ? 2.719 18.203 7.105 1 94.62 72 GLY B C 1
ATOM 2723 O O . GLY B 1 72 ? 3.701 18.359 7.836 1 94.62 72 GLY B O 1
ATOM 2724 N N . ASN B 1 73 ? 2.271 17.047 6.832 1 97.25 73 ASN B N 1
ATOM 2725 C CA . ASN B 1 73 ? 2.947 15.836 7.277 1 97.25 73 ASN B CA 1
ATOM 2726 C C . ASN B 1 73 ? 4.281 15.641 6.559 1 97.25 73 ASN B C 1
ATOM 2728 O O . ASN B 1 73 ? 5.289 15.312 7.188 1 97.25 73 ASN B O 1
ATOM 2732 N N . GLY B 1 74 ? 4.27 15.914 5.266 1 98.25 74 GLY B N 1
ATOM 2733 C CA . GLY B 1 74 ? 5.465 15.734 4.457 1 98.25 74 GLY B CA 1
ATOM 2734 C C . GLY B 1 74 ? 6.586 16.688 4.836 1 98.25 74 GLY B C 1
ATOM 2735 O O . GLY B 1 74 ? 7.762 16.312 4.812 1 98.25 74 GLY B O 1
ATOM 2736 N N . ILE B 1 75 ? 6.211 17.938 5.137 1 98.62 75 ILE B N 1
ATOM 2737 C CA . ILE B 1 75 ? 7.246 18.922 5.398 1 98.62 75 ILE B CA 1
ATOM 2738 C C . ILE B 1 75 ? 7.953 18.609 6.715 1 98.62 75 ILE B C 1
ATOM 2740 O O . ILE B 1 75 ? 9.125 18.938 6.891 1 98.62 75 ILE B O 1
ATOM 2744 N N . ARG B 1 76 ? 7.242 17.969 7.664 1 98.88 76 ARG B N 1
ATOM 2745 C CA . ARG B 1 76 ? 7.93 17.516 8.867 1 98.88 76 ARG B CA 1
ATOM 2746 C C . ARG B 1 76 ? 9.016 16.484 8.531 1 98.88 76 ARG B C 1
ATOM 2748 O O . ARG B 1 76 ? 10.102 16.531 9.109 1 98.88 76 ARG B O 1
ATOM 2755 N N . CYS B 1 77 ? 8.727 15.625 7.59 1 98.88 77 CYS B N 1
ATOM 2756 C CA . CYS B 1 77 ? 9.719 14.648 7.145 1 98.88 77 CYS B CA 1
ATOM 2757 C C . CYS B 1 77 ? 10.859 15.336 6.41 1 98.88 77 CYS B C 1
ATOM 2759 O O . CYS B 1 77 ? 12.016 14.938 6.539 1 98.88 77 CYS B O 1
ATOM 2761 N N . VAL B 1 78 ? 10.555 16.375 5.598 1 98.88 78 VAL B N 1
ATOM 2762 C CA . VAL B 1 78 ? 11.602 17.141 4.926 1 98.88 78 VAL B CA 1
ATOM 2763 C C . VAL B 1 78 ? 12.57 17.703 5.957 1 98.88 78 VAL B C 1
ATOM 2765 O O . VAL B 1 78 ? 13.789 17.609 5.797 1 98.88 78 VAL B O 1
ATOM 2768 N N . ALA B 1 79 ? 12.023 18.281 6.988 1 98.88 79 ALA B N 1
ATOM 2769 C CA . ALA B 1 79 ? 12.836 18.875 8.047 1 98.88 79 ALA B CA 1
ATOM 2770 C C . ALA B 1 79 ? 13.711 17.812 8.719 1 98.88 79 ALA B C 1
ATOM 2772 O O . ALA B 1 79 ? 14.914 18.031 8.914 1 98.88 79 ALA B O 1
ATOM 2773 N N . LYS B 1 80 ? 13.086 16.734 9.109 1 98.88 80 LYS B N 1
ATOM 2774 C CA . LYS B 1 80 ? 13.844 15.641 9.719 1 98.88 80 LYS B CA 1
ATOM 2775 C C . LYS B 1 80 ? 14.969 15.172 8.797 1 98.88 80 LYS B C 1
ATOM 2777 O O . LYS B 1 80 ? 16.109 15 9.234 1 98.88 80 LYS B O 1
ATOM 2782 N N . TYR B 1 81 ? 14.641 14.953 7.535 1 98.94 81 TYR B N 1
ATOM 2783 C CA . TYR B 1 81 ? 15.633 14.516 6.562 1 98.94 81 TYR B CA 1
ATOM 2784 C C . TYR B 1 81 ? 16.797 15.5 6.484 1 98.94 81 TYR B C 1
ATOM 2786 O O . TYR B 1 81 ? 17.953 15.109 6.547 1 98.94 81 TYR B O 1
ATOM 2794 N N . ALA B 1 82 ? 16.438 16.781 6.289 1 98.88 82 ALA B N 1
ATOM 2795 C CA . ALA B 1 82 ? 17.453 17.812 6.109 1 98.88 82 ALA B CA 1
ATOM 2796 C C . ALA B 1 82 ? 18.438 17.828 7.277 1 98.88 82 ALA B C 1
ATOM 2798 O O . ALA B 1 82 ? 19.641 17.953 7.074 1 98.88 82 ALA B O 1
ATOM 2799 N N . TYR B 1 83 ? 17.938 17.672 8.469 1 98.81 83 TYR B N 1
ATOM 2800 C CA . TYR B 1 83 ? 18.797 17.672 9.648 1 98.81 83 TYR B CA 1
ATOM 2801 C C . TYR B 1 83 ? 19.547 16.344 9.781 1 98.81 83 TYR B C 1
ATOM 2803 O O . TYR B 1 83 ? 20.766 16.328 9.875 1 98.81 83 TYR B O 1
ATOM 2811 N N . ASP B 1 84 ? 18.828 15.227 9.758 1 98.75 84 ASP B N 1
ATOM 2812 C CA . ASP B 1 84 ? 19.375 13.898 10.031 1 98.75 84 ASP B CA 1
ATOM 2813 C C . ASP B 1 84 ? 20.438 13.523 9 1 98.75 84 ASP B C 1
ATOM 2815 O O . ASP B 1 84 ? 21.375 12.789 9.305 1 98.75 84 ASP B O 1
ATOM 2819 N N . TYR B 1 85 ? 20.25 14.055 7.793 1 98.25 85 TYR B N 1
ATOM 2820 C CA . TYR B 1 85 ? 21.156 13.68 6.719 1 98.25 85 TYR B CA 1
ATOM 2821 C C . TYR B 1 85 ? 22.156 14.797 6.426 1 98.25 85 TYR B C 1
ATOM 2823 O O . TYR B 1 85 ? 22.891 14.734 5.441 1 98.25 85 TYR B O 1
ATOM 2831 N N . GLY B 1 86 ? 22.109 15.852 7.148 1 98.06 86 GLY B N 1
ATOM 2832 C CA . GLY B 1 86 ? 23.203 16.812 7.18 1 98.06 86 GLY B CA 1
ATOM 2833 C C . GLY B 1 86 ? 23.047 17.938 6.172 1 98.06 86 GLY B C 1
ATOM 2834 O O . GLY B 1 86 ? 24.016 18.625 5.844 1 98.06 86 GLY B O 1
ATOM 2835 N N . ILE B 1 87 ? 21.875 18.109 5.605 1 98.19 87 ILE B N 1
ATOM 2836 C CA . ILE B 1 87 ? 21.641 19.25 4.723 1 98.19 87 ILE B CA 1
ATOM 2837 C C . ILE B 1 87 ? 21.688 20.547 5.527 1 98.19 87 ILE B C 1
ATOM 2839 O O . ILE B 1 87 ? 22.172 21.562 5.047 1 98.19 87 ILE B O 1
ATOM 2843 N N . VAL B 1 88 ? 21.125 20.5 6.734 1 98.06 88 VAL B N 1
ATOM 2844 C CA . VAL B 1 88 ? 21.188 21.625 7.66 1 98.06 88 VAL B CA 1
ATOM 2845 C C . VAL B 1 88 ? 21.75 21.156 9 1 98.06 88 VAL B C 1
ATOM 2847 O O . VAL B 1 88 ? 21.734 19.969 9.312 1 98.06 88 VAL B O 1
ATOM 2850 N N . ASN B 1 89 ? 22.203 22.078 9.812 1 97.69 89 ASN B N 1
ATOM 2851 C CA . ASN B 1 89 ? 22.781 21.781 11.117 1 97.69 89 ASN B CA 1
ATOM 2852 C C . ASN B 1 89 ? 22.203 22.672 12.211 1 97.69 89 ASN B C 1
ATOM 2854 O O . ASN B 1 89 ? 22.859 22.953 13.211 1 97.69 89 ASN B O 1
ATOM 2858 N N . LYS B 1 90 ? 21.094 23.203 12 1 97.94 90 LYS B N 1
ATOM 2859 C CA . LYS B 1 90 ? 20.391 24.078 12.945 1 97.94 90 LYS B CA 1
ATOM 2860 C C . LYS B 1 90 ? 18.984 23.578 13.211 1 97.94 90 LYS B C 1
ATOM 2862 O O . LYS B 1 90 ? 18.422 22.812 12.43 1 97.94 90 LYS B O 1
ATOM 2867 N N . GLU B 1 91 ? 18.344 24.031 14.266 1 98.25 91 GLU B N 1
ATOM 2868 C CA . GLU B 1 91 ? 17.062 23.484 14.719 1 98.25 91 GLU B CA 1
ATOM 2869 C C . GLU B 1 91 ? 15.906 24.422 14.344 1 98.25 91 GLU B C 1
ATOM 2871 O O . GLU B 1 91 ? 14.742 24.078 14.555 1 98.25 91 GLU B O 1
ATOM 2876 N N . HIS B 1 92 ? 16.203 25.578 13.859 1 98.56 92 HIS B N 1
ATOM 2877 C CA . HIS B 1 92 ? 15.242 26.484 13.25 1 98.56 92 HIS B CA 1
ATOM 2878 C C . HIS B 1 92 ? 15.523 26.672 11.766 1 98.56 92 HIS B C 1
ATOM 2880 O O . HIS B 1 92 ? 16.531 27.266 11.391 1 98.56 92 HIS B O 1
ATOM 2886 N N . ILE B 1 93 ? 14.578 26.109 10.945 1 98.69 93 ILE B N 1
ATOM 2887 C CA . ILE B 1 93 ? 14.914 26.094 9.531 1 98.69 93 ILE B CA 1
ATOM 2888 C C . ILE B 1 93 ? 13.758 26.688 8.719 1 98.69 93 ILE B C 1
ATOM 2890 O O . ILE B 1 93 ? 12.648 26.844 9.227 1 98.69 93 ILE B O 1
ATOM 2894 N N . SER B 1 94 ? 14.109 27.078 7.508 1 98.62 94 SER B N 1
ATOM 2895 C CA . SER B 1 94 ? 13.125 27.531 6.531 1 98.62 94 SER B CA 1
ATOM 2896 C C . SER B 1 94 ? 13.102 26.609 5.309 1 98.62 94 SER B C 1
ATOM 2898 O O . SER B 1 94 ? 14.141 26.125 4.867 1 98.62 94 SER B O 1
ATOM 2900 N N . VAL B 1 95 ? 11.953 26.328 4.812 1 98.56 95 VAL B N 1
ATOM 2901 C CA . VAL B 1 95 ? 11.766 25.516 3.621 1 98.56 95 VAL B CA 1
ATOM 2902 C C . VAL B 1 95 ? 10.883 26.25 2.617 1 98.56 95 VAL B C 1
ATOM 2904 O O . VAL B 1 95 ? 9.773 26.656 2.945 1 98.56 95 VAL B O 1
ATOM 2907 N N . ALA B 1 96 ? 11.375 26.438 1.428 1 98.44 96 ALA B N 1
ATOM 2908 C CA . ALA B 1 96 ? 10.562 27 0.352 1 98.44 96 ALA B CA 1
ATOM 2909 C C . ALA B 1 96 ? 9.586 25.969 -0.2 1 98.44 96 ALA B C 1
ATOM 2911 O O . ALA B 1 96 ? 9.945 24.797 -0.38 1 98.44 96 ALA B O 1
ATOM 2912 N N . THR B 1 97 ? 8.375 26.328 -0.372 1 97.25 97 THR B N 1
ATOM 2913 C CA . THR B 1 97 ? 7.332 25.5 -0.973 1 97.25 97 THR B CA 1
ATOM 2914 C C . THR B 1 97 ? 6.535 26.297 -2.002 1 97.25 97 THR B C 1
ATOM 2916 O O . THR B 1 97 ? 6.723 27.516 -2.133 1 97.25 97 THR B O 1
ATOM 2919 N N . LYS B 1 98 ? 5.664 25.672 -2.725 1 95.25 98 LYS B N 1
ATOM 2920 C CA . LYS B 1 98 ? 4.777 26.359 -3.648 1 95.25 98 LYS B CA 1
ATOM 2921 C C . LYS B 1 98 ? 3.762 27.219 -2.895 1 95.25 98 LYS B C 1
ATOM 2923 O O . LYS B 1 98 ? 3.145 28.109 -3.475 1 95.25 98 LYS B O 1
ATOM 2928 N N . SER B 1 99 ? 3.598 26.969 -1.616 1 92.56 99 SER B N 1
ATOM 2929 C CA . SER B 1 99 ? 2.686 27.75 -0.78 1 92.56 99 SER B CA 1
ATOM 2930 C C . SER B 1 99 ? 3.43 28.828 -0.005 1 92.56 99 SER B C 1
ATOM 2932 O O . SER B 1 99 ? 2.914 29.359 0.983 1 92.56 99 SER B O 1
ATOM 2934 N N . GLY B 1 100 ? 4.668 29.109 -0.408 1 94.62 100 GLY B N 1
ATOM 2935 C CA . GLY B 1 100 ? 5.488 30.062 0.308 1 94.62 100 GLY B CA 1
ATOM 2936 C C . GLY B 1 100 ? 6.508 29.422 1.225 1 94.62 100 GLY B C 1
ATOM 2937 O O . GLY B 1 100 ? 6.621 28.203 1.272 1 94.62 100 GLY B O 1
ATOM 2938 N N . ILE B 1 101 ? 7.293 30.234 1.895 1 97.38 101 ILE B N 1
ATOM 2939 C CA . ILE B 1 101 ? 8.328 29.75 2.803 1 97.38 101 ILE B CA 1
ATOM 2940 C C . ILE B 1 101 ? 7.691 29.344 4.129 1 97.38 101 ILE B C 1
ATOM 2942 O O . ILE B 1 101 ? 6.867 30.062 4.684 1 97.38 101 ILE B O 1
ATOM 2946 N N . LYS B 1 102 ? 8.039 28.156 4.582 1 97.44 102 LYS B N 1
ATOM 2947 C CA . LYS B 1 102 ? 7.602 27.672 5.891 1 97.44 102 LYS B CA 1
ATOM 2948 C C . LYS B 1 102 ? 8.758 27.672 6.887 1 97.44 102 LYS B C 1
ATOM 2950 O O . LYS B 1 102 ? 9.891 27.344 6.531 1 97.44 102 LYS B O 1
ATOM 2955 N N . TYR B 1 103 ? 8.422 28.062 8.078 1 97.81 103 TYR B N 1
ATOM 2956 C CA . TYR B 1 103 ? 9.398 28.047 9.164 1 97.81 103 TYR B CA 1
ATOM 2957 C C . TYR B 1 103 ? 9.109 26.906 10.141 1 97.81 103 TYR B C 1
ATOM 2959 O O . TYR B 1 103 ? 7.965 26.703 10.539 1 97.81 103 TYR B O 1
ATOM 2967 N N . LEU B 1 104 ? 10.18 26.156 10.453 1 98.62 104 LEU B N 1
ATOM 2968 C CA . LEU B 1 104 ? 10.023 24.953 11.25 1 98.62 104 LEU B CA 1
ATOM 2969 C C . LEU B 1 104 ? 11.008 24.938 12.414 1 98.62 104 LEU B C 1
ATOM 2971 O O . LEU B 1 104 ? 12.156 25.344 12.266 1 98.62 104 LEU B O 1
ATOM 2975 N N . ASP B 1 105 ? 10.562 24.5 13.555 1 98.81 105 ASP B N 1
ATOM 2976 C CA . ASP B 1 105 ? 11.398 24.266 14.734 1 98.81 105 ASP B CA 1
ATOM 2977 C C . ASP B 1 105 ? 11.555 22.766 15 1 98.81 105 ASP B C 1
ATOM 2979 O O . ASP B 1 105 ? 10.57 22.047 15.109 1 98.81 105 ASP B O 1
ATOM 2983 N N . LEU B 1 106 ? 12.773 22.328 15.148 1 98.81 106 LEU B N 1
ATOM 2984 C CA . LEU B 1 106 ? 13.086 20.906 15.297 1 98.81 106 LEU B CA 1
ATOM 2985 C C . LEU B 1 106 ? 13.383 20.578 16.75 1 98.81 106 LEU B C 1
ATOM 2987 O O . LEU B 1 106 ? 14.078 21.328 17.438 1 98.81 106 LEU B O 1
ATOM 2991 N N . THR B 1 107 ? 12.805 19.562 17.281 1 98.75 107 THR B N 1
ATOM 2992 C CA . THR B 1 107 ? 13.234 18.922 18.531 1 98.75 107 THR B CA 1
ATOM 2993 C C . THR B 1 107 ? 14.156 17.75 18.25 1 98.75 107 THR B C 1
ATOM 2995 O O . THR B 1 107 ? 13.773 16.812 17.547 1 98.75 107 THR B O 1
ATOM 2998 N N . VAL B 1 108 ? 15.336 17.781 18.766 1 98.31 108 VAL B N 1
ATOM 2999 C CA . VAL B 1 108 ? 16.344 16.766 18.5 1 98.31 108 VAL B CA 1
ATOM 3000 C C . VAL B 1 108 ? 16.578 15.922 19.766 1 98.31 108 VAL B C 1
ATOM 3002 O O . VAL B 1 108 ? 16.797 16.469 20.844 1 98.31 108 VAL B O 1
ATOM 3005 N N . GLU B 1 109 ? 16.391 14.688 19.625 1 97.44 109 GLU B N 1
ATOM 3006 C CA . GLU B 1 109 ? 16.688 13.703 20.656 1 97.44 109 GLU B CA 1
ATOM 3007 C C . GLU B 1 109 ? 17.688 12.664 20.172 1 97.44 109 GLU B C 1
ATOM 3009 O O . GLU B 1 109 ? 17.484 12.047 19.109 1 97.44 109 GLU B O 1
ATOM 3014 N N . ASN B 1 110 ? 18.797 12.398 20.875 1 96.06 110 ASN B N 1
ATOM 3015 C CA . ASN B 1 110 ? 19.844 11.445 20.531 1 96.06 110 ASN B CA 1
ATOM 3016 C C . ASN B 1 110 ? 20.391 11.703 19.125 1 96.06 110 ASN B C 1
ATOM 3018 O O . ASN B 1 110 ? 20.562 10.773 18.328 1 96.06 110 ASN B O 1
ATOM 3022 N N . GLY B 1 111 ? 20.484 12.953 18.781 1 96.75 111 GLY B N 1
ATOM 3023 C CA . GLY B 1 111 ? 21.141 13.359 17.547 1 96.75 111 GLY B CA 1
ATOM 3024 C C . GLY B 1 111 ? 20.234 13.289 16.328 1 96.75 111 GLY B C 1
ATOM 3025 O O . GLY B 1 111 ? 20.672 13.539 15.211 1 96.75 111 GLY B O 1
ATOM 3026 N N . LYS B 1 112 ? 18.938 12.992 16.562 1 98.19 112 LYS B N 1
ATOM 3027 C CA . LYS B 1 112 ? 17.984 12.891 15.477 1 98.19 112 LYS B CA 1
ATOM 3028 C C . LYS B 1 112 ? 16.719 13.688 15.781 1 98.19 112 LYS B C 1
ATOM 3030 O O . LYS B 1 112 ? 16.328 13.828 16.938 1 98.19 112 LYS B O 1
ATOM 3035 N N . VAL B 1 113 ? 16.125 14.195 14.773 1 98.75 113 VAL B N 1
ATOM 3036 C CA . VAL B 1 113 ? 14.891 14.953 14.938 1 98.75 113 VAL B CA 1
ATOM 3037 C C . VAL B 1 113 ? 13.766 14.008 15.367 1 98.75 113 VAL B C 1
ATOM 3039 O O . VAL B 1 113 ? 13.531 12.977 14.727 1 98.75 113 VAL B O 1
ATOM 3042 N N . SER B 1 114 ? 13.109 14.359 16.438 1 98.38 114 SER B N 1
ATOM 3043 C CA . SER B 1 114 ? 12.008 13.539 16.938 1 98.38 114 SER B CA 1
ATOM 3044 C C . SER B 1 114 ? 10.664 14.211 16.688 1 98.38 114 SER B C 1
ATOM 3046 O O . SER B 1 114 ? 9.664 13.539 16.422 1 98.38 114 SER B O 1
ATOM 3048 N N . GLN B 1 115 ? 10.633 15.539 16.781 1 98.69 115 GLN B N 1
ATOM 3049 C CA . GLN B 1 115 ? 9.43 16.344 16.562 1 98.69 115 GLN B CA 1
ATOM 3050 C C . GLN B 1 115 ? 9.734 17.562 15.695 1 98.69 115 GLN B C 1
ATOM 3052 O O . GLN B 1 115 ? 10.852 18.078 15.703 1 98.69 115 GLN B O 1
ATOM 3057 N N . VAL B 1 116 ? 8.758 17.953 14.977 1 98.94 116 VAL B N 1
ATOM 3058 C CA . VAL B 1 116 ? 8.867 19.156 14.164 1 98.94 116 VAL B CA 1
ATOM 3059 C C . VAL B 1 116 ? 7.645 20.047 14.375 1 98.94 116 VAL B C 1
ATOM 3061 O O . VAL B 1 116 ? 6.504 19.578 14.289 1 98.94 116 VAL B O 1
ATOM 3064 N N . LYS B 1 117 ? 7.84 21.25 14.695 1 98.88 117 LYS B N 1
ATOM 3065 C CA . LYS B 1 117 ? 6.801 22.281 14.781 1 98.88 117 LYS B CA 1
ATOM 3066 C C . LYS B 1 117 ? 6.738 23.109 13.508 1 98.88 117 LYS B C 1
ATOM 3068 O O . LYS B 1 117 ? 7.746 23.672 13.07 1 98.88 117 LYS B O 1
ATOM 3073 N N . VAL B 1 118 ? 5.617 23.188 12.953 1 98.5 118 VAL B N 1
ATOM 3074 C CA . VAL B 1 118 ? 5.402 23.875 11.688 1 98.5 118 VAL B CA 1
ATOM 3075 C C . VAL B 1 118 ? 4.457 25.047 11.891 1 98.5 118 VAL B C 1
ATOM 3077 O O . VAL B 1 118 ? 3.416 24.922 12.539 1 98.5 118 VAL B O 1
ATOM 3080 N N . ASN B 1 119 ? 4.797 26.234 11.383 1 97.88 119 ASN B N 1
ATOM 3081 C CA . ASN B 1 119 ? 3.855 27.328 11.242 1 97.88 119 ASN B CA 1
ATOM 3082 C C . ASN B 1 119 ? 2.914 27.125 10.055 1 97.88 119 ASN B C 1
ATOM 3084 O O . ASN B 1 119 ? 3.316 27.266 8.906 1 97.88 119 ASN B O 1
ATOM 3088 N N . MET B 1 120 ? 1.641 26.859 10.344 1 97.06 120 MET B N 1
ATOM 3089 C CA . MET B 1 120 ? 0.682 26.453 9.312 1 97.06 120 MET B CA 1
ATOM 3090 C C . MET B 1 120 ? -0.096 27.656 8.797 1 97.06 120 MET B C 1
ATOM 3092 O O . MET B 1 120 ? -0.933 27.516 7.898 1 97.06 120 MET B O 1
ATOM 3096 N N . GLY B 1 121 ? 0.224 28.781 9.352 1 96.12 121 GLY B N 1
ATOM 3097 C CA . GLY B 1 121 ? -0.444 30 8.922 1 96.12 121 GLY B CA 1
ATOM 3098 C C . GLY B 1 121 ? -1.747 30.266 9.648 1 96.12 121 GLY B C 1
ATOM 3099 O O . GLY B 1 121 ? -2.021 29.641 10.68 1 96.12 121 GLY B O 1
ATOM 3100 N N . SER B 1 122 ? -2.539 31.234 9.133 1 97.94 122 SER B N 1
ATOM 3101 C CA . SER B 1 122 ? -3.773 31.656 9.773 1 97.94 122 SER B CA 1
ATOM 3102 C C . SER B 1 122 ? -4.977 30.891 9.242 1 97.94 122 SER B C 1
ATOM 3104 O O . SER B 1 122 ? -5.066 30.625 8.047 1 97.94 122 SER B O 1
ATOM 3106 N N . PRO B 1 123 ? -5.848 30.562 10.117 1 98.38 123 PRO B N 1
ATOM 3107 C CA . PRO B 1 123 ? -7.102 29.984 9.625 1 98.38 123 PRO B CA 1
ATOM 3108 C C . PRO B 1 123 ? -8.008 31.016 8.961 1 98.38 123 PRO B C 1
ATOM 3110 O O . PRO B 1 123 ? -7.938 32.188 9.289 1 98.38 123 PRO B O 1
ATOM 3113 N N . ILE B 1 124 ? -8.742 30.531 8.031 1 98.19 124 ILE B N 1
ATOM 3114 C CA . ILE B 1 124 ? -9.789 31.328 7.414 1 98.19 124 ILE B CA 1
ATOM 3115 C C . ILE B 1 124 ? -11.156 30.891 7.949 1 98.19 124 ILE B C 1
ATOM 3117 O O . ILE B 1 124 ? -11.5 29.719 7.898 1 98.19 124 ILE B O 1
ATOM 3121 N N . LEU B 1 125 ? -11.953 31.891 8.383 1 98.06 125 LEU B N 1
ATOM 3122 C CA . LEU B 1 125 ? -13.188 31.547 9.078 1 98.06 125 LEU B CA 1
ATOM 3123 C C . LEU B 1 125 ? -14.406 32.094 8.328 1 98.06 125 LEU B C 1
ATOM 3125 O O . LEU B 1 125 ? -15.539 31.703 8.625 1 98.06 125 LEU B O 1
ATOM 3129 N N . THR B 1 126 ? -14.117 32.906 7.289 1 97.62 126 THR B N 1
ATOM 3130 C CA . THR B 1 126 ? -15.219 33.469 6.535 1 97.62 126 THR B CA 1
ATOM 3131 C C . THR B 1 126 ? -15.773 32.469 5.523 1 97.62 126 THR B C 1
ATOM 3133 O O . THR B 1 126 ? -15.039 31.969 4.684 1 97.62 126 THR B O 1
ATOM 3136 N N . ALA B 1 127 ? -17.062 32.312 5.555 1 97.25 127 ALA B N 1
ATOM 3137 C CA . ALA B 1 127 ? -17.734 31.266 4.773 1 97.25 127 ALA B CA 1
ATOM 3138 C C . ALA B 1 127 ? -17.422 31.406 3.287 1 97.25 127 ALA B C 1
ATOM 3140 O O . ALA B 1 127 ? -17.047 30.438 2.629 1 97.25 127 ALA B O 1
ATOM 3141 N N . ARG B 1 128 ? -17.453 32.594 2.768 1 95.75 128 ARG B N 1
ATOM 3142 C CA . ARG B 1 128 ? -17.25 32.844 1.347 1 95.75 128 ARG B CA 1
ATOM 3143 C C . ARG B 1 128 ? -15.836 32.469 0.922 1 95.75 128 ARG B C 1
ATOM 3145 O O . ARG B 1 128 ? -15.625 32 -0.198 1 95.75 128 ARG B O 1
ATOM 3152 N N . GLN B 1 129 ? -14.891 32.656 1.847 1 96.31 129 GLN B N 1
ATOM 3153 C CA . GLN B 1 129 ? -13.5 32.375 1.538 1 96.31 129 GLN B CA 1
ATOM 3154 C C . GLN B 1 129 ? -13.188 30.891 1.71 1 96.31 129 GLN B C 1
ATOM 3156 O O . GLN B 1 129 ? -12.211 30.391 1.149 1 96.31 129 GLN B O 1
ATOM 3161 N N . ILE B 1 130 ? -13.891 30.172 2.518 1 95.69 130 ILE B N 1
ATOM 3162 C CA . ILE B 1 130 ? -13.789 28.734 2.676 1 95.69 130 ILE B CA 1
ATOM 3163 C C . ILE B 1 130 ? -14.547 28.031 1.547 1 95.69 130 ILE B C 1
ATOM 3165 O O . ILE B 1 130 ? -14.242 26.891 1.203 1 95.69 130 ILE B O 1
ATOM 3169 N N . PRO B 1 131 ? -15.281 28.547 0.825 1 93.56 131 PRO B N 1
ATOM 3170 C CA . PRO B 1 131 ? -16.469 28.406 -0.035 1 93.56 131 PRO B CA 1
ATOM 3171 C C . PRO B 1 131 ? -17.5 27.438 0.536 1 93.56 131 PRO B C 1
ATOM 3173 O O . PRO B 1 131 ? -17.484 26.25 0.194 1 93.56 131 PRO B O 1
ATOM 3176 N N . VAL B 1 132 ? -18.266 27.906 1.406 1 95.88 132 VAL B N 1
ATOM 3177 C CA . VAL B 1 132 ? -19.438 27.266 1.988 1 95.88 132 VAL B CA 1
ATOM 3178 C C . VAL B 1 132 ? -20.656 28.141 1.772 1 95.88 132 VAL B C 1
ATOM 3180 O O . VAL B 1 132 ? -20.625 29.344 2.008 1 95.88 132 VAL B O 1
ATOM 3183 N N . VAL B 1 133 ? -21.641 27.5 1.311 1 96.19 133 VAL B N 1
ATOM 3184 C CA . VAL B 1 133 ? -22.891 28.234 1.108 1 96.19 133 VAL B CA 1
ATOM 3185 C C . VAL B 1 133 ? -23.578 28.453 2.449 1 96.19 133 VAL B C 1
ATOM 3187 O O . VAL B 1 133 ? -24.031 27.5 3.082 1 96.19 133 VAL B O 1
ATOM 3190 N N . SER B 1 134 ? -23.609 29.672 2.865 1 94.12 134 SER B N 1
ATOM 3191 C CA . SER B 1 134 ? -24.234 30.047 4.129 1 94.12 134 SER B CA 1
ATOM 3192 C C . SER B 1 134 ? -24.688 31.5 4.117 1 94.12 134 SER B C 1
ATOM 3194 O O . SER B 1 134 ? -24.094 32.344 3.43 1 94.12 134 SER B O 1
ATOM 3196 N N . GLU B 1 135 ? -25.75 31.812 4.871 1 92.62 135 GLU B N 1
ATOM 3197 C CA . GLU B 1 135 ? -26.203 33.188 5.039 1 92.62 135 GLU B CA 1
ATOM 3198 C C . GLU B 1 135 ? -25.375 33.906 6.09 1 92.62 135 GLU B C 1
ATOM 3200 O O . GLU B 1 135 ? -25.422 35.156 6.168 1 92.62 135 GLU B O 1
ATOM 3205 N N . LYS B 1 136 ? -24.641 33.156 6.84 1 95.19 136 LYS B N 1
ATOM 3206 C CA . LYS B 1 136 ? -23.828 33.719 7.91 1 95.19 136 LYS B CA 1
ATOM 3207 C C . LYS B 1 136 ? -22.391 33.938 7.445 1 95.19 136 LYS B C 1
ATOM 3209 O O . LYS B 1 136 ? -21.938 33.281 6.508 1 95.19 136 LYS B O 1
ATOM 3214 N N . GLU B 1 137 ? -21.734 34.844 8.094 1 96.44 137 GLU B N 1
ATOM 3215 C CA . GLU B 1 137 ? -20.328 35.156 7.777 1 96.44 137 GLU B CA 1
ATOM 3216 C C . GLU B 1 137 ? -19.422 34 8.172 1 96.44 137 GLU B C 1
ATOM 3218 O O . GLU B 1 137 ? -18.469 33.688 7.445 1 96.44 137 GLU B O 1
ATOM 3223 N N . GLU B 1 138 ? -19.688 33.531 9.367 1 97.75 138 GLU B N 1
ATOM 3224 C CA . GLU B 1 138 ? -18.984 32.344 9.867 1 97.75 138 GLU B CA 1
ATOM 3225 C C . GLU B 1 138 ? -19.938 31.172 10.086 1 97.75 138 GLU B C 1
ATOM 3227 O O . GLU B 1 138 ? -21.094 31.375 10.484 1 97.75 138 GLU B O 1
ATOM 3232 N N . VAL B 1 139 ? -19.469 30.047 9.75 1 98.06 139 VAL B N 1
ATOM 3233 C CA . VAL B 1 139 ? -20.25 28.844 9.969 1 98.06 139 VAL B CA 1
ATOM 3234 C C . VAL B 1 139 ? -19.75 28.109 11.195 1 98.06 139 VAL B C 1
ATOM 3236 O O . VAL B 1 139 ? -18.781 27.344 11.117 1 98.06 139 VAL B O 1
ATOM 3239 N N . ILE B 1 140 ? -20.391 28.328 12.273 1 98.44 140 ILE B N 1
ATOM 3240 C CA . ILE B 1 140 ? -20.016 27.719 13.539 1 98.44 140 ILE B CA 1
ATOM 3241 C C . ILE B 1 140 ? -21.219 27 14.141 1 98.44 140 ILE B C 1
ATOM 3243 O O . ILE B 1 140 ? -22.219 27.625 14.5 1 98.44 140 ILE B O 1
ATOM 3247 N N . ASN B 1 141 ? -21.047 25.734 14.188 1 98.19 141 ASN B N 1
ATOM 3248 C CA . ASN B 1 141 ? -22.109 24.891 14.75 1 98.19 141 ASN B CA 1
ATOM 3249 C C . ASN B 1 141 ? -23.438 25.125 14.055 1 98.19 141 ASN B C 1
ATOM 3251 O O . ASN B 1 141 ? -24.469 25.328 14.719 1 98.19 141 ASN B O 1
ATOM 3255 N N . GLU B 1 142 ? -23.438 25.094 12.812 1 97.81 142 GLU B N 1
ATOM 3256 C CA . GLU B 1 142 ? -24.641 25.328 12.008 1 97.81 142 GLU B CA 1
ATOM 3257 C C . GLU B 1 142 ? -25.219 24.016 11.492 1 97.81 142 GLU B C 1
ATOM 3259 O O . GLU B 1 142 ? -24.484 23.109 11.117 1 97.81 142 GLU B O 1
ATOM 3264 N N . PRO B 1 143 ? -26.484 23.938 11.438 1 97.56 143 PRO B N 1
ATOM 3265 C CA . PRO B 1 143 ? -27.109 22.703 10.961 1 97.56 143 PRO B CA 1
ATOM 3266 C C . PRO B 1 143 ? -26.953 22.5 9.453 1 97.56 143 PRO B C 1
ATOM 3268 O O . PRO B 1 143 ? -27.016 23.469 8.695 1 97.56 143 PRO B O 1
ATOM 3271 N N . LEU B 1 144 ? -26.688 21.328 9.062 1 97.56 144 LEU B N 1
ATOM 3272 C CA . LEU B 1 144 ? -26.625 20.891 7.668 1 97.56 144 LEU B CA 1
ATOM 3273 C C . LEU B 1 144 ? -27.359 19.562 7.473 1 97.56 144 LEU B C 1
ATOM 3275 O O . LEU B 1 144 ? -27.094 18.594 8.18 1 97.56 144 LEU B O 1
ATOM 3279 N N . ASP B 1 145 ? -28.281 19.531 6.555 1 97.62 145 ASP B N 1
ATOM 3280 C CA . ASP B 1 145 ? -28.984 18.297 6.219 1 97.62 145 ASP B CA 1
ATOM 3281 C C . ASP B 1 145 ? -28.172 17.453 5.238 1 97.62 145 ASP B C 1
ATOM 3283 O O . ASP B 1 145 ? -27.969 17.844 4.09 1 97.62 145 ASP B O 1
ATOM 3287 N N . VAL B 1 146 ? -27.75 16.328 5.703 1 97.25 146 VAL B N 1
ATOM 3288 C CA . VAL B 1 146 ? -27.031 15.398 4.852 1 97.25 146 VAL B CA 1
ATOM 3289 C C . VAL B 1 146 ? -27.797 14.086 4.738 1 97.25 146 VAL B C 1
ATOM 3291 O O . VAL B 1 146 ? -27.828 13.297 5.684 1 97.25 146 VAL B O 1
ATOM 3294 N N . ASN B 1 147 ? -28.359 13.82 3.59 1 95.5 147 ASN B N 1
ATOM 3295 C CA . ASN B 1 147 ? -29.141 12.617 3.312 1 95.5 147 ASN B CA 1
ATOM 3296 C C . ASN B 1 147 ? -30.25 12.422 4.34 1 95.5 147 ASN B C 1
ATOM 3298 O O . ASN B 1 147 ? -30.422 11.312 4.855 1 95.5 147 ASN B O 1
ATOM 3302 N N . GLY B 1 148 ? -30.812 13.461 4.77 1 96 148 GLY B N 1
ATOM 3303 C CA . GLY B 1 148 ? -31.969 13.383 5.648 1 96 148 GLY B CA 1
ATOM 3304 C C . GLY B 1 148 ? -31.609 13.43 7.121 1 96 148 GLY B C 1
ATOM 3305 O O . GLY B 1 148 ? -32.469 13.422 7.984 1 96 148 GLY B O 1
ATOM 3306 N N . LYS B 1 149 ? -30.391 13.469 7.391 1 96.19 149 LYS B N 1
ATOM 3307 C CA . LYS B 1 149 ? -29.922 13.578 8.773 1 96.19 149 LYS B CA 1
ATOM 3308 C C . LYS B 1 149 ? -29.25 14.93 9.016 1 96.19 149 LYS B C 1
ATOM 3310 O O . LYS B 1 149 ? -28.453 15.383 8.203 1 96.19 149 LYS B O 1
ATOM 3315 N N . ILE B 1 150 ? -29.594 15.562 10.148 1 97.69 150 ILE B N 1
ATOM 3316 C CA . ILE B 1 150 ? -29.047 16.875 10.461 1 97.69 150 ILE B CA 1
ATOM 3317 C C . ILE B 1 150 ? -27.734 16.719 11.211 1 97.69 150 ILE B C 1
ATOM 3319 O O . ILE B 1 150 ? -27.672 16.031 12.234 1 97.69 150 ILE B O 1
ATOM 3323 N N . TYR B 1 151 ? -26.719 17.359 10.695 1 97.88 151 TYR B N 1
ATOM 3324 C CA . TYR B 1 151 ? -25.422 17.484 11.352 1 97.88 151 TYR B CA 1
ATOM 3325 C C . TYR B 1 151 ? -25.109 18.938 11.672 1 97.88 151 TYR B C 1
ATOM 3327 O O . TYR B 1 151 ? -25.625 19.844 11.008 1 97.88 151 TYR B O 1
ATOM 3335 N N . TYR B 1 152 ? -24.391 19.141 12.641 1 98.19 152 TYR B N 1
ATOM 3336 C CA . TYR B 1 152 ? -23.922 20.484 12.953 1 98.19 152 TYR B CA 1
ATOM 3337 C C . TYR B 1 152 ? -22.453 20.656 12.562 1 98.19 152 TYR B C 1
ATOM 3339 O O . TYR B 1 152 ? -21.594 19.922 13.047 1 98.19 152 TYR B O 1
ATOM 3347 N N . ILE B 1 153 ? -22.219 21.703 11.742 1 98.5 153 ILE B N 1
ATOM 3348 C CA . ILE B 1 153 ? -20.875 21.781 11.164 1 98.5 153 ILE B CA 1
ATOM 3349 C C . ILE B 1 153 ? -20.234 23.109 11.555 1 98.5 153 ILE B C 1
ATOM 3351 O O . ILE B 1 153 ? -20.922 24.109 11.766 1 98.5 153 ILE B O 1
ATOM 3355 N N . THR B 1 154 ? -18.984 23.109 11.727 1 98.81 154 THR B N 1
ATOM 3356 C CA . THR B 1 154 ? -18.109 24.281 11.742 1 98.81 154 THR B CA 1
ATOM 3357 C C . THR B 1 154 ? -17.141 24.234 10.562 1 98.81 154 THR B C 1
ATOM 3359 O O . THR B 1 154 ? -16.5 23.219 10.32 1 98.81 154 THR B O 1
ATOM 3362 N N . ALA B 1 155 ? -17.078 25.312 9.789 1 98.75 155 ALA B N 1
ATOM 3363 C CA . ALA B 1 155 ? -16.234 25.359 8.602 1 98.75 155 ALA B CA 1
ATOM 3364 C C . ALA B 1 155 ? -14.977 26.203 8.859 1 98.75 155 ALA B C 1
ATOM 3366 O O . ALA B 1 155 ? -15.055 27.281 9.43 1 98.75 155 ALA B O 1
ATOM 3367 N N . VAL B 1 156 ? -13.875 25.641 8.539 1 98.75 156 VAL B N 1
ATOM 3368 C CA . VAL B 1 156 ? -12.578 26.297 8.656 1 98.75 156 VAL B CA 1
ATOM 3369 C C . VAL B 1 156 ? -11.742 26.016 7.41 1 98.75 156 VAL B C 1
ATOM 3371 O O . VAL B 1 156 ? -11.836 24.922 6.828 1 98.75 156 VAL B O 1
ATOM 3374 N N . SER B 1 157 ? -10.969 26.953 6.969 1 98.06 157 SER B N 1
ATOM 3375 C CA . SER B 1 157 ? -10.008 26.719 5.898 1 98.06 157 SER B CA 1
ATOM 3376 C C . SER B 1 157 ? -8.578 26.938 6.379 1 98.06 157 SER B C 1
ATOM 3378 O O . SER B 1 157 ? -8.312 27.891 7.125 1 98.06 157 SER B O 1
ATOM 3380 N N . MET B 1 158 ? -7.734 26.094 6.082 1 96.62 158 MET B N 1
ATOM 3381 C CA . MET B 1 158 ? -6.293 26.25 6.238 1 96.62 158 MET B CA 1
ATOM 3382 C C . MET B 1 158 ? -5.609 26.406 4.887 1 96.62 158 MET B C 1
ATOM 3384 O O . MET B 1 158 ? -4.48 25.953 4.699 1 96.62 158 MET B O 1
ATOM 3388 N N . GLY B 1 159 ? -6.234 27.031 3.91 1 93.06 159 GLY B N 1
ATOM 3389 C CA . GLY B 1 159 ? -5.852 27.047 2.506 1 93.06 159 GLY B CA 1
ATOM 3390 C C . GLY B 1 159 ? -6.645 26.078 1.653 1 93.06 159 GLY B C 1
ATOM 3391 O O . GLY B 1 159 ? -6.66 26.188 0.426 1 93.06 159 GLY B O 1
ATOM 3392 N N . ASN B 1 160 ? -7.281 25.172 2.275 1 94.44 160 ASN B N 1
ATOM 3393 C CA . ASN B 1 160 ? -8.258 24.219 1.742 1 94.44 160 ASN B CA 1
ATOM 3394 C C . ASN B 1 160 ? -9.453 24.062 2.676 1 94.44 160 ASN B C 1
ATOM 3396 O O . ASN B 1 160 ? -9.32 24.219 3.891 1 94.44 160 ASN B O 1
ATOM 3400 N N . PRO B 1 161 ? -10.594 23.766 2.17 1 97.75 161 PRO B N 1
ATOM 3401 C CA . PRO B 1 161 ? -11.812 23.797 2.986 1 97.75 161 PRO B CA 1
ATOM 3402 C C . PRO B 1 161 ? -11.969 22.562 3.859 1 97.75 161 PRO B C 1
ATOM 3404 O O . PRO B 1 161 ? -11.734 21.438 3.396 1 97.75 161 PRO B O 1
ATOM 3407 N N . HIS B 1 162 ? -12.422 22.75 5.094 1 98.5 162 HIS B N 1
ATOM 3408 C CA . HIS B 1 162 ? -12.719 21.688 6.051 1 98.5 162 HIS B CA 1
ATOM 3409 C C . HIS B 1 162 ? -14.078 21.906 6.715 1 98.5 162 HIS B C 1
ATOM 3411 O O . HIS B 1 162 ? -14.406 23.031 7.102 1 98.5 162 HIS B O 1
ATOM 3417 N N . ALA B 1 163 ? -14.867 20.891 6.777 1 98.81 163 ALA B N 1
ATOM 3418 C CA . ALA B 1 163 ? -16.094 20.844 7.578 1 98.81 163 ALA B CA 1
ATOM 3419 C C . ALA B 1 163 ? -15.93 19.922 8.781 1 98.81 163 ALA B C 1
ATOM 3421 O O . ALA B 1 163 ? -15.703 18.719 8.609 1 98.81 163 ALA B O 1
ATOM 3422 N N . ILE B 1 164 ? -16.062 20.453 9.961 1 98.88 164 ILE B N 1
ATOM 3423 C CA . ILE B 1 164 ? -15.859 19.703 11.195 1 98.88 164 ILE B CA 1
ATOM 3424 C C . ILE B 1 164 ? -17.203 19.328 11.812 1 98.88 164 ILE B C 1
ATOM 3426 O O . ILE B 1 164 ? -18.062 20.203 11.984 1 98.88 164 ILE B O 1
ATOM 3430 N N . VAL B 1 165 ? -17.375 18.094 12.078 1 98.75 165 VAL B N 1
ATOM 3431 C CA . VAL B 1 165 ? -18.594 17.578 12.695 1 98.75 165 VAL B CA 1
ATOM 3432 C C . VAL B 1 165 ? -18.25 16.906 14.023 1 98.75 165 VAL B C 1
ATOM 3434 O O . VAL B 1 165 ? -17.438 15.984 14.07 1 98.75 165 VAL B O 1
ATOM 3437 N N . TYR B 1 166 ? -18.906 17.391 15.094 1 98.69 166 TYR B N 1
ATOM 3438 C CA . TYR B 1 166 ? -18.719 16.75 16.391 1 98.69 166 TYR B CA 1
ATOM 3439 C C . TYR B 1 166 ? -19.75 15.656 16.625 1 98.69 166 TYR B C 1
ATOM 3441 O O . TYR B 1 166 ? -20.953 15.875 16.438 1 98.69 166 TYR B O 1
ATOM 3449 N N . MET B 1 167 ? -19.25 14.492 16.969 1 97.5 167 MET B N 1
ATOM 3450 C CA . MET B 1 167 ? -20.172 13.391 17.234 1 97.5 167 MET B CA 1
ATOM 3451 C C . MET B 1 167 ? -19.5 12.336 18.109 1 97.5 167 MET B C 1
ATOM 3453 O O . MET B 1 167 ? -18.281 12.312 18.25 1 97.5 167 MET B O 1
ATOM 3457 N N . ASP B 1 168 ? -20.328 11.422 18.656 1 95.88 168 ASP B N 1
ATOM 3458 C CA . ASP B 1 168 ? -19.828 10.344 19.5 1 95.88 168 ASP B CA 1
ATOM 3459 C C . ASP B 1 168 ? -19.562 9.086 18.672 1 95.88 168 ASP B C 1
ATOM 3461 O O . ASP B 1 168 ? -20.062 8.953 17.547 1 95.88 168 ASP B O 1
ATOM 3465 N N . ASP B 1 169 ? -18.766 8.234 19.125 1 95.19 169 ASP B N 1
ATOM 3466 C CA . ASP B 1 169 ? -18.531 6.887 18.625 1 95.19 169 ASP B CA 1
ATOM 3467 C C . ASP B 1 169 ? -18.031 6.914 17.188 1 95.19 169 ASP B C 1
ATOM 3469 O O . ASP B 1 169 ? -18.547 6.199 16.328 1 95.19 169 ASP B O 1
ATOM 3473 N N . ILE B 1 170 ? -17.078 7.789 17 1 97.25 170 ILE B N 1
ATOM 3474 C CA . ILE B 1 170 ? -16.594 7.922 15.625 1 97.25 170 ILE B CA 1
ATOM 3475 C C . ILE B 1 170 ? -15.852 6.652 15.219 1 97.25 170 ILE B C 1
ATOM 3477 O O . ILE B 1 170 ? -15.633 6.41 14.031 1 97.25 170 ILE B O 1
ATOM 3481 N N . ASP B 1 171 ? -15.453 5.773 16.125 1 95.94 171 ASP B N 1
ATOM 3482 C CA . ASP B 1 171 ? -14.75 4.527 15.82 1 95.94 171 ASP B CA 1
ATOM 3483 C C . ASP B 1 171 ? -15.633 3.6 14.984 1 95.94 171 ASP B C 1
ATOM 3485 O O . ASP B 1 171 ? -15.117 2.809 14.188 1 95.94 171 ASP B O 1
ATOM 3489 N N . HIS B 1 172 ? -16.922 3.662 15.102 1 95.06 172 HIS B N 1
ATOM 3490 C CA . HIS B 1 172 ? -17.828 2.756 14.414 1 95.06 172 HIS B CA 1
ATOM 3491 C C . HIS B 1 172 ? -18.562 3.463 13.273 1 95.06 172 HIS B C 1
ATOM 3493 O O . HIS B 1 172 ? -19.5 2.91 12.695 1 95.06 172 HIS B O 1
ATOM 3499 N N . LEU B 1 173 ? -18.094 4.648 12.977 1 95.62 173 LEU B N 1
ATOM 3500 C CA . LEU B 1 173 ? -18.688 5.438 11.906 1 95.62 173 LEU B CA 1
ATOM 3501 C C . LEU B 1 173 ? -18.453 4.77 10.555 1 95.62 173 LEU B C 1
ATOM 3503 O O . LEU B 1 173 ? -17.344 4.344 10.242 1 95.62 173 LEU B O 1
ATOM 3507 N N . ASP B 1 174 ? -19.516 4.609 9.781 1 94.5 174 ASP B N 1
ATOM 3508 C CA . ASP B 1 174 ? -19.359 4.152 8.406 1 94.5 174 ASP B CA 1
ATOM 3509 C C . ASP B 1 174 ? -18.906 5.293 7.496 1 94.5 174 ASP B C 1
ATOM 3511 O O . ASP B 1 174 ? -19.688 5.809 6.695 1 94.5 174 ASP B O 1
ATOM 3515 N N . ILE B 1 175 ? -17.719 5.605 7.57 1 96.75 175 ILE B N 1
ATOM 3516 C CA . ILE B 1 175 ? -17.172 6.816 6.969 1 96.75 175 ILE B CA 1
ATOM 3517 C C . ILE B 1 175 ? -17.234 6.707 5.449 1 96.75 175 ILE B C 1
ATOM 3519 O O . ILE B 1 175 ? -17.359 7.715 4.75 1 96.75 175 ILE B O 1
ATOM 3523 N N . GLU B 1 176 ? -17.141 5.5 4.895 1 93.69 176 GLU B N 1
ATOM 3524 C CA . GLU B 1 176 ? -17.188 5.297 3.451 1 93.69 176 GLU B CA 1
ATOM 3525 C C . GLU B 1 176 ? -18.547 5.68 2.887 1 93.69 176 GLU B C 1
ATOM 3527 O O . GLU B 1 176 ? -18.672 6.012 1.706 1 93.69 176 GLU B O 1
ATOM 3532 N N . LYS B 1 177 ? -19.531 5.559 3.701 1 91.75 177 LYS B N 1
ATOM 3533 C CA . LYS B 1 177 ? -20.875 5.922 3.279 1 91.75 177 LYS B CA 1
ATOM 3534 C C . LYS B 1 177 ? -21.141 7.41 3.508 1 91.75 177 LYS B C 1
ATOM 3536 O O . LYS B 1 177 ? -21.656 8.094 2.623 1 91.75 177 LYS B O 1
ATOM 3541 N N . ILE B 1 178 ? -20.75 7.953 4.602 1 96.69 178 ILE B N 1
ATOM 3542 C CA . ILE B 1 178 ? -21.109 9.312 4.996 1 96.69 178 ILE B CA 1
ATOM 3543 C C . ILE B 1 178 ? -20.141 10.305 4.363 1 96.69 178 ILE B C 1
ATOM 3545 O O . ILE B 1 178 ? -20.516 11.43 4.035 1 96.69 178 ILE B O 1
ATOM 3549 N N . GLY B 1 179 ? -18.875 9.914 4.172 1 97.62 179 GLY B N 1
ATOM 3550 C CA . GLY B 1 179 ? -17.844 10.781 3.635 1 97.62 179 GLY B CA 1
ATOM 3551 C C . GLY B 1 179 ? -18.219 11.398 2.299 1 97.62 179 GLY B C 1
ATOM 3552 O O . GLY B 1 179 ? -18.234 12.625 2.162 1 97.62 179 GLY B O 1
ATOM 3553 N N . PRO B 1 180 ? -18.625 10.547 1.406 1 97.62 180 PRO B N 1
ATOM 3554 C CA . PRO B 1 180 ? -19 11.07 0.086 1 97.62 180 PRO B CA 1
ATOM 3555 C C . PRO B 1 180 ? -20.188 12.008 0.134 1 97.62 180 PRO B C 1
ATOM 3557 O O . PRO B 1 180 ? -20.281 12.945 -0.67 1 97.62 180 PRO B O 1
ATOM 3560 N N . ALA B 1 181 ? -21.062 11.758 1.039 1 97.62 181 ALA B N 1
ATOM 3561 C CA . ALA B 1 181 ? -22.25 12.602 1.166 1 97.62 181 ALA B CA 1
ATOM 3562 C C . ALA B 1 181 ? -21.875 14.023 1.559 1 97.62 181 ALA B C 1
ATOM 3564 O O . ALA B 1 181 ? -22.5 14.992 1.126 1 97.62 181 ALA B O 1
ATOM 3565 N N . PHE B 1 182 ? -20.844 14.211 2.34 1 98.25 182 PHE B N 1
ATOM 3566 C CA . PHE B 1 182 ? -20.344 15.539 2.693 1 98.25 182 PHE B CA 1
ATOM 3567 C C . PHE B 1 182 ? -19.5 16.109 1.562 1 98.25 182 PHE B C 1
ATOM 3569 O O . PHE B 1 182 ? -19.672 17.281 1.186 1 98.25 182 PHE B O 1
ATOM 3576 N N . GLU B 1 183 ? -18.625 15.289 1.063 1 98.31 183 GLU B N 1
ATOM 3577 C CA . GLU B 1 183 ? -17.672 15.727 0.05 1 98.31 183 GLU B CA 1
ATOM 3578 C C . GLU B 1 183 ? -18.375 16.406 -1.117 1 98.31 183 GLU B C 1
ATOM 3580 O O . GLU B 1 183 ? -17.906 17.422 -1.625 1 98.31 183 GLU B O 1
ATOM 3585 N N . ASN B 1 184 ? -19.562 15.898 -1.453 1 97.44 184 ASN B N 1
ATOM 3586 C CA . ASN B 1 184 ? -20.25 16.344 -2.664 1 97.44 184 ASN B CA 1
ATOM 3587 C C . ASN B 1 184 ? -21.516 17.109 -2.338 1 97.44 184 ASN B C 1
ATOM 3589 O O . ASN B 1 184 ? -22.344 17.344 -3.219 1 97.44 184 ASN B O 1
ATOM 3593 N N . HIS B 1 185 ? -21.688 17.469 -1.188 1 97.62 185 HIS B N 1
ATOM 3594 C CA . HIS B 1 185 ? -22.891 18.188 -0.762 1 97.62 185 HIS B CA 1
ATOM 3595 C C . HIS B 1 185 ? -22.969 19.547 -1.438 1 97.62 185 HIS B C 1
ATOM 3597 O O . HIS B 1 185 ? -21.953 20.234 -1.605 1 97.62 185 HIS B O 1
ATOM 3603 N N . VAL B 1 186 ? -24.109 20.062 -1.697 1 97.19 186 VAL B N 1
ATOM 3604 C CA . VAL B 1 186 ? -24.359 21.281 -2.439 1 97.19 186 VAL B CA 1
ATOM 3605 C C . VAL B 1 186 ? -23.875 22.484 -1.635 1 97.19 186 VAL B C 1
ATOM 3607 O O . VAL B 1 186 ? -23.547 23.531 -2.203 1 97.19 186 VAL B O 1
ATOM 3610 N N . ALA B 1 187 ? -23.766 22.328 -0.334 1 97.81 187 ALA B N 1
ATOM 3611 C CA . ALA B 1 187 ? -23.297 23.406 0.527 1 97.81 187 ALA B CA 1
ATOM 3612 C C . ALA B 1 187 ? -21.812 23.688 0.292 1 97.81 187 ALA B C 1
ATOM 3614 O O . ALA B 1 187 ? -21.297 24.719 0.733 1 97.81 187 ALA B O 1
ATOM 3615 N N . PHE B 1 188 ? -21.141 22.797 -0.376 1 98.19 188 PHE B N 1
ATOM 3616 C CA . PHE B 1 188 ? -19.703 22.922 -0.615 1 98.19 188 PHE B CA 1
ATOM 3617 C C . PHE B 1 188 ? -19.406 22.875 -2.107 1 98.19 188 PHE B C 1
ATOM 3619 O O . PHE B 1 188 ? -18.953 21.859 -2.629 1 98.19 188 PHE B O 1
ATOM 3626 N N . PRO B 1 189 ? -19.469 23.969 -2.789 1 97 189 PRO B N 1
ATOM 3627 C CA . PRO B 1 189 ? -19.344 24.016 -4.246 1 97 189 PRO B CA 1
ATOM 3628 C C . PRO B 1 189 ? -18 23.469 -4.734 1 97 189 PRO B C 1
ATOM 3630 O O . PRO B 1 189 ? -17.922 22.938 -5.848 1 97 189 PRO B O 1
ATOM 3633 N N . ASP B 1 190 ? -16.953 23.656 -3.943 1 96.06 190 ASP B N 1
ATOM 3634 C CA . ASP B 1 190 ? -15.641 23.125 -4.297 1 96.06 190 ASP B CA 1
ATOM 3635 C C . ASP B 1 190 ? -15.344 21.844 -3.549 1 96.06 190 ASP B C 1
ATOM 3637 O O . ASP B 1 190 ? -14.18 21.516 -3.291 1 96.06 190 ASP B O 1
ATOM 3641 N N . ARG B 1 191 ? -16.344 21.156 -3.113 1 97.5 191 ARG B N 1
ATOM 3642 C CA . ARG B 1 191 ? -16.188 19.953 -2.289 1 97.5 191 ARG B CA 1
ATOM 3643 C C . ARG B 1 191 ? -15.469 20.281 -0.981 1 97.5 191 ARG B C 1
ATOM 3645 O O . ARG B 1 191 ? -15.148 21.438 -0.717 1 97.5 191 ARG B O 1
ATOM 3652 N N . VAL B 1 192 ? -15.312 19.25 -0.116 1 98.06 192 VAL B N 1
ATOM 3653 C CA . VAL B 1 192 ? -14.789 19.594 1.199 1 98.06 192 VAL B CA 1
ATOM 3654 C C . VAL B 1 192 ? -14.148 18.375 1.84 1 98.06 192 VAL B C 1
ATOM 3656 O O . VAL B 1 192 ? -14.547 17.234 1.554 1 98.06 192 VAL B O 1
ATOM 3659 N N . ASN B 1 193 ? -13.062 18.672 2.578 1 98.12 193 ASN B N 1
ATOM 3660 C CA . ASN B 1 193 ? -12.641 17.688 3.568 1 98.12 193 ASN B CA 1
ATOM 3661 C C . ASN B 1 193 ? -13.555 17.688 4.789 1 98.12 193 ASN B C 1
ATOM 3663 O O . ASN B 1 193 ? -13.969 18.75 5.262 1 98.12 193 ASN B O 1
ATOM 3667 N N . THR B 1 194 ? -13.852 16.484 5.262 1 98.81 194 THR B N 1
ATOM 3668 C CA . THR B 1 194 ? -14.727 16.422 6.426 1 98.81 194 THR B CA 1
ATOM 3669 C C . THR B 1 194 ? -14.055 15.68 7.574 1 98.81 194 THR B C 1
ATOM 3671 O O . THR B 1 194 ? -13.57 14.562 7.395 1 98.81 194 THR B O 1
ATOM 3674 N N . GLU B 1 195 ? -14.008 16.359 8.68 1 98.81 195 GLU B N 1
ATOM 3675 C CA . GLU B 1 195 ? -13.484 15.766 9.906 1 98.81 195 GLU B CA 1
ATOM 3676 C C . GLU B 1 195 ? -14.617 15.406 10.859 1 98.81 195 GLU B C 1
ATOM 3678 O O . GLU B 1 195 ? -15.43 16.266 11.219 1 98.81 195 GLU B O 1
ATOM 3683 N N . PHE B 1 196 ? -14.688 14.18 11.242 1 98.88 196 PHE B N 1
ATOM 3684 C CA . PHE B 1 196 ? -15.586 13.711 12.297 1 98.88 196 PHE B CA 1
ATOM 3685 C C . PHE B 1 196 ? -14.844 13.609 13.625 1 98.88 196 PHE B C 1
ATOM 3687 O O . PHE B 1 196 ? -13.859 12.875 13.742 1 98.88 196 PHE B O 1
ATOM 3694 N N . VAL B 1 197 ? -15.398 14.344 14.625 1 98.88 197 VAL B N 1
ATOM 3695 C CA . VAL B 1 197 ? -14.57 14.602 15.797 1 98.88 197 VAL B CA 1
ATOM 3696 C C . VAL B 1 197 ? -15.312 14.18 17.062 1 98.88 197 VAL B C 1
ATOM 3698 O O . VAL B 1 197 ? -16.5 14.461 17.219 1 98.88 197 VAL B O 1
ATOM 3701 N N . GLU B 1 198 ? -14.625 13.492 17.859 1 98.81 198 GLU B N 1
ATOM 3702 C CA . GLU B 1 198 ? -15.062 13.188 19.219 1 98.81 198 GLU B CA 1
ATOM 3703 C C . GLU B 1 198 ? -14.227 13.953 20.25 1 98.81 198 GLU B C 1
ATOM 3705 O O . GLU B 1 198 ? -13 13.859 20.25 1 98.81 198 GLU B O 1
ATOM 3710 N N . VAL B 1 199 ? -14.883 14.719 21.125 1 98.69 199 VAL B N 1
ATOM 3711 C CA . VAL B 1 199 ? -14.18 15.438 22.188 1 98.69 199 VAL B CA 1
ATOM 3712 C C . VAL B 1 199 ? -13.867 14.492 23.344 1 98.69 199 VAL B C 1
ATOM 3714 O O . VAL B 1 199 ? -14.766 13.867 23.906 1 98.69 199 VAL B O 1
ATOM 3717 N N . ILE B 1 200 ? -12.617 14.359 23.672 1 98.44 200 ILE B N 1
ATOM 3718 C CA . ILE B 1 200 ? -12.195 13.453 24.734 1 98.44 200 ILE B CA 1
ATOM 3719 C C . ILE B 1 200 ? -12.102 14.219 26.047 1 98.44 200 ILE B C 1
ATOM 3721 O O . ILE B 1 200 ? -12.633 13.773 27.078 1 98.44 200 ILE B O 1
ATOM 3725 N N . ASP B 1 201 ? -11.398 15.344 26.094 1 97.94 201 ASP B N 1
ATOM 3726 C CA . ASP B 1 201 ? -11.297 16.25 27.234 1 97.94 201 ASP B CA 1
ATOM 3727 C C . ASP B 1 201 ? -10.898 17.656 26.781 1 97.94 201 ASP B C 1
ATOM 3729 O O . ASP B 1 201 ? -10.922 17.953 25.594 1 97.94 201 ASP B O 1
ATOM 3733 N N . GLU B 1 202 ? -10.562 18.484 27.703 1 97.81 202 GLU B N 1
ATOM 3734 C CA . GLU B 1 202 ? -10.352 19.906 27.406 1 97.81 202 GLU B CA 1
ATOM 3735 C C . GLU B 1 202 ? -9.055 20.125 26.641 1 97.81 202 GLU B C 1
ATOM 3737 O O . GLU B 1 202 ? -8.766 21.234 26.203 1 97.81 202 GLU B O 1
ATOM 3742 N N . HIS B 1 203 ? -8.234 19.047 26.406 1 98.38 203 HIS B N 1
ATOM 3743 C CA . HIS B 1 203 ? -6.957 19.203 25.719 1 98.38 203 HIS B CA 1
ATOM 3744 C C . HIS B 1 203 ? -6.781 18.125 24.641 1 98.38 203 HIS B C 1
ATOM 3746 O O . HIS B 1 203 ? -5.699 17.984 24.062 1 98.38 203 HIS B O 1
ATOM 3752 N N . THR B 1 204 ? -7.836 17.344 24.422 1 98.81 204 THR B N 1
ATOM 3753 C CA . THR B 1 204 ? -7.672 16.203 23.531 1 98.81 204 THR B CA 1
ATOM 3754 C C . THR B 1 204 ? -8.953 15.953 22.734 1 98.81 204 THR B C 1
ATOM 3756 O O . THR B 1 204 ? -10.047 15.906 23.312 1 98.81 204 THR B O 1
ATOM 3759 N N . VAL B 1 205 ? -8.828 15.883 21.422 1 98.81 205 VAL B N 1
ATOM 3760 C CA . VAL B 1 205 ? -9.914 15.43 20.547 1 98.81 205 VAL B CA 1
ATOM 3761 C C . VAL B 1 205 ? -9.422 14.281 19.672 1 98.81 205 VAL B C 1
ATOM 3763 O O . VAL B 1 205 ? -8.219 14.078 19.531 1 98.81 205 VAL B O 1
ATOM 3766 N N . LYS B 1 206 ? -10.328 13.445 19.234 1 98.69 206 LYS B N 1
ATOM 3767 C CA . LYS B 1 206 ? -10.09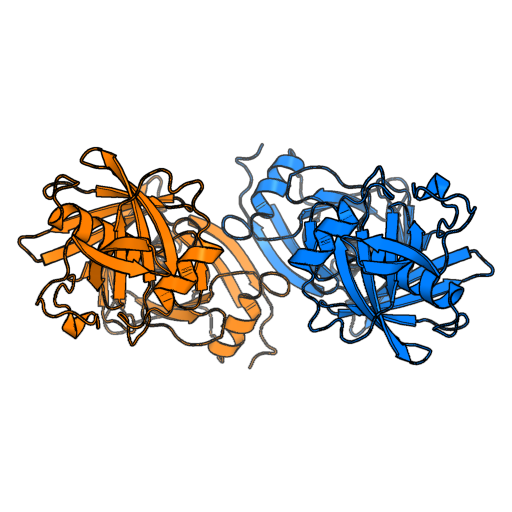4 12.367 18.281 1 98.69 206 LYS B CA 1
ATOM 3768 C C . LYS B 1 206 ? -10.812 12.633 16.953 1 98.69 206 LYS B C 1
ATOM 3770 O O . LYS B 1 206 ? -11.938 13.141 16.953 1 98.69 206 LYS B O 1
ATOM 3775 N N . MET B 1 207 ? -10.141 12.281 15.875 1 98.56 207 MET B N 1
ATOM 3776 C CA . MET B 1 207 ? -10.82 12.57 14.617 1 98.56 207 MET B CA 1
ATOM 3777 C C . MET B 1 207 ? -10.617 11.445 13.609 1 98.56 207 MET B C 1
ATOM 3779 O O . MET B 1 207 ? -9.617 10.727 13.68 1 98.56 207 MET B O 1
ATOM 3783 N N . ARG B 1 208 ? -11.539 11.219 12.781 1 98.75 208 ARG B N 1
ATOM 3784 C CA . ARG B 1 208 ? -11.469 10.547 11.492 1 98.75 208 ARG B CA 1
ATOM 3785 C C . ARG B 1 208 ? -11.766 11.516 10.352 1 98.75 208 ARG B C 1
ATOM 3787 O O . ARG B 1 208 ? -12.547 12.453 10.516 1 98.75 208 ARG B O 1
ATOM 3794 N N . VAL B 1 209 ? -11.109 11.359 9.227 1 98.5 209 VAL B N 1
ATOM 3795 C CA . VAL B 1 209 ? -11.227 12.375 8.188 1 98.5 209 VAL B CA 1
ATOM 3796 C C . VAL B 1 209 ? -11.523 11.719 6.844 1 98.5 209 VAL B C 1
ATOM 3798 O O . VAL B 1 209 ? -10.953 10.68 6.512 1 98.5 209 VAL B O 1
ATOM 3801 N N . TRP B 1 210 ? -12.445 12.258 6.137 1 98.38 210 TRP B N 1
ATOM 3802 C CA . TRP B 1 210 ? -12.672 12.008 4.715 1 98.38 210 TRP B CA 1
ATOM 3803 C C . TRP B 1 210 ? -12.117 13.156 3.873 1 98.38 210 TRP B C 1
ATOM 3805 O O . TRP B 1 210 ? -12.68 14.258 3.871 1 98.38 210 TRP B O 1
ATOM 3815 N N . GLU B 1 211 ? -11.078 12.852 3.164 1 96.19 211 GLU B N 1
ATOM 3816 C CA . GLU B 1 211 ? -10.445 13.891 2.367 1 96.19 211 GLU B CA 1
ATOM 3817 C C . GLU B 1 211 ? -11.008 13.93 0.95 1 96.19 211 GLU B C 1
ATOM 3819 O O . GLU B 1 211 ? -11.148 12.891 0.307 1 96.19 211 GLU B O 1
ATOM 3824 N N . ARG B 1 212 ? -11.242 15.164 0.552 1 94.06 212 ARG B N 1
ATOM 3825 C CA . ARG B 1 212 ? -11.734 15.43 -0.795 1 94.06 212 ARG B CA 1
ATOM 3826 C C . ARG B 1 212 ? -10.844 14.773 -1.845 1 94.06 212 ARG B C 1
ATOM 3828 O O . ARG B 1 212 ? -9.648 15.078 -1.93 1 94.06 212 ARG B O 1
ATOM 3835 N N . GLY B 1 213 ? -11.406 13.836 -2.57 1 89.75 213 GLY B N 1
ATOM 3836 C CA . GLY B 1 213 ? -10.68 13.211 -3.664 1 89.75 213 GLY B CA 1
ATOM 3837 C C . GLY B 1 213 ? -9.828 12.039 -3.217 1 89.75 213 GLY B C 1
ATOM 3838 O O . GLY B 1 213 ? -9.234 11.344 -4.043 1 89.75 213 GLY B O 1
ATOM 3839 N N . SER B 1 214 ? -9.773 11.648 -1.944 1 91.19 214 SER B N 1
ATOM 3840 C CA . SER B 1 214 ? -8.852 10.625 -1.463 1 91.19 214 SER B CA 1
ATOM 3841 C C . SER B 1 214 ? -9.578 9.578 -0.627 1 91.19 214 SER B C 1
ATOM 3843 O O . SER B 1 214 ? -9.109 8.445 -0.499 1 91.19 214 SER B O 1
ATOM 3845 N N . GLY B 1 215 ? -10.719 9.93 -0.073 1 95.44 215 GLY B N 1
ATOM 3846 C CA . GLY B 1 215 ? -11.352 9.047 0.898 1 95.44 215 GLY B CA 1
ATOM 3847 C C . GLY B 1 215 ? -10.805 9.219 2.303 1 95.44 215 GLY B C 1
ATOM 3848 O O . GLY B 1 215 ? -10.328 10.297 2.664 1 95.44 215 GLY B O 1
ATOM 3849 N N . GLU B 1 216 ? -10.93 8.203 3.123 1 97.56 216 GLU B N 1
ATOM 3850 C CA . GLU B 1 216 ? -10.391 8.297 4.477 1 97.56 216 GLU B CA 1
ATOM 3851 C C . GLU B 1 216 ? -8.875 8.18 4.477 1 97.56 216 GLU B C 1
ATOM 3853 O O . GLU B 1 216 ? -8.312 7.332 3.777 1 97.56 216 GLU B O 1
ATOM 3858 N N . THR B 1 217 ? -8.211 9 5.246 1 96.94 217 THR B N 1
ATOM 3859 C CA . THR B 1 217 ? -6.754 8.961 5.324 1 96.94 217 THR B CA 1
ATOM 3860 C C . THR B 1 217 ? -6.293 8.828 6.773 1 96.94 217 THR B C 1
ATOM 3862 O O . THR B 1 217 ? -7.062 9.086 7.703 1 96.94 217 THR B O 1
ATOM 3865 N N . LEU B 1 218 ? -5.094 8.438 6.984 1 97.56 218 LEU B N 1
ATOM 3866 C CA . LEU B 1 218 ? -4.531 8.195 8.305 1 97.56 218 LEU B CA 1
ATOM 3867 C C . LEU B 1 218 ? -4.203 9.508 9.008 1 97.56 218 LEU B C 1
ATOM 3869 O O . LEU B 1 218 ? -4.184 9.578 10.234 1 97.56 218 LEU B O 1
ATOM 3873 N N . ALA B 1 219 ? -3.861 10.445 8.148 1 97.06 219 ALA B N 1
ATOM 3874 C CA . ALA B 1 219 ? -3.439 11.734 8.68 1 97.06 219 ALA B CA 1
ATOM 3875 C C . ALA B 1 219 ? -3.754 12.867 7.699 1 97.06 219 ALA B C 1
ATOM 3877 O O . ALA B 1 219 ? -3.609 12.695 6.484 1 97.06 219 ALA B O 1
ATOM 3878 N N . CYS B 1 220 ? -4.109 13.961 8.219 1 96.94 220 CYS B N 1
ATOM 3879 C CA . CYS B 1 220 ? -4.375 15.195 7.496 1 96.94 220 CYS B CA 1
ATOM 3880 C C . CYS B 1 220 ? -3.961 16.406 8.328 1 96.94 220 CYS B C 1
ATOM 3882 O O . CYS B 1 220 ? -4.715 16.859 9.195 1 96.94 220 CYS B O 1
ATOM 3884 N N . GLY B 1 221 ? -2.84 16.969 8 1 97.5 221 GLY B N 1
ATOM 3885 C CA . GLY B 1 221 ? -2.303 18.062 8.789 1 97.5 221 GLY B CA 1
ATOM 3886 C C . GLY B 1 221 ? -3.23 19.266 8.852 1 97.5 221 GLY B C 1
ATOM 3887 O O . GLY B 1 221 ? -3.525 19.766 9.938 1 97.5 221 GLY B O 1
ATOM 3888 N N . THR B 1 222 ? -3.664 19.719 7.68 1 97.31 222 THR B N 1
ATOM 3889 C CA . THR B 1 222 ? -4.562 20.859 7.648 1 97.31 222 THR B CA 1
ATOM 3890 C C . THR B 1 222 ? -5.875 20.547 8.352 1 97.31 222 THR B C 1
ATOM 3892 O O . THR B 1 222 ? -6.449 21.406 9.031 1 97.31 222 THR B O 1
ATOM 3895 N N . GLY B 1 223 ? -6.301 19.281 8.219 1 98.19 223 GLY B N 1
ATOM 3896 C CA . GLY B 1 223 ? -7.5 18.859 8.922 1 98.19 223 GLY B CA 1
ATOM 3897 C C . GLY B 1 223 ? -7.363 18.938 10.43 1 98.19 223 GLY B C 1
ATOM 3898 O O . GLY B 1 223 ? -8.266 19.406 11.125 1 98.19 223 GLY B O 1
ATOM 3899 N N . ALA B 1 224 ? -6.273 18.484 10.898 1 98.81 224 ALA B N 1
ATOM 3900 C CA . ALA B 1 224 ? -6.02 18.547 12.336 1 98.81 224 ALA B CA 1
ATOM 3901 C C . ALA B 1 224 ? -6.008 19.984 12.828 1 98.81 224 ALA B C 1
ATOM 3903 O O . ALA B 1 224 ? -6.551 20.297 13.891 1 98.81 224 ALA B O 1
ATOM 3904 N N . CYS B 1 225 ? -5.402 20.812 12.062 1 98.69 225 CYS B N 1
ATOM 3905 C CA . CYS B 1 225 ? -5.379 22.234 12.414 1 98.69 225 CYS B CA 1
ATOM 3906 C C . CYS B 1 225 ? -6.785 22.812 12.438 1 98.69 225 CYS B C 1
ATOM 3908 O O . CYS B 1 225 ? -7.152 23.531 13.375 1 98.69 225 CYS B O 1
ATOM 3910 N N . ALA B 1 226 ? -7.527 22.5 11.422 1 98.75 226 ALA B N 1
ATOM 3911 C CA . ALA B 1 226 ? -8.906 22.969 11.344 1 98.75 226 ALA B CA 1
ATOM 3912 C C . ALA B 1 226 ? -9.719 22.5 12.547 1 98.75 226 ALA B C 1
ATOM 3914 O O . ALA B 1 226 ? -10.516 23.25 13.102 1 98.75 226 ALA B O 1
ATOM 3915 N N . VAL B 1 227 ? -9.516 21.297 12.922 1 98.88 227 VAL B N 1
ATOM 3916 C CA . VAL B 1 227 ? -10.227 20.703 14.055 1 98.88 227 VAL B CA 1
ATOM 3917 C C . VAL B 1 227 ? -9.883 21.469 15.328 1 98.88 227 VAL B C 1
ATOM 3919 O O . VAL B 1 227 ? -10.758 21.781 16.141 1 98.88 227 VAL B O 1
ATOM 3922 N N . ALA B 1 228 ? -8.617 21.75 15.539 1 98.88 228 ALA B N 1
ATOM 3923 C CA . ALA B 1 228 ? -8.211 22.484 16.734 1 98.88 228 ALA B CA 1
ATOM 3924 C C . ALA B 1 228 ? -8.875 23.859 16.781 1 98.88 228 ALA B C 1
ATOM 3926 O O . ALA B 1 228 ? -9.438 24.25 17.797 1 98.88 228 ALA B O 1
ATOM 3927 N N . VAL B 1 229 ? -8.812 24.547 15.664 1 98.88 229 VAL B N 1
ATOM 3928 C CA . VAL B 1 229 ? -9.414 25.875 15.562 1 98.88 229 VAL B CA 1
ATOM 3929 C C . VAL B 1 229 ? -10.914 25.781 15.852 1 98.88 229 VAL B C 1
ATOM 3931 O O . VAL B 1 229 ? -11.438 26.531 16.688 1 98.88 229 VAL B O 1
ATOM 3934 N N . ALA B 1 230 ? -11.57 24.875 15.195 1 98.88 230 ALA B N 1
ATOM 3935 C CA . ALA B 1 230 ? -13.008 24.688 15.375 1 98.88 230 ALA B CA 1
ATOM 3936 C C . ALA B 1 230 ? -13.344 24.359 16.828 1 98.88 230 ALA B C 1
ATOM 3938 O O . ALA B 1 230 ? -14.352 24.828 17.359 1 98.88 230 ALA B O 1
ATOM 3939 N N . SER B 1 231 ? -12.547 23.547 17.422 1 98.88 231 SER B N 1
ATOM 3940 C CA . SER B 1 231 ? -12.805 23.141 18.797 1 98.88 231 SER B CA 1
ATOM 3941 C C . SER B 1 231 ? -12.703 24.328 19.75 1 98.88 231 SER B C 1
ATOM 3943 O O . SER B 1 231 ? -13.469 24.406 20.719 1 98.88 231 SER B O 1
ATOM 3945 N N . VAL B 1 232 ? -11.758 25.172 19.516 1 98.69 232 VAL B N 1
ATOM 3946 C CA . VAL B 1 232 ? -11.633 26.391 20.312 1 98.69 232 VAL B CA 1
ATOM 3947 C C . VAL B 1 232 ? -12.859 27.266 20.109 1 98.69 232 VAL B C 1
ATOM 3949 O O . VAL B 1 232 ? -13.469 27.734 21.078 1 98.69 232 VAL B O 1
ATOM 3952 N N . LEU B 1 233 ? -13.289 27.453 18.859 1 98.44 233 LEU B N 1
ATOM 3953 C CA . LEU B 1 233 ? -14.414 28.312 18.5 1 98.44 233 LEU B CA 1
ATOM 3954 C C . LEU B 1 233 ? -15.695 27.812 19.156 1 98.44 233 LEU B C 1
ATOM 3956 O O . LEU B 1 233 ? -16.562 28.609 19.516 1 98.44 233 LEU B O 1
ATOM 3960 N N . ASN B 1 234 ? -15.797 26.5 19.312 1 98.44 234 ASN B N 1
ATOM 3961 C CA . ASN B 1 234 ? -17 25.906 19.859 1 98.44 234 ASN B CA 1
ATOM 3962 C C . ASN B 1 234 ? -16.906 25.734 21.375 1 98.44 234 ASN B C 1
ATOM 3964 O O . ASN B 1 234 ? -17.844 25.25 22.016 1 98.44 234 ASN B O 1
ATOM 3968 N N . GLY B 1 235 ? -15.773 26.062 21.922 1 98.12 235 GLY B N 1
ATOM 3969 C CA . GLY B 1 235 ? -15.602 26 23.359 1 98.12 235 GLY B CA 1
ATOM 3970 C C . GLY B 1 235 ? -15.414 24.578 23.875 1 98.12 235 GLY B C 1
ATOM 3971 O O . GLY B 1 235 ? -15.672 24.281 25.047 1 98.12 235 GLY B O 1
ATOM 3972 N N . HIS B 1 236 ? -14.977 23.672 23 1 98.19 236 HIS B N 1
ATOM 3973 C CA . HIS B 1 236 ? -14.805 22.266 23.375 1 98.19 236 HIS B CA 1
ATOM 3974 C C . HIS B 1 236 ? -13.469 22.047 24.062 1 98.19 236 HIS B C 1
ATOM 3976 O O . HIS B 1 236 ? -13.32 21.094 24.844 1 98.19 236 HIS B O 1
ATOM 3982 N N . VAL B 1 237 ? -12.5 22.938 23.766 1 98.25 237 VAL B N 1
ATOM 3983 C CA . VAL B 1 237 ? -11.164 22.75 24.328 1 98.25 237 VAL B CA 1
ATOM 3984 C C . VAL B 1 237 ? -10.648 24.094 24.875 1 98.25 237 VAL B C 1
ATOM 3986 O O . VAL B 1 237 ? -11.203 25.141 24.562 1 98.25 237 VAL B O 1
ATOM 3989 N N . ASP B 1 238 ? -9.57 23.969 25.688 1 96.94 238 ASP B N 1
ATOM 3990 C CA . ASP B 1 238 ? -8.867 25.141 26.203 1 96.94 238 ASP B CA 1
ATOM 3991 C C . ASP B 1 238 ? -8 25.781 25.109 1 96.94 238 ASP B C 1
ATOM 3993 O O . ASP B 1 238 ? -7.008 25.188 24.688 1 96.94 238 ASP B O 1
ATOM 3997 N N . GLY B 1 239 ? -8.328 26.984 24.719 1 95.06 239 GLY B N 1
ATOM 3998 C CA . GLY B 1 239 ? -7.652 27.656 23.609 1 95.06 239 GLY B CA 1
ATOM 3999 C C . GLY B 1 239 ? -6.301 28.219 24 1 95.06 239 GLY B C 1
ATOM 4000 O O . GLY B 1 239 ? -5.547 28.688 23.141 1 95.06 239 GLY B O 1
ATOM 4001 N N . ASP B 1 240 ? -5.949 28.156 25.266 1 96.44 240 ASP B N 1
ATOM 4002 C CA . ASP B 1 240 ? -4.711 28.766 25.734 1 96.44 240 ASP B CA 1
ATOM 4003 C C . ASP B 1 240 ? -3.592 27.734 25.828 1 96.44 240 ASP B C 1
ATOM 4005 O O . ASP B 1 240 ? -2.479 28.047 26.25 1 96.44 240 ASP B O 1
ATOM 4009 N N . SER B 1 241 ? -3.883 26.547 25.469 1 96.56 241 SER B N 1
ATOM 4010 C CA . SER B 1 241 ? -2.887 25.469 25.469 1 96.56 241 SER B CA 1
ATOM 4011 C C . SER B 1 241 ? -2.977 24.641 24.188 1 96.56 241 SER B C 1
ATOM 4013 O O . SER B 1 241 ? -3.996 24.656 23.5 1 96.56 241 SER B O 1
ATOM 4015 N N . PRO B 1 242 ? -1.856 23.938 23.875 1 97.94 242 PRO B N 1
ATOM 4016 C CA . PRO B 1 242 ? -1.937 23.047 22.703 1 97.94 242 PRO B CA 1
ATOM 4017 C C . PRO B 1 242 ? -3.006 21.969 22.875 1 97.94 242 PRO B C 1
ATOM 4019 O O . PRO B 1 242 ? -3.223 21.469 23.969 1 97.94 242 PRO B O 1
ATOM 4022 N N . VAL B 1 243 ? -3.611 21.688 21.766 1 98.38 243 VAL B N 1
ATOM 4023 C CA . VAL B 1 243 ? -4.625 20.641 21.703 1 98.38 243 VAL B CA 1
ATOM 4024 C C . VAL B 1 243 ? -4.035 19.406 21.031 1 98.38 243 VAL B C 1
ATOM 4026 O O . VAL B 1 243 ? -3.383 19.5 19.984 1 98.38 243 VAL B O 1
ATOM 4029 N N . THR B 1 244 ? -4.207 18.219 21.688 1 98.88 244 THR B N 1
ATOM 4030 C CA . THR B 1 244 ? -3.842 16.953 21.062 1 98.88 244 THR B CA 1
ATOM 4031 C C . THR B 1 244 ? -4.957 16.469 20.141 1 98.88 244 THR B C 1
ATOM 4033 O O . THR B 1 244 ? -6.094 16.281 20.578 1 98.88 244 THR B O 1
ATOM 4036 N N . VAL B 1 245 ? -4.66 16.359 18.891 1 98.88 245 VAL B N 1
ATOM 4037 C CA . VAL B 1 245 ? -5.582 15.75 17.938 1 98.88 245 VAL B CA 1
ATOM 4038 C C . VAL B 1 245 ? -5.133 14.328 17.625 1 98.88 245 VAL B C 1
ATOM 4040 O O . VAL B 1 245 ? -4.059 14.117 17.047 1 98.88 245 VAL B O 1
ATOM 4043 N N . LYS B 1 246 ? -5.941 13.375 18 1 98.81 246 LYS B N 1
ATOM 4044 C CA . LYS B 1 246 ? -5.656 11.969 17.75 1 98.81 246 LYS B CA 1
ATOM 4045 C C . LYS B 1 246 ? -6.227 11.531 16.391 1 98.81 246 LYS B C 1
ATOM 4047 O O . LYS B 1 246 ? -7.438 11.586 16.188 1 98.81 246 LYS B O 1
ATOM 4052 N N . LEU B 1 247 ? -5.363 11.227 15.539 1 98.62 247 LEU B N 1
ATOM 4053 C CA . LEU B 1 247 ? -5.75 10.703 14.234 1 98.62 247 LEU B CA 1
ATOM 4054 C C . LEU B 1 247 ? -5.492 9.203 14.148 1 98.62 247 LEU B C 1
ATOM 4056 O O . LEU B 1 247 ? -4.898 8.617 15.062 1 98.62 247 LEU B O 1
ATOM 4060 N N . LEU B 1 248 ? -5.918 8.586 13.055 1 97.94 248 LEU B N 1
ATOM 4061 C CA . LEU B 1 248 ? -5.73 7.148 12.875 1 97.94 248 LEU B CA 1
ATOM 4062 C C . LEU B 1 248 ? -4.246 6.793 12.875 1 97.94 248 LEU B C 1
ATOM 4064 O O . LEU B 1 248 ? -3.854 5.75 13.406 1 97.94 248 LEU B O 1
ATOM 4068 N N . GLY B 1 249 ? -3.426 7.691 12.305 1 98.38 249 GLY B N 1
ATOM 4069 C CA . GLY B 1 249 ? -2.018 7.387 12.102 1 98.38 249 GLY B CA 1
ATOM 4070 C C . GLY B 1 249 ? -1.141 7.828 13.258 1 98.38 249 GLY B C 1
ATOM 4071 O O . GLY B 1 249 ? 0.054 7.523 13.289 1 98.38 249 GLY B O 1
ATOM 4072 N N . GLY B 1 250 ? -1.719 8.609 14.133 1 98.56 250 GLY B N 1
ATOM 4073 C CA . GLY B 1 250 ? -0.954 9.125 15.258 1 98.56 250 GLY B CA 1
ATOM 4074 C C . GLY B 1 250 ? -1.439 10.477 15.742 1 98.56 250 GLY B C 1
ATOM 4075 O O . GLY B 1 250 ? -2.449 10.992 15.258 1 98.56 250 GLY B O 1
ATOM 4076 N N . ASP B 1 251 ? -0.673 11.039 16.672 1 98.81 251 ASP B N 1
ATOM 4077 C CA . ASP B 1 251 ? -1.114 12.258 17.344 1 98.81 251 ASP B CA 1
ATOM 4078 C C . ASP B 1 251 ? -0.373 13.477 16.812 1 98.81 251 ASP B C 1
ATOM 4080 O O . ASP B 1 251 ? 0.817 13.406 16.5 1 98.81 251 ASP B O 1
ATOM 4084 N N . LEU B 1 252 ? -1.103 14.531 16.75 1 98.88 252 LEU B N 1
ATOM 4085 C CA . LEU B 1 252 ? -0.542 15.852 16.516 1 98.88 252 LEU B CA 1
ATOM 4086 C C . LEU B 1 252 ? -0.887 16.812 17.656 1 98.88 252 LEU B C 1
ATOM 4088 O O . LEU B 1 252 ? -1.949 16.688 18.266 1 98.88 252 LEU B O 1
ATOM 4092 N N . GLN B 1 253 ? 0.021 17.734 17.922 1 98.88 253 GLN B N 1
ATOM 4093 C CA . GLN B 1 253 ? -0.226 18.844 18.828 1 98.88 253 GLN B CA 1
ATOM 4094 C C . GLN B 1 253 ? -0.426 20.156 18.078 1 98.88 253 GLN B C 1
ATOM 4096 O O . GLN B 1 253 ? 0.478 20.609 17.375 1 98.88 253 GLN B O 1
ATOM 4101 N N . ILE B 1 254 ? -1.574 20.734 18.281 1 98.88 254 ILE B N 1
ATOM 4102 C CA . ILE B 1 254 ? -1.904 21.938 17.547 1 98.88 254 ILE B CA 1
ATOM 4103 C C . ILE B 1 254 ? -2.109 23.094 18.531 1 98.88 254 ILE B C 1
ATOM 4105 O O . ILE B 1 254 ? -2.822 22.953 19.531 1 98.88 254 ILE B O 1
ATOM 4109 N N . PHE B 1 255 ? -1.495 24.203 18.234 1 98.81 255 PHE B N 1
ATOM 4110 C CA . PHE B 1 255 ? -1.689 25.406 19.031 1 98.81 255 PHE B CA 1
ATOM 4111 C C . PHE B 1 255 ? -2.092 26.578 18.141 1 98.81 255 PHE B C 1
ATOM 4113 O O . PHE B 1 255 ? -1.376 26.922 17.203 1 98.81 255 PHE B O 1
ATOM 4120 N N . TRP B 1 256 ? -3.223 27.109 18.438 1 98.75 256 TRP B N 1
ATOM 4121 C CA . TRP B 1 256 ? -3.66 28.328 17.766 1 98.75 256 TRP B CA 1
ATOM 4122 C C . TRP B 1 256 ? -3.34 29.547 18.625 1 98.75 256 TRP B C 1
ATOM 4124 O O . TRP B 1 256 ? -4.016 29.812 19.625 1 98.75 256 TRP B O 1
ATOM 4134 N N . ASN B 1 257 ? -2.312 30.25 18.25 1 98.06 257 ASN B N 1
ATOM 4135 C CA . ASN B 1 257 ? -2.039 31.547 18.875 1 98.06 257 ASN B CA 1
ATOM 4136 C C . ASN B 1 257 ? -3.035 32.594 18.422 1 98.06 257 ASN B C 1
ATOM 4138 O O . ASN B 1 257 ? -2.881 33.188 17.344 1 98.06 257 ASN B O 1
ATOM 4142 N N . ARG B 1 258 ? -3.971 32.875 19.219 1 95.81 258 ARG B N 1
ATOM 4143 C CA . ARG B 1 258 ? -5.07 33.75 18.828 1 95.81 258 ARG B CA 1
ATOM 4144 C C . ARG B 1 258 ? -4.621 35.188 18.75 1 95.81 258 ARG B C 1
ATOM 4146 O O . ARG B 1 258 ? -5.199 36 18.016 1 95.81 258 ARG B O 1
ATOM 4153 N N . GLN B 1 259 ? -3.598 35.531 19.484 1 95.81 259 GLN B N 1
ATOM 4154 C CA . GLN B 1 259 ? -3.072 36.875 19.438 1 95.81 259 GLN B CA 1
ATOM 4155 C C . GLN B 1 259 ? -2.418 37.156 18.094 1 95.81 259 GLN B C 1
ATOM 4157 O O . GLN B 1 259 ? -2.662 38.219 17.484 1 95.81 259 GLN B O 1
ATOM 4162 N N . GLU B 1 260 ? -1.698 36.219 17.578 1 96.5 260 GLU B N 1
ATOM 4163 C CA . GLU B 1 260 ? -1.02 36.344 16.297 1 96.5 260 GLU B CA 1
ATOM 4164 C C . GLU B 1 260 ? -1.871 35.812 15.156 1 96.5 260 GLU B C 1
ATOM 4166 O O . GLU B 1 260 ? -1.578 36.031 13.984 1 96.5 260 GLU B O 1
ATOM 4171 N N . ASN B 1 261 ? -2.875 35.094 15.531 1 97.88 261 ASN B N 1
ATOM 4172 C CA . ASN B 1 261 ? -3.732 34.344 14.594 1 97.88 261 ASN B CA 1
ATOM 4173 C C . ASN B 1 261 ? -2.928 33.406 13.719 1 97.88 261 ASN B C 1
ATOM 4175 O O . ASN B 1 261 ? -3.072 33.406 12.492 1 97.88 261 ASN B O 1
ATOM 4179 N N . LEU B 1 262 ? -2.059 32.688 14.352 1 97.94 262 LEU B N 1
ATOM 4180 C CA . LEU B 1 262 ? -1.245 31.656 13.695 1 97.94 262 LEU B CA 1
ATOM 4181 C C . LEU B 1 262 ? -1.453 30.297 14.336 1 97.94 262 LEU B C 1
ATOM 4183 O O . LEU B 1 262 ? -1.518 30.188 15.562 1 97.94 262 LEU B O 1
ATOM 4187 N N . VAL B 1 263 ? -1.585 29.281 13.484 1 98.44 263 VAL B N 1
ATOM 4188 C CA . VAL B 1 263 ? -1.733 27.906 13.953 1 98.44 263 VAL B CA 1
ATOM 4189 C C . VAL B 1 263 ? -0.401 27.172 13.828 1 98.44 263 VAL B C 1
ATOM 4191 O O . VAL B 1 263 ? 0.242 27.219 12.773 1 98.44 263 VAL B O 1
ATOM 4194 N N . TYR B 1 264 ? 0.027 26.547 14.914 1 98.62 264 TYR B N 1
ATOM 4195 C CA . TYR B 1 264 ? 1.247 25.75 14.93 1 98.62 264 TYR B CA 1
ATOM 4196 C C . TYR B 1 264 ? 0.926 24.266 15.086 1 98.62 264 TYR B C 1
ATOM 4198 O O . TYR B 1 264 ? 0.115 23.891 15.93 1 98.62 264 TYR B O 1
ATOM 4206 N N . MET B 1 265 ? 1.533 23.469 14.25 1 98.81 265 MET B N 1
ATOM 4207 C CA . MET B 1 265 ? 1.361 22.016 14.297 1 98.81 265 MET B CA 1
ATOM 4208 C C . MET B 1 265 ? 2.672 21.312 14.648 1 98.81 265 MET B C 1
ATOM 4210 O O . MET B 1 265 ? 3.689 21.531 13.984 1 98.81 265 MET B O 1
ATOM 4214 N N . THR B 1 266 ? 2.676 20.578 15.664 1 98.88 266 THR B N 1
ATOM 4215 C CA . THR B 1 266 ? 3.828 19.781 16.078 1 98.88 266 THR B CA 1
ATOM 4216 C C . THR B 1 266 ? 3.52 18.297 15.984 1 98.88 266 THR B C 1
ATOM 4218 O O . THR B 1 266 ? 2.459 17.844 16.422 1 98.88 266 THR B O 1
ATOM 4221 N N . GLY B 1 267 ? 4.391 17.562 15.398 1 98.81 267 GLY B N 1
ATOM 4222 C CA . GLY B 1 267 ? 4.211 16.125 15.297 1 98.81 267 GLY B CA 1
ATOM 4223 C C . GLY B 1 267 ? 5.492 15.391 14.945 1 98.81 267 GLY B C 1
ATOM 4224 O O . GLY B 1 267 ? 6.504 16.016 14.617 1 98.81 267 GLY B O 1
ATOM 4225 N N . PRO B 1 268 ? 5.434 14.109 15.078 1 98.81 268 PRO B N 1
ATOM 4226 C CA . PRO B 1 268 ? 6.609 13.297 14.766 1 98.81 268 PRO B CA 1
ATOM 4227 C C . PRO B 1 268 ? 6.809 13.109 13.258 1 98.81 268 PRO B C 1
ATOM 4229 O O . PRO B 1 268 ? 5.902 13.398 12.477 1 98.81 268 PRO B O 1
ATOM 4232 N N . ALA B 1 269 ? 7.969 12.766 12.844 1 98.56 269 ALA B N 1
ATOM 4233 C CA . ALA B 1 269 ? 8.359 12.266 11.531 1 98.56 269 ALA B CA 1
ATOM 4234 C C . ALA B 1 269 ? 9.289 11.062 11.648 1 98.56 269 ALA B C 1
ATOM 4236 O O . ALA B 1 269 ? 10.164 11.031 12.516 1 98.56 269 ALA B O 1
ATOM 4237 N N . ALA B 1 270 ? 9.078 10.102 10.805 1 98.44 270 ALA B N 1
ATOM 4238 C CA . ALA B 1 270 ? 9.844 8.867 10.938 1 98.44 270 ALA B CA 1
ATOM 4239 C C . ALA B 1 270 ? 10.492 8.484 9.609 1 98.44 270 ALA B C 1
ATOM 4241 O O . ALA B 1 270 ? 9.867 8.586 8.555 1 98.44 270 ALA B O 1
ATOM 4242 N N . THR B 1 271 ? 11.797 8.148 9.688 1 98.75 271 THR B N 1
ATOM 4243 C CA . THR B 1 271 ? 12.461 7.48 8.57 1 98.75 271 THR B CA 1
ATOM 4244 C C . THR B 1 271 ? 12.18 5.98 8.586 1 98.75 271 THR B C 1
ATOM 4246 O O . THR B 1 271 ? 12.391 5.32 9.609 1 98.75 271 THR B O 1
ATOM 4249 N N . VAL B 1 272 ? 11.719 5.426 7.508 1 98.75 272 VAL B N 1
ATOM 4250 C CA . VAL B 1 272 ? 11.398 4 7.457 1 98.75 272 VAL B CA 1
ATOM 4251 C C . VAL B 1 272 ? 12.602 3.221 6.938 1 98.75 272 VAL B C 1
ATOM 4253 O O . VAL B 1 272 ? 13.125 2.336 7.625 1 98.75 272 VAL B O 1
ATOM 4256 N N . PHE B 1 273 ? 13.047 3.539 5.711 1 98.88 273 PHE B N 1
ATOM 4257 C CA . PHE B 1 273 ? 14.203 2.867 5.129 1 98.88 273 PHE B CA 1
ATOM 4258 C C . PHE B 1 273 ? 14.82 3.711 4.016 1 98.88 273 PHE B C 1
ATOM 4260 O O . PHE B 1 273 ? 14.188 4.641 3.514 1 98.88 273 PHE B O 1
ATOM 4267 N N . ASP B 1 274 ? 16.062 3.447 3.699 1 98.88 274 ASP B N 1
ATOM 4268 C CA . ASP B 1 274 ? 16.75 3.969 2.52 1 98.88 274 ASP B CA 1
ATOM 4269 C C . ASP B 1 274 ? 16.828 2.912 1.421 1 98.88 274 ASP B C 1
ATOM 4271 O O . ASP B 1 274 ? 16.875 1.713 1.706 1 98.88 274 ASP B O 1
ATOM 4275 N N . GLY B 1 275 ? 16.766 3.363 0.156 1 98.75 275 GLY B N 1
ATOM 4276 C CA . GLY B 1 275 ? 16.844 2.391 -0.922 1 98.75 275 GLY B CA 1
ATOM 4277 C C . GLY B 1 275 ? 17.312 2.992 -2.234 1 98.75 275 GLY B C 1
ATOM 4278 O O . GLY B 1 275 ? 17.656 4.176 -2.293 1 98.75 275 GLY B O 1
ATOM 4279 N N . GLU B 1 276 ? 17.5 2.16 -3.215 1 98.75 276 GLU B N 1
ATOM 4280 C CA . GLU B 1 276 ? 17.844 2.525 -4.586 1 98.75 276 GLU B CA 1
ATOM 4281 C C . GLU B 1 276 ? 16.922 1.851 -5.59 1 98.75 276 GLU B C 1
ATOM 4283 O O . GLU B 1 276 ? 16.625 0.66 -5.465 1 98.75 276 GLU B O 1
ATOM 4288 N N . ILE B 1 277 ? 16.438 2.637 -6.52 1 98.62 277 ILE B N 1
ATOM 4289 C CA . ILE B 1 277 ? 15.484 2.139 -7.512 1 98.62 277 ILE B CA 1
ATOM 4290 C C . ILE B 1 277 ? 15.883 2.635 -8.898 1 98.62 277 ILE B C 1
ATOM 4292 O O . ILE B 1 277 ? 16.359 3.764 -9.047 1 98.62 277 ILE B O 1
ATOM 4296 N N . ASP B 1 278 ? 15.727 1.8 -9.914 1 97.69 278 ASP B N 1
ATOM 4297 C CA . ASP B 1 278 ? 16 2.211 -11.289 1 97.69 278 ASP B CA 1
ATOM 4298 C C . ASP B 1 278 ? 14.805 2.949 -11.891 1 97.69 278 ASP B C 1
ATOM 4300 O O . ASP B 1 278 ? 13.719 2.379 -12.031 1 97.69 278 ASP B O 1
ATOM 4304 N N . VAL B 1 279 ? 14.961 4.223 -12.219 1 97.25 279 VAL B N 1
ATOM 4305 C CA . VAL B 1 279 ? 13.914 5 -12.859 1 97.25 279 VAL B CA 1
ATOM 4306 C C . VAL B 1 279 ? 14.43 5.582 -14.172 1 97.25 279 VAL B C 1
ATOM 4308 O O . VAL B 1 279 ? 13.867 6.551 -14.695 1 97.25 279 VAL B O 1
ATOM 4311 N N . SER B 1 280 ? 15.477 5.09 -14.734 1 95.56 280 SER B N 1
ATOM 4312 C CA . SER B 1 280 ? 16.141 5.629 -15.922 1 95.56 280 SER B CA 1
ATOM 4313 C C . SER B 1 280 ? 15.227 5.539 -17.141 1 95.56 280 SER B C 1
ATOM 4315 O O . SER B 1 280 ? 15.367 6.32 -18.094 1 95.56 280 SER B O 1
ATOM 4317 N N . PHE B 1 281 ? 14.242 4.711 -17.062 1 94.06 281 PHE B N 1
ATOM 4318 C CA . PHE B 1 281 ? 13.352 4.5 -18.188 1 94.06 281 PHE B CA 1
ATOM 4319 C C . PHE B 1 281 ? 12.258 5.559 -18.219 1 94.06 281 PHE B C 1
ATOM 4321 O O . PHE B 1 281 ? 11.508 5.656 -19.203 1 94.06 281 PHE B O 1
ATOM 4328 N N . LEU B 1 282 ? 12.141 6.309 -17.203 1 93.62 282 LEU B N 1
ATOM 4329 C CA . LEU B 1 282 ? 11.102 7.328 -17.109 1 93.62 282 LEU B CA 1
ATOM 4330 C C . LEU B 1 282 ? 11.625 8.688 -17.547 1 93.62 282 LEU B C 1
ATOM 4332 O O . LEU B 1 282 ? 10.953 9.703 -17.375 1 93.62 282 LEU B O 1
ATOM 4336 N N . LYS B 1 283 ? 12.633 8.797 -18.406 1 80.62 283 LYS B N 1
ATOM 4337 C CA . LYS B 1 283 ? 13.188 10.078 -18.828 1 80.62 283 LYS B CA 1
ATOM 4338 C C . LYS B 1 283 ? 12.336 10.703 -19.938 1 80.62 283 LYS B C 1
ATOM 4340 O O . LYS B 1 283 ? 11.656 10 -20.672 1 80.62 283 LYS B O 1
#

Nearest PDB structures (foldseek):
  2otn-assembly1_A  TM=9.543E-01  e=8.177E-43  Bacillus anthracis str. Ames
  8qzy-assembly1_A  TM=9.451E-01  e=2.272E-38  Pseudomonas aeruginosa PA14
  5ha4-assembly1_A  TM=9.354E-01  e=1.120E-36  Acinetobacter baumannii AB307-0294
  2q9h-assembly1_A  TM=8.976E-01  e=6.963E-36  Haemophilus influenzae
  1bwz-assembly1_A  TM=8.990E-01  e=3.392E-35  Haemophilus influenzae